Protein 6WIL (pdb70)

CATH classification: 2.40.160.50 (+1 more: 3.10.20.310)

Secondary structure (DSSP, 8-state):
----TTHHHHHHHHHHHHHHHHHHHHTSPPPPP---S--SS--S------SS-EE--EEEE---TT--HHHHHTTHHHHHHHHHSTT--TTSEE-HHHHHHHHHHHHHHHHHTT-TT-EEEE-GGGGGGTEEEEEEE--EEEEEEEEES---HHHHHHH-S--TTSBP-HHHHHHHHHHHTTTEEE--EEE-------TTEEEEEEEEEEPPSEEEEEEEEEEEESS-EE--EEEEEEESTTSSS-EEEEEEEEEEETTTTEEEEEEEEEEEEEETTEEEEEEEEEEEEEES-SS-TTS----EEEEEEEEEEEEEEEEEEETTEEEEEEEEEEEEEEEEEETTEE-GGG-EEEEEEEEEEEEEEEETTEEEEEEEEEEE------EEEEEEEEEEEEEEETTEEEEEEEEEEEEE-SS---GGGSEE-SBTTTBTT--S---EESEEEEEEEEEEEE-SSTTEEE--EEEEEEESTT--TT--EEEEEEEEEEEE-SSEEEEEEEEEEEE--TTS---EEEEEEEEEE-

Sequence (530 aa):
SIEDVSLPSQVLQDQRLKELNQQLQDQLAQQTPYQNTKPLQDFKHLVVEESPCVTVKEISLIPLIGQSESDLQQFNFVIKAIKKHPQNILGKCIGTQSLHNIVNYAQNELLKKGFITSQIVVSPQDLNHGNLNLSIQIGRLNKIVIQEGKISSLQLKTGLPFKAGDIVNLKRLDQGLENLKRVYAVDQITPATAQKELTGYSDLILKLQALQKVNFNLSVDDSGNQDTGTYGNIGIGINNPFHLNDILSLNVSHSLDDFHESLNRSYFISYQLPVGYYDLGFSYNDYQYRQGTVAPESGYPVIYHGNSQQANLNLSRVISRSGQHKTSVYGKLYHKESQSFLNDIEINVLHRKTSGWNLGVQHRQYLGNAVLDGSIDYRRGGVSRAPLWSADLRYTTPFLLLDKPAQYRLNWRGQYAPKILVPNDRFYIGGRYSVRGFDGELLSGDNGQYVQQEISLNAPIPNTQFYAVDQGWVNGRNSIPGQRYLLGSVLGLRTYQNSFYLDAFTGRGLIAPDSIKKDWVTGFSINLSY

Foldseek 3Di:
DDDDLCLLVVLVVVLVVVVVVVVVVVVQDADAFDDFLDDPDDPLDLADDDDAWFFAAAEEEDEDPPDDVVNVVVLCVLVVVLCPRVVRSHGDTHDDRSVVSSQSSSVSVVVVQFQPLKGKDWPCPCSVVNHTYIYMLFAFAAEEAAPADDADPLLQQFLQVDDHGGGGGRVRVRSSVSLLSLFWDKDDKAFAADVRGDDRYIYHYIYTDTDDQKKWKWKWKWKFFPPFTKIIKIKIWGACPVRNSKIKIWMWDWMQGPLQRKTKIKIKIKMWGGGRQKIKIKMKMKMKMKGFDCCDPVNDGKIKIKMKMKIKIKMKGFPDDDSFKTKIKMKMKMKMWMWMAIPNHTDVVGTWIKIWMKIKMKMWGHDDQKIKIKMWMWIAMTCDGWIKIKMWIKIKDWDADPNFIKMKIKIKIWIDTPDDDDSSQWDDAAPPSHFPQGRSSDFTANIKMKMWIKMWTADPDPQKIKMTKMKMAHDDPPGDPPQGIWIKDKTWMWGDDPQKIKTKIKIFTDDGHPVGDRGIMIMIMIMGMD

Solvent-accessible surface area: 28356 Å² total

Structure (mmCIF, N/CA/C/O backbone):
data_6WIL
#
_entry.id   6WIL
#
_cell.length_a   46.951
_cell.length_b   49.283
_cell.length_c   86.884
_cell.angle_alpha   100.800
_cell.angle_beta   90.370
_cell.angle_gamma   109.940
#
_symmetry.space_group_name_H-M   'P 1'
#
loop_
_entity.id
_entity.type
_entity.pdbx_description
1 polymer 'Hemolysin activator protein CdiB'
2 non-polymer 'SULFATE ION'
3 non-polymer (HYDROXYETHYLOXY)TRI(ETHYLOXY)OCTANE
4 non-polymer DI(HYDROXYETHYL)ETHER
5 water water
#
loop_
_atom_site.group_PDB
_atom_site.id
_atom_site.type_symbol
_atom_site.label_atom_id
_atom_site.label_alt_id
_atom_site.label_comp_id
_atom_site.label_asym_id
_atom_site.label_entity_id
_atom_site.label_seq_id
_atom_site.pdbx_PDB_ins_code
_atom_site.Cartn_x
_atom_site.Cartn_y
_atom_site.Cartn_z
_atom_site.occupancy
_atom_site.B_iso_or_equiv
_atom_site.auth_seq_id
_atom_site.auth_comp_id
_atom_site.auth_asym_id
_atom_site.auth_atom_id
_atom_site.pdbx_PDB_model_num
ATOM 1 N N . SER A 1 1 ? 4.045 -17.384 16.227 1.00 55.38 1 SER A N 1
ATOM 2 C CA . SER A 1 1 ? 2.985 -17.929 17.065 1.00 59.41 1 SER A CA 1
ATOM 3 C C . SER A 1 1 ? 2.811 -17.085 18.323 1.00 72.03 1 SER A C 1
ATOM 4 O O . SER A 1 1 ? 3.769 -16.490 18.817 1.00 72.46 1 SER A O 1
ATOM 15 N N . ILE A 1 3 ? 2.123 -17.040 22.148 1.00 103.69 3 ILE A N 1
ATOM 16 C CA . ILE A 1 3 ? 2.069 -17.783 23.402 1.00 101.31 3 ILE A CA 1
ATOM 17 C C . ILE A 1 3 ? 0.996 -17.181 24.298 1.00 92.03 3 ILE A C 1
ATOM 18 O O . ILE A 1 3 ? 0.845 -15.955 24.383 1.00 89.75 3 ILE A O 1
ATOM 23 N N . GLU A 1 4 ? 0.233 -18.042 24.967 1.00 92.16 4 GLU A N 1
ATOM 24 C CA . GLU A 1 4 ? -0.875 -17.567 25.790 1.00 103.12 4 GLU A CA 1
ATOM 25 C C . GLU A 1 4 ? -1.197 -18.608 26.847 1.00 99.09 4 GLU A C 1
ATOM 26 O O . GLU A 1 4 ? -1.442 -19.771 26.515 1.00 100.25 4 GLU A O 1
ATOM 32 N N . ASP A 1 5 ? -1.191 -18.199 28.112 1.00 95.84 5 ASP A N 1
ATOM 33 C CA . ASP A 1 5 ? -1.752 -19.011 29.187 1.00 96.27 5 ASP A CA 1
ATOM 34 C C . ASP A 1 5 ? -3.160 -18.481 29.426 1.00 90.56 5 ASP A C 1
ATOM 35 O O . ASP A 1 5 ? -3.353 -17.480 30.121 1.00 68.97 5 ASP A O 1
ATOM 40 N N . VAL A 1 6 ? -4.144 -19.150 28.821 1.00 77.32 6 VAL A N 1
ATOM 41 C CA . VAL A 1 6 ? -5.540 -18.776 28.971 1.00 87.06 6 VAL A CA 1
ATOM 42 C C . VAL A 1 6 ? -6.029 -18.931 30.402 1.00 80.11 6 VAL A C 1
ATOM 43 O O . VAL A 1 6 ? -7.145 -18.509 30.718 1.00 81.35 6 VAL A O 1
ATOM 47 N N . SER A 1 7 ? -5.215 -19.525 31.275 1.00 81.05 7 SER A N 1
ATOM 48 C CA . SER A 1 7 ? -5.592 -19.810 32.651 1.00 72.89 7 SER A CA 1
ATOM 49 C C . SER A 1 7 ? -5.030 -18.813 33.656 1.00 77.43 7 SER A C 1
ATOM 50 O O . SER A 1 7 ? -5.404 -18.877 34.833 1.00 71.58 7 SER A O 1
ATOM 53 N N . LEU A 1 8 ? -4.147 -17.900 33.226 1.00 67.24 8 LEU A N 1
ATOM 54 C CA . LEU A 1 8 ? -3.496 -16.921 34.095 1.00 76.33 8 LEU A CA 1
ATOM 55 C C . LEU A 1 8 ? -4.472 -16.241 35.056 1.00 76.13 8 LEU A C 1
ATOM 56 O O . LEU A 1 8 ? -4.122 -16.038 36.226 1.00 64.93 8 LEU A O 1
ATOM 61 N N . PRO A 1 9 ? -5.687 -15.867 34.627 1.00 79.78 9 PRO A N 1
ATOM 62 C CA . PRO A 1 9 ? -6.652 -15.336 35.610 1.00 66.58 9 PRO A CA 1
ATOM 63 C C . PRO A 1 9 ? -6.961 -16.300 36.745 1.00 63.65 9 PRO A C 1
ATOM 64 O O . PRO A 1 9 ? -6.935 -15.901 37.916 1.00 60.25 9 PRO A O 1
ATOM 68 N N . SER A 1 10 ? -7.252 -17.566 36.431 1.00 68.34 10 SER A N 1
ATOM 69 C CA . SER A 1 10 ? -7.604 -18.525 37.476 1.00 61.19 10 SER A CA 1
ATOM 70 C C . SER A 1 10 ? -6.433 -18.811 38.410 1.00 46.32 10 SER A C 1
ATOM 71 O O . SER A 1 10 ? -6.646 -19.075 39.598 1.00 62.02 10 SER A O 1
ATOM 74 N N . GLN A 1 11 ? -5.200 -18.768 37.900 1.00 54.09 11 GLN A N 1
ATOM 75 C CA . GLN A 1 11 ? -4.038 -19.040 38.740 1.00 62.98 11 GLN A CA 1
ATOM 76 C C . GLN A 1 11 ? -3.692 -17.861 39.642 1.00 64.83 11 GLN A C 1
ATOM 77 O O . GLN A 1 11 ? -3.203 -18.067 40.758 1.00 68.46 11 GLN A O 1
ATOM 83 N N . VAL A 1 12 ? -3.929 -16.631 39.180 1.00 55.31 12 VAL A N 1
ATOM 84 C CA . VAL A 1 12 ? -3.731 -15.462 40.035 1.00 55.78 12 VAL A CA 1
ATOM 85 C C . VAL A 1 12 ? -4.695 -15.503 41.213 1.00 63.44 12 VAL A C 1
ATOM 86 O O . VAL A 1 12 ? -4.305 -15.299 42.370 1.00 54.42 12 VAL A O 1
ATOM 90 N N . LEU A 1 13 ? -5.974 -15.770 40.933 1.00 56.35 13 LEU A N 1
ATOM 91 C CA . LEU A 1 13 ? -6.970 -15.852 41.995 1.00 56.00 13 LEU A CA 1
ATOM 92 C C . LEU A 1 13 ? -6.664 -16.991 42.958 1.00 64.98 13 LEU A C 1
ATOM 93 O O . LEU A 1 13 ? -6.947 -16.883 44.157 1.00 60.43 13 LEU A O 1
ATOM 98 N N . GLN A 1 14 ? -6.088 -18.085 42.456 1.00 54.25 14 GLN A N 1
ATOM 99 C CA . GLN A 1 14 ? -5.696 -19.186 43.329 1.00 48.15 14 GLN A CA 1
ATOM 100 C C . GLN A 1 14 ? -4.549 -18.781 44.249 1.00 43.27 14 GLN A C 1
ATOM 101 O O . GLN A 1 14 ? -4.552 -19.120 45.438 1.00 55.79 14 GLN A O 1
ATOM 107 N N . ASP A 1 15 ? -3.566 -18.044 43.722 1.00 59.80 15 ASP A N 1
ATOM 108 C CA . ASP A 1 15 ? -2.445 -17.606 44.552 1.00 46.69 15 ASP A CA 1
ATOM 109 C C . ASP A 1 15 ? -2.903 -16.642 45.640 1.00 50.90 15 ASP A C 1
ATOM 110 O O . ASP A 1 15 ? -2.461 -16.746 46.791 1.00 53.93 15 ASP A O 1
ATOM 115 N N . GLN A 1 16 ? -3.777 -15.692 45.295 1.00 49.41 16 GLN A N 1
ATOM 116 C CA . GLN A 1 16 ? -4.315 -14.782 46.302 1.00 46.88 16 GLN A CA 1
ATOM 117 C C . GLN A 1 16 ? -5.092 -15.544 47.369 1.00 51.09 16 GLN A C 1
ATOM 118 O O . GLN A 1 16 ? -4.945 -15.276 48.568 1.00 51.44 16 GLN A O 1
ATOM 124 N N . ARG A 1 17 ? -5.925 -16.500 46.949 1.00 46.64 17 ARG A N 1
ATOM 125 C CA . ARG A 1 17 ? -6.657 -17.319 47.910 1.00 56.27 17 ARG A CA 1
ATOM 126 C C . ARG A 1 17 ? -5.704 -18.150 48.760 1.00 50.03 17 ARG A C 1
ATOM 127 O O . ARG A 1 17 ? -5.930 -18.331 49.963 1.00 48.88 17 ARG A O 1
ATOM 135 N N . LEU A 1 18 ? -4.634 -18.667 48.149 1.00 47.49 18 LEU A N 1
ATOM 136 C CA . LEU A 1 18 ? -3.643 -19.430 48.903 1.00 50.40 18 LEU A CA 1
ATOM 137 C C . LEU A 1 18 ? -2.970 -18.568 49.962 1.00 58.20 18 LEU A C 1
ATOM 138 O O . LEU A 1 18 ? -2.771 -19.010 51.100 1.00 59.97 18 LEU A O 1
ATOM 143 N N . LYS A 1 19 ? -2.603 -17.336 49.604 1.00 56.48 19 LYS A N 1
ATOM 144 C CA . LYS A 1 19 ? -1.963 -16.456 50.574 1.00 55.18 19 LYS A CA 1
ATOM 145 C C . LYS A 1 19 ? -2.918 -16.096 51.704 1.00 44.72 19 LYS A C 1
ATOM 146 O O . LYS A 1 19 ? -2.515 -16.053 52.872 1.00 43.91 19 LYS A O 1
ATOM 152 N N . GLU A 1 20 ? -4.190 -15.847 51.381 1.00 47.94 20 GLU A N 1
ATOM 153 C CA . GLU A 1 20 ? -5.167 -15.554 52.424 1.00 55.80 20 GLU A CA 1
ATOM 154 C C . GLU A 1 20 ? -5.354 -16.750 53.350 1.00 55.75 20 GLU A C 1
ATOM 155 O O . GLU A 1 20 ? -5.483 -16.586 54.569 1.00 49.94 20 GLU A O 1
ATOM 161 N N . LEU A 1 21 ? -5.346 -17.963 52.790 1.00 54.12 21 LEU A N 1
ATOM 162 C CA . LEU A 1 21 ? -5.508 -19.166 53.603 1.00 51.15 21 LEU A CA 1
ATOM 163 C C . LEU A 1 21 ? -4.329 -19.365 54.548 1.00 45.31 21 LEU A C 1
ATOM 164 O O . LEU A 1 21 ? -4.519 -19.717 55.717 1.00 42.51 21 LEU A O 1
ATOM 169 N N . ASN A 1 22 ? -3.104 -19.154 54.058 1.00 43.42 22 ASN A N 1
ATOM 170 C CA . ASN A 1 22 ? -1.930 -19.306 54.913 1.00 42.49 22 ASN A CA 1
ATOM 171 C C . ASN A 1 22 ? -1.921 -18.273 56.031 1.00 50.89 22 ASN A C 1
ATOM 172 O O . ASN A 1 22 ? -1.500 -18.570 57.155 1.00 46.09 22 ASN A O 1
ATOM 177 N N . GLN A 1 23 ? -2.377 -17.054 55.741 1.00 47.05 23 GLN A N 1
ATOM 178 C CA . GLN A 1 23 ? -2.442 -16.031 56.777 1.00 50.46 23 GLN A CA 1
ATOM 179 C C . GLN A 1 23 ? -3.452 -16.406 57.854 1.00 40.22 23 GLN A C 1
ATOM 180 O O . GLN A 1 23 ? -3.208 -16.193 59.047 1.00 45.02 23 GLN A O 1
ATOM 186 N N . GLN A 1 24 ? -4.593 -16.973 57.451 1.00 51.27 24 GLN A N 1
ATOM 187 C CA . GLN A 1 24 ? -5.612 -17.360 58.421 1.00 39.75 24 GLN A CA 1
ATOM 188 C C . GLN A 1 24 ? -5.142 -18.505 59.305 1.00 43.88 24 GLN A C 1
ATOM 189 O O . GLN A 1 24 ? -5.503 -18.561 60.486 1.00 48.48 24 GLN A O 1
ATOM 195 N N . LEU A 1 25 ? -4.340 -19.423 58.762 1.00 42.05 25 LEU A N 1
ATOM 196 C CA . LEU A 1 25 ? -3.818 -20.511 59.581 1.00 45.80 25 LEU A CA 1
ATOM 197 C C . LEU A 1 25 ? -2.768 -20.006 60.560 1.00 43.22 25 LEU A C 1
ATOM 198 O O . LEU A 1 25 ? -2.738 -20.434 61.720 1.00 46.05 25 LEU A O 1
ATOM 203 N N . GLN A 1 26 ? -1.897 -19.097 60.112 1.00 48.16 26 GLN A N 1
ATOM 204 C CA . GLN A 1 26 ? -0.913 -18.517 61.020 1.00 47.62 26 GLN A CA 1
ATOM 205 C C . GLN A 1 26 ? -1.590 -17.702 62.111 1.00 44.24 26 GLN A C 1
ATOM 206 O O . GLN A 1 26 ? -1.167 -17.733 63.272 1.00 41.76 26 GLN A O 1
ATOM 212 N N . ASP A 1 27 ? -2.653 -16.974 61.764 1.00 43.09 27 ASP A N 1
ATOM 213 C CA . ASP A 1 27 ? -3.352 -16.179 62.764 1.00 41.00 27 ASP A CA 1
ATOM 214 C C . ASP A 1 27 ? -4.060 -17.040 63.801 1.00 47.63 27 ASP A C 1
ATOM 215 O O . ASP A 1 27 ? -4.357 -16.548 64.895 1.00 55.45 27 ASP A O 1
ATOM 220 N N . GLN A 1 28 ? -4.330 -18.312 63.492 1.00 47.77 28 GLN A N 1
ATOM 221 C CA . GLN A 1 28 ? -5.021 -19.178 64.441 1.00 55.21 28 GLN A CA 1
ATOM 222 C C . GLN A 1 28 ? -4.161 -19.538 65.645 1.00 48.23 28 GLN A C 1
ATOM 223 O O . GLN A 1 28 ? -4.704 -19.977 66.664 1.00 54.36 28 GLN A O 1
ATOM 229 N N . LEU A 1 29 ? -2.845 -19.361 65.557 1.00 45.26 29 LEU A N 1
ATOM 230 C CA . LEU A 1 29 ? -1.947 -19.761 66.633 1.00 60.09 29 LEU A CA 1
ATOM 231 C C . LEU A 1 29 ? -1.976 -18.717 67.744 1.00 77.14 29 LEU A C 1
ATOM 232 O O . LEU A 1 29 ? -1.611 -17.556 67.527 1.00 63.30 29 LEU A O 1
ATOM 237 N N . ALA A 1 30 ? -2.404 -19.140 68.933 1.00 78.47 30 ALA A N 1
ATOM 238 C CA . ALA A 1 30 ? -2.622 -18.218 70.040 1.00 83.75 30 ALA A CA 1
ATOM 239 C C . ALA A 1 30 ? -1.305 -17.625 70.530 1.00 72.11 30 ALA A C 1
ATOM 240 O O . ALA A 1 30 ? -0.326 -18.345 70.742 1.00 78.05 30 ALA A O 1
ATOM 242 N N . GLN A 1 31 ? -1.288 -16.309 70.717 1.00 83.58 31 GLN A N 1
ATOM 243 C CA . GLN A 1 31 ? -0.132 -15.604 71.249 1.00 74.28 31 GLN A CA 1
ATOM 244 C C . GLN A 1 31 ? -0.332 -15.289 72.725 1.00 62.63 31 GLN A C 1
ATOM 245 O O . GLN A 1 31 ? -1.442 -15.365 73.259 1.00 79.71 31 GLN A O 1
ATOM 251 N N . GLN A 1 32 ? 0.770 -14.939 73.383 1.00 81.94 32 GLN A N 1
ATOM 252 C CA . GLN A 1 32 ? 0.708 -14.493 74.768 1.00 68.07 32 GLN A CA 1
ATOM 253 C C . GLN A 1 32 ? 0.061 -13.115 74.841 1.00 63.22 32 GLN A C 1
ATOM 254 O O . GLN A 1 32 ? 0.320 -12.244 74.005 1.00 71.16 32 GLN A O 1
ATOM 260 N N . THR A 1 33 ? -0.801 -12.932 75.835 1.00 65.35 33 THR A N 1
ATOM 261 C CA . THR A 1 33 ? -1.487 -11.661 76.003 1.00 65.55 33 THR A CA 1
ATOM 262 C C . THR A 1 33 ? -0.472 -10.554 76.283 1.00 70.24 33 THR A C 1
ATOM 263 O O . THR A 1 33 ? 0.469 -10.757 77.060 1.00 74.58 33 THR A O 1
ATOM 267 N N . PRO A 1 34 ? -0.611 -9.389 75.653 1.00 59.46 34 PRO A N 1
ATOM 268 C CA . PRO A 1 34 ? 0.341 -8.301 75.904 1.00 66.77 34 PRO A CA 1
ATOM 269 C C . PRO A 1 34 ? 0.282 -7.797 77.339 1.00 66.97 34 PRO A C 1
ATOM 270 O O . PRO A 1 34 ? -0.738 -7.910 78.024 1.00 68.70 34 PRO A O 1
ATOM 274 N N . TYR A 1 35 ? 1.406 -7.237 77.789 1.00 51.76 35 TYR A N 1
ATOM 275 C CA . TYR A 1 35 ? 1.539 -6.714 79.144 1.00 65.60 35 TYR A CA 1
ATOM 276 C C . TYR A 1 35 ? 2.720 -5.752 79.182 1.00 76.86 35 TYR A C 1
ATOM 277 O O . TYR A 1 35 ? 3.487 -5.643 78.223 1.00 70.81 35 TYR A O 1
ATOM 286 N N . GLN A 1 36 ? 2.862 -5.054 80.320 1.00 83.73 36 GLN A N 1
ATOM 287 C CA . GLN A 1 36 ? 3.986 -4.142 80.577 1.00 76.21 36 GLN A CA 1
ATOM 288 C C . GLN A 1 36 ? 4.554 -4.467 81.959 1.00 98.60 36 GLN A C 1
ATOM 289 O O . GLN A 1 36 ? 4.316 -3.747 82.932 1.00 94.79 36 GLN A O 1
ATOM 295 N N . ASN A 1 37 ? 5.324 -5.555 82.032 1.00 104.20 37 ASN A N 1
ATOM 296 C CA . ASN A 1 37 ? 5.813 -6.037 83.320 1.00 107.14 37 ASN A CA 1
ATOM 297 C C . ASN A 1 37 ? 6.900 -5.132 83.890 1.00 102.13 37 ASN A C 1
ATOM 298 O O . ASN A 1 37 ? 6.906 -4.848 85.095 1.00 98.22 37 ASN A O 1
ATOM 303 N N . THR A 1 38 ? 7.831 -4.672 83.051 1.00 106.09 38 THR A N 1
ATOM 304 C CA . THR A 1 38 ? 8.891 -3.771 83.508 1.00 110.48 38 THR A CA 1
ATOM 305 C C . THR A 1 38 ? 8.299 -2.367 83.618 1.00 118.17 38 THR A C 1
ATOM 306 O O . THR A 1 38 ? 8.505 -1.488 82.777 1.00 124.83 38 THR A O 1
ATOM 310 N N . LYS A 1 39 ? 7.537 -2.164 84.693 1.00 121.37 39 LYS A N 1
ATOM 311 C CA . LYS A 1 39 ? 6.842 -0.910 84.934 1.00 123.58 39 LYS A CA 1
ATOM 312 C C . LYS A 1 39 ? 7.643 -0.084 85.928 1.00 129.67 39 LYS A C 1
ATOM 313 O O . LYS A 1 39 ? 7.685 -0.438 87.118 1.00 126.41 39 LYS A O 1
ATOM 319 N N . PRO A 1 40 ? 8.304 0.996 85.507 1.00 129.47 40 PRO A N 1
ATOM 320 C CA . PRO A 1 40 ? 9.069 1.815 86.461 1.00 115.99 40 PRO A CA 1
ATOM 321 C C . PRO A 1 40 ? 8.136 2.515 87.439 1.00 117.04 40 PRO A C 1
ATOM 322 O O . PRO A 1 40 ? 7.353 3.386 87.053 1.00 114.96 40 PRO A O 1
ATOM 326 N N . LEU A 1 41 ? 8.208 2.114 88.711 1.00 115.02 41 LEU A N 1
ATOM 327 C CA . LEU A 1 41 ? 7.468 2.816 89.755 1.00 117.11 41 LEU A CA 1
ATOM 328 C C . LEU A 1 41 ? 7.907 4.272 89.832 1.00 119.86 41 LEU A C 1
ATOM 329 O O . LEU A 1 41 ? 7.095 5.196 89.708 1.00 118.79 41 LEU A O 1
ATOM 334 N N . GLN A 1 42 ? 9.200 4.485 90.041 1.00 122.31 42 GLN A N 1
ATOM 335 C CA . GLN A 1 42 ? 9.826 5.797 90.036 1.00 109.91 42 GLN A CA 1
ATOM 336 C C . GLN A 1 42 ? 10.712 5.894 88.806 1.00 108.15 42 GLN A C 1
ATOM 337 O O . GLN A 1 42 ? 11.510 4.986 88.547 1.00 119.76 42 GLN A O 1
ATOM 343 N N . ASP A 1 43 ? 10.575 6.971 88.040 1.00 108.84 43 ASP A N 1
ATOM 344 C CA . ASP A 1 43 ? 11.540 7.172 86.974 1.00 104.06 43 ASP A CA 1
ATOM 345 C C . ASP A 1 43 ? 12.904 7.455 87.587 1.00 95.46 43 ASP A C 1
ATOM 346 O O . ASP A 1 43 ? 13.018 8.027 88.675 1.00 94.83 43 ASP A O 1
ATOM 351 N N . PHE A 1 44 ? 13.946 7.025 86.884 1.00 76.58 44 PHE A N 1
ATOM 352 C CA . PHE A 1 44 ? 15.294 7.019 87.430 1.00 76.62 44 PHE A CA 1
ATOM 353 C C . PHE A 1 44 ? 16.136 8.175 86.908 1.00 63.03 44 PHE A C 1
ATOM 354 O O . PHE A 1 44 ? 17.343 8.018 86.694 1.00 56.81 44 PHE A O 1
ATOM 362 N N . LYS A 1 45 ? 15.510 9.340 86.706 1.00 72.09 45 LYS A N 1
ATOM 363 C CA . LYS A 1 45 ? 16.236 10.525 86.259 1.00 75.02 45 LYS A CA 1
ATOM 364 C C . LYS A 1 45 ? 17.396 10.839 87.192 1.00 64.72 45 LYS A C 1
ATOM 365 O O . LYS A 1 45 ? 18.531 11.046 86.747 1.00 68.57 45 LYS A O 1
ATOM 371 N N . HIS A 1 46 ? 17.128 10.870 88.495 1.00 69.33 46 HIS A N 1
ATOM 372 C CA . HIS A 1 46 ? 18.153 11.109 89.502 1.00 77.14 46 HIS A CA 1
ATOM 373 C C . HIS A 1 46 ? 18.106 9.982 90.522 1.00 52.40 46 HIS A C 1
ATOM 374 O O . HIS A 1 46 ? 17.085 9.787 91.190 1.00 53.02 46 HIS A O 1
ATOM 381 N N . LEU A 1 47 ? 19.206 9.241 90.634 1.00 51.52 47 LEU A N 1
ATOM 382 C CA . LEU A 1 47 ? 19.359 8.220 91.661 1.00 49.27 47 LEU A CA 1
ATOM 383 C C . LEU A 1 47 ? 20.098 8.725 92.890 1.00 49.87 47 LEU A C 1
ATOM 384 O O . LEU A 1 47 ? 19.786 8.298 94.006 1.00 50.01 47 LEU A O 1
ATOM 389 N N . VAL A 1 48 ? 21.055 9.631 92.708 1.00 57.71 48 VAL A N 1
ATOM 390 C CA . VAL A 1 48 ? 21.858 10.162 93.803 1.00 61.11 48 VAL A CA 1
ATOM 391 C C . VAL A 1 48 ? 21.219 11.447 94.311 1.00 52.34 48 VAL A C 1
ATOM 392 O O . VAL A 1 48 ? 20.902 12.349 93.527 1.00 55.13 48 VAL A O 1
ATOM 396 N N . VAL A 1 49 ? 21.027 11.530 95.627 1.00 51.86 49 VAL A N 1
ATOM 397 C CA . VAL A 1 49 ? 20.509 12.722 96.284 1.00 58.04 49 VAL A CA 1
ATOM 398 C C . VAL A 1 49 ? 21.489 13.131 97.380 1.00 63.20 49 VAL A C 1
ATOM 399 O O . VAL A 1 49 ? 22.413 12.393 97.723 1.00 59.60 49 VAL A O 1
ATOM 403 N N . GLU A 1 50 ? 21.280 14.332 97.924 1.00 75.50 50 GLU A N 1
ATOM 404 C CA . GLU A 1 50 ? 22.124 14.851 98.998 1.00 53.55 50 GLU A CA 1
ATOM 405 C C . GLU A 1 50 ? 21.624 14.318 100.338 1.00 65.10 50 GLU A C 1
ATOM 406 O O . GLU A 1 50 ? 20.449 14.493 100.680 1.00 73.16 50 GLU A O 1
ATOM 408 N N . GLU A 1 51 ? 22.511 13.669 101.097 1.00 59.81 51 GLU A N 1
ATOM 409 C CA . GLU A 1 51 ? 22.113 12.868 102.249 1.00 70.21 51 GLU A CA 1
ATOM 410 C C . GLU A 1 51 ? 22.982 13.170 103.461 1.00 74.87 51 GLU A C 1
ATOM 411 O O . GLU A 1 51 ? 24.096 13.687 103.345 1.00 67.82 51 GLU A O 1
ATOM 417 N N . SER A 1 52 ? 22.464 12.800 104.637 1.00 84.99 52 SER A N 1
ATOM 418 C CA . SER A 1 52 ? 23.072 13.214 105.895 1.00 82.50 52 SER A CA 1
ATOM 419 C C . SER A 1 52 ? 24.411 12.495 106.087 1.00 78.85 52 SER A C 1
ATOM 420 O O . SER A 1 52 ? 25.451 13.163 106.032 1.00 81.10 52 SER A O 1
ATOM 423 N N . PRO A 1 53 ? 24.473 11.148 106.293 1.00 58.12 53 PRO A N 1
ATOM 424 C CA . PRO A 1 53 ? 25.769 10.481 106.121 1.00 52.30 53 PRO A CA 1
ATOM 425 C C . PRO A 1 53 ? 25.866 9.818 104.755 1.00 46.94 53 PRO A C 1
ATOM 426 O O . PRO A 1 53 ? 24.904 9.199 104.289 1.00 49.29 53 PRO A O 1
ATOM 430 N N . CYS A 1 54 ? 27.015 9.950 104.098 1.00 36.20 54 CYS A N 1
ATOM 431 C CA . CYS A 1 54 ? 27.209 9.376 102.777 1.00 40.56 54 CYS A CA 1
ATOM 432 C C . CYS A 1 54 ? 28.631 8.851 102.661 1.00 41.77 54 CYS A C 1
ATOM 433 O O . CYS A 1 54 ? 29.517 9.218 103.435 1.00 41.42 54 CYS A O 1
ATOM 436 N N . VAL A 1 55 ? 28.835 7.975 101.683 1.00 47.53 55 VAL A N 1
ATOM 437 C CA . VAL A 1 55 ? 30.131 7.368 101.412 1.00 36.85 55 VAL A CA 1
ATOM 438 C C . VAL A 1 55 ? 30.481 7.628 99.953 1.00 45.78 55 VAL A C 1
ATOM 439 O O . VAL A 1 55 ? 29.602 7.641 99.085 1.00 39.37 55 VAL A O 1
ATOM 443 N N . THR A 1 56 ? 31.762 7.866 99.692 1.00 46.72 56 THR A N 1
ATOM 444 C CA . THR A 1 56 ? 32.238 8.115 98.337 1.00 48.97 56 THR A CA 1
ATOM 445 C C . THR A 1 56 ? 32.513 6.776 97.670 1.00 49.57 56 THR A C 1
ATOM 446 O O . THR A 1 56 ? 33.400 6.033 98.102 1.00 43.74 56 THR A O 1
ATOM 450 N N . VAL A 1 57 ? 31.755 6.452 96.629 1.00 51.56 57 VAL A N 1
ATOM 451 C CA . VAL A 1 57 ? 31.973 5.192 95.932 1.00 50.02 57 VAL A CA 1
ATOM 452 C C . VAL A 1 57 ? 33.061 5.396 94.886 1.00 41.99 57 VAL A C 1
ATOM 453 O O . VAL A 1 57 ? 33.037 6.365 94.119 1.00 45.33 57 VAL A O 1
ATOM 457 N N . LYS A 1 58 ? 34.056 4.519 94.895 1.00 48.77 58 LYS A N 1
ATOM 458 C CA . LYS A 1 58 ? 35.107 4.566 93.897 1.00 47.62 58 LYS A CA 1
ATOM 459 C C . LYS A 1 58 ? 35.132 3.337 93.005 1.00 57.69 58 LYS A C 1
ATOM 460 O O . LYS A 1 58 ? 35.855 3.339 92.002 1.00 61.05 58 LYS A O 1
ATOM 466 N N . GLU A 1 59 ? 34.365 2.298 93.333 1.00 50.10 59 GLU A N 1
ATOM 467 C CA . GLU A 1 59 ? 34.274 1.096 92.515 1.00 54.39 59 GLU A CA 1
ATOM 468 C C . GLU A 1 59 ? 32.858 0.551 92.606 1.00 57.93 59 GLU A C 1
ATOM 469 O O . GLU A 1 59 ? 32.334 0.373 93.710 1.00 53.81 59 GLU A O 1
ATOM 475 N N . ILE A 1 60 ? 32.244 0.293 91.455 1.00 52.29 60 ILE A N 1
ATOM 476 C CA . ILE A 1 60 ? 30.978 -0.428 91.380 1.00 47.74 60 ILE A CA 1
ATOM 477 C C . ILE A 1 60 ? 31.259 -1.758 90.702 1.00 47.48 60 ILE A C 1
ATOM 478 O O . ILE A 1 60 ? 31.733 -1.792 89.559 1.00 58.09 60 ILE A O 1
ATOM 483 N N . SER A 1 61 ? 30.982 -2.853 91.403 1.00 46.29 61 SER A N 1
ATOM 484 C CA . SER A 1 61 ? 31.343 -4.173 90.914 1.00 46.89 61 SER A CA 1
ATOM 485 C C . SER A 1 61 ? 30.200 -5.144 91.159 1.00 48.93 61 SER A C 1
ATOM 486 O O . SER A 1 61 ? 29.351 -4.935 92.030 1.00 47.23 61 SER A O 1
ATOM 489 N N . LEU A 1 62 ? 30.184 -6.209 90.364 1.00 54.77 62 LEU A N 1
ATOM 490 C CA . LEU A 1 62 ? 29.333 -7.362 90.609 1.00 50.25 62 LEU A CA 1
ATOM 491 C C . LEU A 1 62 ? 30.191 -8.457 91.228 1.00 55.79 62 LEU A C 1
ATOM 492 O O . LEU A 1 62 ? 31.232 -8.824 90.670 1.00 51.45 62 LEU A O 1
ATOM 497 N N . ILE A 1 63 ? 29.765 -8.959 92.380 1.00 43.85 63 ILE A N 1
ATOM 498 C CA . ILE A 1 63 ? 30.575 -9.834 93.219 1.00 58.57 63 ILE A CA 1
ATOM 499 C C . ILE A 1 63 ? 29.853 -11.163 93.353 1.00 60.38 63 ILE A C 1
ATOM 500 O O . ILE A 1 63 ? 28.666 -11.181 93.692 1.00 47.47 63 ILE A O 1
ATOM 505 N N . PRO A 1 64 ? 30.517 -12.292 93.107 1.00 60.93 64 PRO A N 1
ATOM 506 C CA . PRO A 1 64 ? 29.837 -13.588 93.207 1.00 66.10 64 PRO A CA 1
ATOM 507 C C . PRO A 1 64 ? 29.371 -13.876 94.625 1.00 60.68 64 PRO A C 1
ATOM 508 O O . PRO A 1 64 ? 30.031 -13.522 95.605 1.00 66.14 64 PRO A O 1
ATOM 512 N N . LEU A 1 65 ? 28.209 -14.513 94.726 1.00 61.38 65 LEU A N 1
ATOM 513 C CA . LEU A 1 65 ? 27.801 -15.129 95.977 1.00 69.81 65 LEU A CA 1
ATOM 514 C C . LEU A 1 65 ? 28.493 -16.484 96.115 1.00 81.82 65 LEU A C 1
ATOM 515 O O . LEU A 1 65 ? 29.283 -16.899 95.261 1.00 89.41 65 LEU A O 1
ATOM 520 N N . ILE A 1 66 ? 28.193 -17.189 97.204 1.00 87.82 66 ILE A N 1
ATOM 521 C CA . ILE A 1 66 ? 28.782 -18.503 97.426 1.00 83.53 66 ILE A CA 1
ATOM 522 C C . ILE A 1 66 ? 28.291 -19.472 96.362 1.00 91.59 66 ILE A C 1
ATOM 523 O O . ILE A 1 66 ? 27.084 -19.598 96.125 1.00 84.88 66 ILE A O 1
ATOM 528 N N . GLY A 1 67 ? 29.229 -20.155 95.711 1.00 93.65 67 GLY A N 1
ATOM 529 C CA . GLY A 1 67 ? 28.874 -21.149 94.721 1.00 92.21 67 GLY A CA 1
ATOM 530 C C . GLY A 1 67 ? 28.510 -20.604 93.362 1.00 97.79 67 GLY A C 1
ATOM 531 O O . GLY A 1 67 ? 27.898 -21.321 92.563 1.00 88.02 67 GLY A O 1
ATOM 532 N N . GLN A 1 68 ? 28.864 -19.358 93.068 1.00 93.75 68 GLN A N 1
ATOM 533 C CA . GLN A 1 68 ? 28.574 -18.742 91.781 1.00 94.34 68 GLN A CA 1
ATOM 534 C C . GLN A 1 68 ? 29.857 -18.672 90.965 1.00 92.14 68 GLN A C 1
ATOM 535 O O . GLN A 1 68 ? 30.843 -18.075 91.408 1.00 97.29 68 GLN A O 1
ATOM 541 N N . SER A 1 69 ? 29.852 -19.279 89.783 1.00 92.25 69 SER A N 1
ATOM 542 C CA . SER A 1 69 ? 31.002 -19.125 88.909 1.00 106.00 69 SER A CA 1
ATOM 543 C C . SER A 1 69 ? 30.895 -17.804 88.158 1.00 115.60 69 SER A C 1
ATOM 544 O O . SER A 1 69 ? 29.805 -17.258 87.966 1.00 115.19 69 SER A O 1
ATOM 547 N N . GLU A 1 70 ? 32.053 -17.268 87.779 1.00 122.49 70 GLU A N 1
ATOM 548 C CA . GLU A 1 70 ? 32.095 -15.991 87.080 1.00 115.46 70 GLU A CA 1
ATOM 549 C C . GLU A 1 70 ? 31.530 -16.105 85.672 1.00 110.57 70 GLU A C 1
ATOM 550 O O . GLU A 1 70 ? 31.161 -15.087 85.076 1.00 104.78 70 GLU A O 1
ATOM 556 N N . SER A 1 71 ? 31.450 -17.325 85.138 1.00 114.53 71 SER A N 1
ATOM 557 C CA . SER A 1 71 ? 30.682 -17.558 83.921 1.00 109.63 71 SER A CA 1
ATOM 558 C C . SER A 1 71 ? 29.192 -17.341 84.164 1.00 110.19 71 SER A C 1
ATOM 559 O O . SER A 1 71 ? 28.478 -16.853 83.280 1.00 105.00 71 SER A O 1
ATOM 562 N N . ASP A 1 72 ? 28.703 -17.698 85.359 1.00 109.03 72 ASP A N 1
ATOM 563 C CA . ASP A 1 72 ? 27.320 -17.378 85.704 1.00 108.10 72 ASP A CA 1
ATOM 564 C C . ASP A 1 72 ? 27.104 -15.875 85.767 1.00 95.43 72 ASP A C 1
ATOM 565 O O . ASP A 1 72 ? 26.016 -15.388 85.440 1.00 86.37 72 ASP A O 1
ATOM 570 N N . LEU A 1 73 ? 28.117 -15.127 86.204 1.00 93.94 73 LEU A N 1
ATOM 571 C CA . LEU A 1 73 ? 27.960 -13.688 86.356 1.00 88.23 73 LEU A CA 1
ATOM 572 C C . LEU A 1 73 ? 28.187 -12.944 85.049 1.00 81.05 73 LEU A C 1
ATOM 573 O O . LEU A 1 73 ? 27.691 -11.824 84.892 1.00 66.40 73 LEU A O 1
ATOM 578 N N . GLN A 1 74 ? 28.931 -13.542 84.113 1.00 85.47 74 GLN A N 1
ATOM 579 C CA . GLN A 1 74 ? 29.228 -12.876 82.848 1.00 76.11 74 GLN A CA 1
ATOM 580 C C . GLN A 1 74 ? 27.956 -12.488 82.107 1.00 77.67 74 GLN A C 1
ATOM 581 O O . GLN A 1 74 ? 27.943 -11.500 81.363 1.00 63.92 74 GLN A O 1
ATOM 587 N N . GLN A 1 75 ? 26.877 -13.249 82.305 1.00 77.55 75 GLN A N 1
ATOM 588 C CA . GLN A 1 75 ? 25.600 -12.942 81.675 1.00 72.06 75 GLN A CA 1
ATOM 589 C C . GLN A 1 75 ? 24.944 -11.696 82.258 1.00 63.36 75 GLN A C 1
ATOM 590 O O . GLN A 1 75 ? 24.113 -11.075 81.586 1.00 56.28 75 GLN A O 1
ATOM 596 N N . PHE A 1 76 ? 25.302 -11.306 83.482 1.00 70.24 76 PHE A N 1
ATOM 597 C CA . PHE A 1 76 ? 24.600 -10.246 84.196 1.00 56.93 76 PHE A CA 1
ATOM 598 C C . PHE A 1 76 ? 25.381 -8.941 84.275 1.00 48.95 76 PHE A C 1
ATOM 599 O O . PHE A 1 76 ? 24.966 -8.034 85.003 1.00 44.50 76 PHE A O 1
ATOM 607 N N . ASN A 1 77 ? 26.483 -8.810 83.531 1.00 63.36 77 ASN A N 1
ATOM 608 C CA . ASN A 1 77 ? 27.264 -7.579 83.582 1.00 66.44 77 ASN A CA 1
ATOM 609 C C . ASN A 1 77 ? 26.495 -6.376 83.047 1.00 57.73 77 ASN A C 1
ATOM 610 O O . ASN A 1 77 ? 26.903 -5.238 83.300 1.00 65.47 77 ASN A O 1
ATOM 615 N N . PHE A 1 78 ? 25.394 -6.595 82.322 1.00 60.10 78 PHE A N 1
ATOM 616 C CA . PHE A 1 78 ? 24.593 -5.477 81.836 1.00 57.18 78 PHE A CA 1
ATOM 617 C C . PHE A 1 78 ? 23.960 -4.688 82.975 1.00 46.82 78 PHE A C 1
ATOM 618 O O . PHE A 1 78 ? 23.572 -3.532 82.775 1.00 45.88 78 PHE A O 1
ATOM 626 N N . VAL A 1 79 ? 23.834 -5.290 84.157 1.00 48.17 79 VAL A N 1
ATOM 627 C CA . VAL A 1 79 ? 23.312 -4.569 85.313 1.00 50.81 79 VAL A CA 1
ATOM 628 C C . VAL A 1 79 ? 24.295 -3.491 85.753 1.00 43.05 79 VAL A C 1
ATOM 629 O O . VAL A 1 79 ? 23.912 -2.340 85.992 1.00 35.25 79 VAL A O 1
ATOM 633 N N . ILE A 1 80 ? 25.576 -3.847 85.866 1.00 40.52 80 ILE A N 1
ATOM 634 C CA . ILE A 1 80 ? 26.591 -2.858 86.215 1.00 43.08 80 ILE A CA 1
ATOM 635 C C . ILE A 1 80 ? 26.803 -1.887 85.059 1.00 55.03 80 ILE A C 1
ATOM 636 O O . ILE A 1 80 ? 27.022 -0.687 85.272 1.00 45.74 80 ILE A O 1
ATOM 641 N N . LYS A 1 81 ? 26.739 -2.389 83.821 1.00 53.36 81 LYS A N 1
ATOM 642 C CA . LYS A 1 81 ? 26.822 -1.522 82.650 1.00 46.88 81 LYS A CA 1
ATOM 643 C C . LYS A 1 81 ? 25.793 -0.400 82.720 1.00 53.17 81 LYS A C 1
ATOM 644 O O . LYS A 1 81 ? 26.117 0.772 82.498 1.00 37.00 81 LYS A O 1
ATOM 650 N N . ALA A 1 82 ? 24.541 -0.747 83.030 1.00 42.05 82 ALA A N 1
ATOM 651 C CA . ALA A 1 82 ? 23.491 0.264 83.077 1.00 40.97 82 ALA A CA 1
ATOM 652 C C . ALA A 1 82 ? 23.734 1.265 84.199 1.00 51.33 82 ALA A C 1
ATOM 653 O O . ALA A 1 82 ? 23.469 2.461 84.034 1.00 52.99 82 ALA A O 1
ATOM 655 N N . ILE A 1 83 ? 24.244 0.798 85.343 1.00 41.48 83 ILE A N 1
ATOM 656 C CA . ILE A 1 83 ? 24.541 1.704 86.452 1.00 48.33 83 ILE A CA 1
ATOM 657 C C . ILE A 1 83 ? 25.587 2.728 86.033 1.00 39.02 83 ILE A C 1
ATOM 658 O O . ILE A 1 83 ? 25.381 3.941 86.155 1.00 50.13 83 ILE A O 1
ATOM 663 N N . LYS A 1 84 ? 26.727 2.249 85.527 1.00 35.46 84 LYS A N 1
ATOM 664 C CA . LYS A 1 84 ? 27.809 3.131 85.108 1.00 41.73 84 LYS A CA 1
ATOM 665 C C . LYS A 1 84 ? 27.432 3.998 83.912 1.00 44.48 84 LYS A C 1
ATOM 666 O O . LYS A 1 84 ? 28.064 5.037 83.695 1.00 51.81 84 LYS A O 1
ATOM 672 N N . LYS A 1 85 ? 26.423 3.600 83.138 1.00 41.62 85 LYS A N 1
ATOM 673 C CA . LYS A 1 85 ? 26.001 4.374 81.978 1.00 54.62 85 LYS A CA 1
ATOM 674 C C . LYS A 1 85 ? 25.066 5.517 82.352 1.00 44.87 85 LYS A C 1
ATOM 675 O O . LYS A 1 85 ? 24.904 6.452 81.560 1.00 49.39 85 LYS A O 1
ATOM 681 N N . HIS A 1 86 ? 24.469 5.470 83.538 1.00 27.60 86 HIS A N 1
ATOM 682 C CA . HIS A 1 86 ? 23.482 6.469 83.923 1.00 50.01 86 HIS A CA 1
ATOM 683 C C . HIS A 1 86 ? 24.108 7.861 83.891 1.00 53.89 86 HIS A C 1
ATOM 684 O O . HIS A 1 86 ? 25.212 8.052 84.420 1.00 38.24 86 HIS A O 1
ATOM 691 N N . PRO A 1 87 ? 23.445 8.853 83.288 1.00 47.43 87 PRO A N 1
ATOM 692 C CA . PRO A 1 87 ? 24.083 10.163 83.087 1.00 51.03 87 PRO A CA 1
ATOM 693 C C . PRO A 1 87 ? 24.373 10.929 84.370 1.00 55.66 87 PRO A C 1
ATOM 694 O O . PRO A 1 87 ? 24.943 12.024 84.296 1.00 52.46 87 PRO A O 1
ATOM 698 N N . GLN A 1 88 ? 24.018 10.407 85.542 1.00 57.47 88 GLN A N 1
ATOM 699 C CA . GLN A 1 88 ? 24.367 11.079 86.785 1.00 39.66 88 GLN A CA 1
ATOM 700 C C . GLN A 1 88 ? 25.752 10.702 87.288 1.00 41.11 88 GLN A C 1
ATOM 701 O O . GLN A 1 88 ? 26.195 11.257 88.298 1.00 43.21 88 GLN A O 1
ATOM 707 N N . ASN A 1 89 ? 26.438 9.778 86.610 1.00 33.77 89 ASN A N 1
ATOM 708 C CA . ASN A 1 89 ? 27.833 9.439 86.900 1.00 39.00 89 ASN A CA 1
ATOM 709 C C . ASN A 1 89 ? 28.022 9.031 88.360 1.00 52.25 89 ASN A C 1
ATOM 710 O O . ASN A 1 89 ? 28.759 9.671 89.114 1.00 52.36 89 ASN A O 1
ATOM 715 N N . ILE A 1 90 ? 27.348 7.944 88.746 1.00 42.41 90 ILE A N 1
ATOM 716 C CA . ILE A 1 90 ? 27.327 7.436 90.115 1.00 39.61 90 ILE A CA 1
ATOM 717 C C . ILE A 1 90 ? 28.740 7.362 90.676 1.00 49.26 90 ILE A C 1
ATOM 718 O O . ILE A 1 90 ? 28.982 7.725 91.832 1.00 42.82 90 ILE A O 1
ATOM 723 N N . LEU A 1 91 ? 29.677 6.894 89.854 1.00 37.52 91 LEU A N 1
ATOM 724 C CA . LEU A 1 91 ? 31.064 6.739 90.271 1.00 38.49 91 LEU A CA 1
ATOM 725 C C . LEU A 1 91 ? 31.632 8.056 90.786 1.00 48.78 91 LEU A C 1
ATOM 726 O O . LEU A 1 91 ? 31.589 9.078 90.098 1.00 52.62 91 LEU A O 1
ATOM 731 N N . GLY A 1 92 ? 32.150 8.029 92.011 1.00 47.68 92 GLY A N 1
ATOM 732 C CA . GLY A 1 92 ? 32.759 9.197 92.610 1.00 39.68 92 GLY A CA 1
ATOM 733 C C . GLY A 1 92 ? 31.824 10.093 93.389 1.00 43.92 92 GLY A C 1
ATOM 734 O O . GLY A 1 92 ? 32.291 11.066 93.993 1.00 50.84 92 GLY A O 1
ATOM 735 N N . LYS A 1 93 ? 30.525 9.810 93.399 1.00 37.74 93 LYS A N 1
ATOM 736 C CA . LYS A 1 93 ? 29.605 10.627 94.173 1.00 41.42 93 LYS A CA 1
ATOM 737 C C . LYS A 1 93 ? 29.480 10.091 95.597 1.00 52.71 93 LYS A C 1
ATOM 738 O O . LYS A 1 93 ? 29.936 8.992 95.921 1.00 50.39 93 LYS A O 1
ATOM 744 N N . CYS A 1 94 ? 28.859 10.891 96.458 1.00 52.17 94 CYS A N 1
ATOM 745 C CA . CYS A 1 94 ? 28.684 10.547 97.864 1.00 54.94 94 CYS A CA 1
ATOM 746 C C . CYS A 1 94 ? 27.314 9.903 98.041 1.00 42.89 94 CYS A C 1
ATOM 747 O O . CYS A 1 94 ? 26.286 10.551 97.815 1.00 57.29 94 CYS A O 1
ATOM 750 N N . ILE A 1 95 ? 27.294 8.637 98.443 1.00 45.39 95 ILE A N 1
ATOM 751 C CA . ILE A 1 95 ? 26.071 7.843 98.451 1.00 48.09 95 ILE A CA 1
ATOM 752 C C . ILE A 1 95 ? 25.637 7.595 99.888 1.00 39.48 95 ILE A C 1
ATOM 753 O O . ILE A 1 95 ? 26.375 6.990 100.673 1.00 39.46 95 ILE A O 1
ATOM 758 N N . GLY A 1 96 ? 24.431 8.053 100.224 1.00 40.58 96 GLY A N 1
ATOM 759 C CA . GLY A 1 96 ? 23.777 7.705 101.463 1.00 41.52 96 GLY A CA 1
ATOM 760 C C . GLY A 1 96 ? 22.686 6.670 101.236 1.00 52.31 96 GLY A C 1
ATOM 761 O O . GLY A 1 96 ? 22.472 6.179 100.129 1.00 43.78 96 GLY A O 1
ATOM 762 N N . THR A 1 97 ? 21.969 6.374 102.324 1.00 51.64 97 THR A N 1
ATOM 763 C CA . THR A 1 97 ? 21.032 5.254 102.312 1.00 52.06 97 THR A CA 1
ATOM 764 C C . THR A 1 97 ? 19.950 5.422 101.250 1.00 47.63 97 THR A C 1
ATOM 765 O O . THR A 1 97 ? 19.548 4.447 100.605 1.00 51.98 97 THR A O 1
ATOM 769 N N . GLN A 1 98 ? 19.470 6.649 101.040 1.00 50.22 98 GLN A N 1
ATOM 770 C CA . GLN A 1 98 ? 18.380 6.833 100.086 1.00 46.85 98 GLN A CA 1
ATOM 771 C C . GLN A 1 98 ? 18.861 6.671 98.646 1.00 56.00 98 GLN A C 1
ATOM 772 O O . GLN A 1 98 ? 18.161 6.072 97.823 1.00 49.61 98 GLN A O 1
ATOM 778 N N . SER A 1 99 ? 20.049 7.191 98.313 1.00 53.20 99 SER A N 1
ATOM 779 C CA . SER A 1 99 ? 20.574 6.995 96.962 1.00 42.31 99 SER A CA 1
ATOM 780 C C . SER A 1 99 ? 20.924 5.536 96.716 1.00 43.80 99 SER A C 1
ATOM 781 O O . SER A 1 99 ? 20.730 5.024 95.608 1.00 44.40 99 SER A O 1
ATOM 784 N N . LEU A 1 100 ? 21.468 4.860 97.730 1.00 45.79 100 LEU A N 1
ATOM 785 C CA . LEU A 1 100 ? 21.781 3.444 97.585 1.00 45.34 100 LEU A CA 1
ATOM 786 C C . LEU A 1 100 ? 20.520 2.637 97.301 1.00 52.46 100 LEU A C 1
ATOM 787 O O . LEU A 1 100 ? 20.534 1.718 96.473 1.00 49.95 100 LEU A O 1
ATOM 792 N N . HIS A 1 101 ? 19.413 2.984 97.962 1.00 43.61 101 HIS A N 1
ATOM 793 C CA . HIS A 1 101 ? 18.145 2.318 97.689 1.00 49.14 101 HIS A CA 1
ATOM 794 C C . HIS A 1 101 ? 17.696 2.557 96.252 1.00 58.20 101 HIS A C 1
ATOM 795 O O . HIS A 1 101 ? 17.149 1.656 95.605 1.00 51.80 101 HIS A O 1
ATOM 802 N N . ASN A 1 102 ? 17.927 3.766 95.733 1.00 49.10 102 ASN A N 1
ATOM 803 C CA . ASN A 1 102 ? 17.518 4.079 94.368 1.00 46.34 102 ASN A CA 1
ATOM 804 C C . ASN A 1 102 ? 18.414 3.389 93.346 1.00 38.31 102 ASN A C 1
ATOM 805 O O . ASN A 1 102 ? 17.931 2.913 92.313 1.00 46.82 102 ASN A O 1
ATOM 810 N N . ILE A 1 103 ? 19.722 3.334 93.611 1.00 41.88 103 ILE A N 1
ATOM 811 C CA . ILE A 1 103 ? 20.632 2.616 92.722 1.00 35.85 103 ILE A CA 1
ATOM 812 C C . ILE A 1 103 ? 20.256 1.142 92.660 1.00 49.81 103 ILE A C 1
ATOM 813 O O . ILE A 1 103 ? 20.257 0.529 91.585 1.00 40.13 103 ILE A O 1
ATOM 818 N N . VAL A 1 104 ? 19.905 0.557 93.807 1.00 48.79 104 VAL A N 1
ATOM 819 C CA . VAL A 1 104 ? 19.491 -0.841 93.837 1.00 41.54 104 VAL A CA 1
ATOM 820 C C . VAL A 1 104 ? 18.185 -1.031 93.071 1.00 39.67 104 VAL A C 1
ATOM 821 O O . VAL A 1 104 ? 18.054 -1.956 92.262 1.00 46.53 104 VAL A O 1
ATOM 825 N N . ASN A 1 105 ? 17.203 -0.154 93.304 1.00 47.60 105 ASN A N 1
ATOM 826 C CA . ASN A 1 105 ? 15.937 -0.259 92.581 1.00 40.25 105 ASN A CA 1
ATOM 827 C C . ASN A 1 105 ? 16.130 -0.099 91.081 1.00 47.50 105 ASN A C 1
ATOM 828 O O . ASN A 1 105 ? 15.402 -0.713 90.293 1.00 49.39 105 ASN A O 1
ATOM 833 N N . TYR A 1 106 ? 17.092 0.728 90.670 1.00 50.71 106 TYR A N 1
ATOM 834 C CA . TYR A 1 106 ? 17.364 0.907 89.248 1.00 45.24 106 TYR A CA 1
ATOM 835 C C . TYR A 1 106 ? 17.980 -0.349 88.645 1.00 47.66 106 TYR A C 1
ATOM 836 O O . TYR A 1 106 ? 17.597 -0.770 87.547 1.00 44.17 106 TYR A O 1
ATOM 845 N N . ALA A 1 107 ? 18.933 -0.963 89.351 1.00 36.03 107 ALA A N 1
ATOM 846 C CA . ALA A 1 107 ? 19.541 -2.192 88.862 1.00 39.41 107 ALA A CA 1
ATOM 847 C C . ALA A 1 107 ? 18.567 -3.362 88.876 1.00 41.32 107 ALA A C 1
ATOM 848 O O . ALA A 1 107 ? 18.764 -4.326 88.129 1.00 40.65 107 ALA A O 1
ATOM 850 N N . GLN A 1 108 ? 17.523 -3.300 89.704 1.00 36.48 108 GLN A N 1
ATOM 851 C CA . GLN A 1 108 ? 16.519 -4.357 89.727 1.00 44.06 108 GLN A CA 1
ATOM 852 C C . GLN A 1 108 ? 15.507 -4.179 88.604 1.00 52.00 108 GLN A C 1
ATOM 853 O O . GLN A 1 108 ? 15.057 -5.165 88.009 1.00 48.29 108 GLN A O 1
ATOM 859 N N . ASN A 1 109 ? 15.134 -2.932 88.305 1.00 53.17 109 ASN A N 1
ATOM 860 C CA . ASN A 1 109 ? 14.288 -2.675 87.145 1.00 41.66 109 ASN A CA 1
ATOM 861 C C . ASN A 1 109 ? 14.979 -3.119 85.864 1.00 39.70 109 ASN A C 1
ATOM 862 O O . ASN A 1 109 ? 14.337 -3.658 84.956 1.00 54.74 109 ASN A O 1
ATOM 867 N N . GLU A 1 110 ? 16.295 -2.913 85.781 1.00 41.45 110 GLU A N 1
ATOM 868 C CA . GLU A 1 110 ? 17.047 -3.392 84.627 1.00 41.96 110 GLU A CA 1
ATOM 869 C C . GLU A 1 110 ? 17.046 -4.914 84.570 1.00 55.27 110 GLU A C 1
ATOM 870 O O . GLU A 1 110 ? 17.040 -5.505 83.483 1.00 40.62 110 GLU A O 1
ATOM 876 N N . LEU A 1 111 ? 17.055 -5.563 85.735 1.00 44.21 111 LEU A N 1
ATOM 877 C CA . LEU A 1 111 ? 16.952 -7.017 85.784 1.00 43.91 111 LEU A CA 1
ATOM 878 C C . LEU A 1 111 ? 15.615 -7.483 85.222 1.00 44.96 111 LEU A C 1
ATOM 879 O O . LEU A 1 111 ? 15.556 -8.420 84.417 1.00 41.23 111 LEU A O 1
ATOM 884 N N . LEU A 1 112 ? 14.525 -6.829 85.635 1.00 42.38 112 LEU A N 1
ATOM 885 C CA . LEU A 1 112 ? 13.209 -7.153 85.097 1.00 46.54 112 LEU A CA 1
ATOM 886 C C . LEU A 1 112 ? 13.090 -6.771 83.627 1.00 61.04 112 LEU A C 1
ATOM 887 O O . LEU A 1 112 ? 12.340 -7.413 82.883 1.00 68.03 112 LEU A O 1
ATOM 892 N N . LYS A 1 113 ? 13.810 -5.730 83.196 1.00 55.48 113 LYS A N 1
ATOM 893 C CA . LYS A 1 113 ? 13.793 -5.342 81.789 1.00 55.18 113 LYS A CA 1
ATOM 894 C C . LYS A 1 113 ? 14.236 -6.492 80.894 1.00 46.62 113 LYS A C 1
ATOM 895 O O . LYS A 1 113 ? 13.650 -6.723 79.830 1.00 50.67 113 LYS A O 1
ATOM 901 N N . LYS A 1 114 ? 15.266 -7.224 81.307 1.00 40.57 114 LYS A N 1
ATOM 902 C CA . LYS A 1 114 ? 15.765 -8.350 80.532 1.00 47.56 114 LYS A CA 1
ATOM 903 C C . LYS A 1 114 ? 15.016 -9.647 80.818 1.00 51.89 114 LYS A C 1
ATOM 904 O O . LYS A 1 114 ? 15.317 -10.667 80.190 1.00 44.99 114 LYS A O 1
ATOM 910 N N . GLY A 1 115 ? 14.059 -9.636 81.744 1.00 37.98 115 GLY A N 1
ATOM 911 C CA . GLY A 1 115 ? 13.162 -10.757 81.941 1.00 39.69 115 GLY A CA 1
ATOM 912 C C . GLY A 1 115 ? 13.424 -11.653 83.138 1.00 49.60 115 GLY A C 1
ATOM 913 O O . GLY A 1 115 ? 12.732 -12.668 83.284 1.00 34.48 115 GLY A O 1
ATOM 914 N N . PHE A 1 116 ? 14.381 -11.320 84.005 1.00 47.59 116 PHE A N 1
ATOM 915 C CA . PHE A 1 116 ? 14.718 -12.190 85.134 1.00 39.78 116 PHE A CA 1
ATOM 916 C C . PHE A 1 116 ? 13.816 -11.833 86.314 1.00 48.09 116 PHE A C 1
ATOM 917 O O . PHE A 1 116 ? 14.205 -11.153 87.266 1.00 48.88 116 PHE A O 1
ATOM 925 N N . ILE A 1 117 ? 12.579 -12.331 86.245 1.00 38.65 117 ILE A N 1
ATOM 926 C CA . ILE A 1 117 ? 11.538 -11.918 87.181 1.00 38.63 117 ILE A CA 1
ATOM 927 C C . ILE A 1 117 ? 11.674 -12.552 88.560 1.00 47.44 117 ILE A C 1
ATOM 928 O O . ILE A 1 117 ? 11.043 -12.075 89.510 1.00 46.39 117 ILE A O 1
ATOM 933 N N . THR A 1 118 ? 12.460 -13.620 88.702 1.00 38.01 118 THR A N 1
ATOM 934 C CA . THR A 1 118 ? 12.652 -14.269 89.993 1.00 50.46 118 THR A CA 1
ATOM 935 C C . THR A 1 118 ? 14.055 -14.059 90.544 1.00 43.73 118 THR A C 1
ATOM 936 O O . THR A 1 118 ? 14.416 -14.678 91.550 1.00 41.83 118 THR A O 1
ATOM 940 N N . SER A 1 119 ? 14.857 -13.220 89.901 1.00 34.98 119 SER A N 1
ATOM 941 C CA . SER A 1 119 ? 16.166 -12.847 90.406 1.00 42.48 119 SER A CA 1
ATOM 942 C C . SER A 1 119 ? 16.072 -11.524 91.159 1.00 45.83 119 SER A C 1
ATOM 943 O O . SER A 1 119 ? 15.127 -10.751 90.986 1.00 48.12 119 SER A O 1
ATOM 946 N N . GLN A 1 120 ? 17.062 -11.277 92.017 1.00 43.20 120 GLN A N 1
ATOM 947 C CA . GLN A 1 120 ? 17.037 -10.117 92.901 1.00 49.92 120 GLN A CA 1
ATOM 948 C C . GLN A 1 120 ? 18.439 -9.554 93.068 1.00 46.02 120 GLN A C 1
ATOM 949 O O . GLN A 1 120 ? 19.381 -10.296 93.362 1.00 45.00 120 GLN A O 1
ATOM 955 N N . ILE A 1 121 ? 18.568 -8.246 92.879 1.00 45.50 121 ILE A N 1
ATOM 956 C CA . ILE A 1 121 ? 19.820 -7.550 93.151 1.00 47.59 121 ILE A CA 1
ATOM 957 C C . ILE A 1 121 ? 19.931 -7.320 94.651 1.00 45.17 121 ILE A C 1
ATOM 958 O O . ILE A 1 121 ? 19.021 -6.764 95.276 1.00 50.49 121 ILE A O 1
ATOM 963 N N . VAL A 1 122 ? 21.040 -7.761 95.237 1.00 46.84 122 VAL A N 1
ATOM 964 C CA . VAL A 1 122 ? 21.333 -7.481 96.635 1.00 58.12 122 VAL A CA 1
ATOM 965 C C . VAL A 1 122 ? 22.647 -6.718 96.706 1.00 46.11 122 VAL A C 1
ATOM 966 O O . VAL A 1 122 ? 23.430 -6.680 95.752 1.00 37.49 122 VAL A O 1
ATOM 970 N N . VAL A 1 123 ? 22.880 -6.098 97.857 1.00 52.40 123 VAL A N 1
ATOM 971 C CA . VAL A 1 123 ? 24.084 -5.317 98.098 1.00 55.13 123 VAL A CA 1
ATOM 972 C C . VAL A 1 123 ? 24.885 -5.993 99.200 1.00 53.11 123 VAL A C 1
ATOM 973 O O . VAL A 1 123 ? 24.316 -6.490 100.179 1.00 58.92 123 VAL A O 1
ATOM 977 N N . SER A 1 124 ? 26.204 -6.038 99.022 1.00 58.11 124 SER A N 1
ATOM 978 C CA . SER A 1 124 ? 27.126 -6.505 100.049 1.00 62.53 124 SER A CA 1
ATOM 979 C C . SER A 1 124 ? 27.782 -5.295 100.707 1.00 44.96 124 SER A C 1
ATOM 980 O O . SER A 1 124 ? 28.908 -4.925 100.347 1.00 50.42 124 SER A O 1
ATOM 983 N N . PRO A 1 125 ? 27.121 -4.664 101.684 1.00 47.52 125 PRO A N 1
ATOM 984 C CA . PRO A 1 125 ? 27.531 -3.318 102.114 1.00 51.51 125 PRO A CA 1
ATOM 985 C C . PRO A 1 125 ? 28.821 -3.273 102.918 1.00 46.62 125 PRO A C 1
ATOM 986 O O . PRO A 1 125 ? 29.282 -2.172 103.236 1.00 47.69 125 PRO A O 1
ATOM 990 N N . GLN A 1 126 ? 29.417 -4.421 103.253 1.00 44.54 126 GLN A N 1
ATOM 991 C CA . GLN A 1 126 ? 30.619 -4.426 104.081 1.00 50.59 126 GLN A CA 1
ATOM 992 C C . GLN A 1 126 ? 31.750 -3.635 103.436 1.00 57.54 126 GLN A C 1
ATOM 993 O O . GLN A 1 126 ? 32.460 -2.884 104.116 1.00 36.05 126 GLN A O 1
ATOM 999 N N . ASP A 1 127 ? 31.929 -3.786 102.124 1.00 48.35 127 ASP A N 1
ATOM 1000 C CA . ASP A 1 127 ? 33.042 -3.152 101.432 1.00 50.71 127 ASP A CA 1
ATOM 1001 C C . ASP A 1 127 ? 32.827 -1.666 101.193 1.00 48.22 127 ASP A C 1
ATOM 1002 O O . ASP A 1 127 ? 33.745 -0.996 100.704 1.00 45.82 127 ASP A O 1
ATOM 1007 N N . LEU A 1 128 ? 31.647 -1.134 101.519 1.00 39.38 128 LEU A N 1
ATOM 1008 C CA . LEU A 1 128 ? 31.459 0.309 101.475 1.00 41.87 128 LEU A CA 1
ATOM 1009 C C . LEU A 1 128 ? 32.365 1.031 102.465 1.00 56.16 128 LEU A C 1
ATOM 1010 O O . LEU A 1 128 ? 32.577 2.241 102.326 1.00 44.85 128 LEU A O 1
ATOM 1015 N N . ASN A 1 129 ? 32.912 0.315 103.453 1.00 43.82 129 ASN A N 1
ATOM 1016 C CA . ASN A 1 129 ? 33.934 0.894 104.316 1.00 48.45 129 ASN A CA 1
ATOM 1017 C C . ASN A 1 129 ? 35.154 1.356 103.534 1.00 53.46 129 ASN A C 1
ATOM 1018 O O . ASN A 1 129 ? 35.886 2.230 104.009 1.00 51.07 129 ASN A O 1
ATOM 1023 N N . HIS A 1 130 ? 35.391 0.791 102.350 1.00 45.50 130 HIS A N 1
ATOM 1024 C CA . HIS A 1 130 ? 36.515 1.181 101.510 1.00 55.19 130 HIS A CA 1
ATOM 1025 C C . HIS A 1 130 ? 36.059 1.865 100.224 1.00 38.18 130 HIS A C 1
ATOM 1026 O O . HIS A 1 130 ? 36.803 1.887 99.240 1.00 48.07 130 HIS A O 1
ATOM 1033 N N . GLY A 1 131 ? 34.847 2.419 100.213 1.00 34.76 131 GLY A N 1
ATOM 1034 C CA . GLY A 1 131 ? 34.324 3.074 99.031 1.00 34.49 131 GLY A CA 1
ATOM 1035 C C . GLY A 1 131 ? 33.947 2.156 97.886 1.00 59.38 131 GLY A C 1
ATOM 1036 O O . GLY A 1 131 ? 33.758 2.632 96.764 1.00 48.59 131 GLY A O 1
ATOM 1037 N N . ASN A 1 132 ? 33.824 0.853 98.130 1.00 42.87 132 ASN A N 1
ATOM 1038 C CA . ASN A 1 132 ? 33.501 -0.111 97.082 1.00 50.95 132 ASN A CA 1
ATOM 1039 C C . ASN A 1 132 ? 32.022 -0.474 97.164 1.00 46.66 132 ASN A C 1
ATOM 1040 O O . ASN A 1 132 ? 31.587 -1.126 98.118 1.00 41.80 132 ASN A O 1
ATOM 1045 N N . LEU A 1 133 ? 31.252 -0.061 96.160 1.00 51.37 133 LEU A N 1
ATOM 1046 C CA . LEU A 1 133 ? 29.870 -0.508 96.036 1.00 44.03 133 LEU A CA 1
ATOM 1047 C C . LEU A 1 133 ? 29.873 -1.866 95.348 1.00 48.39 133 LEU A C 1
ATOM 1048 O O . LEU A 1 133 ? 30.146 -1.962 94.148 1.00 44.35 133 LEU A O 1
ATOM 1053 N N . ASN A 1 134 ? 29.582 -2.917 96.106 1.00 43.06 134 ASN A N 1
ATOM 1054 C CA . ASN A 1 134 ? 29.632 -4.282 95.601 1.00 49.66 134 ASN A CA 1
ATOM 1055 C C . ASN A 1 134 ? 28.215 -4.836 95.538 1.00 50.94 134 ASN A C 1
ATOM 1056 O O . ASN A 1 134 ? 27.574 -5.046 96.574 1.00 50.75 134 ASN A O 1
ATOM 1061 N N . LEU A 1 135 ? 27.733 -5.065 94.323 1.00 64.02 135 LEU A N 1
ATOM 1062 C CA . LEU A 1 135 ? 26.411 -5.621 94.096 1.00 51.91 135 LEU A CA 1
ATOM 1063 C C . LEU A 1 135 ? 26.503 -7.125 93.891 1.00 48.71 135 LEU A C 1
ATOM 1064 O O . LEU A 1 135 ? 27.520 -7.650 93.429 1.00 37.74 135 LEU A O 1
ATOM 1069 N N . SER A 1 136 ? 25.429 -7.817 94.249 1.00 39.26 136 SER A N 1
ATOM 1070 C CA . SER A 1 136 ? 25.344 -9.249 94.017 1.00 57.18 136 SER A CA 1
ATOM 1071 C C . SER A 1 136 ? 23.971 -9.589 93.475 1.00 48.27 136 SER A C 1
ATOM 1072 O O . SER A 1 136 ? 23.016 -8.825 93.623 1.00 42.17 136 SER A O 1
ATOM 1075 N N . ILE A 1 137 ? 23.868 -10.763 92.865 1.00 47.71 137 ILE A N 1
ATOM 1076 C CA . ILE A 1 137 ? 22.626 -11.188 92.235 1.00 45.90 137 ILE A CA 1
ATOM 1077 C C . ILE A 1 137 ? 22.179 -12.509 92.847 1.00 44.67 137 ILE A C 1
ATOM 1078 O O . ILE A 1 137 ? 22.915 -13.505 92.825 1.00 42.03 137 ILE A O 1
ATOM 1083 N N . GLN A 1 138 ? 20.972 -12.513 93.395 1.00 39.75 138 GLN A N 1
ATOM 1084 C CA . GLN A 1 138 ? 20.318 -13.754 93.797 1.00 49.74 138 GLN A CA 1
ATOM 1085 C C . GLN A 1 138 ? 19.687 -14.366 92.557 1.00 52.62 138 GLN A C 1
ATOM 1086 O O . GLN A 1 138 ? 18.562 -14.042 92.177 1.00 47.27 138 GLN A O 1
ATOM 1092 N N . ILE A 1 139 ? 20.428 -15.269 91.920 1.00 50.95 139 ILE A N 1
ATOM 1093 C CA . ILE A 1 139 ? 19.992 -15.878 90.669 1.00 52.37 139 ILE A CA 1
ATOM 1094 C C . ILE A 1 139 ? 18.844 -16.839 90.969 1.00 56.34 139 ILE A C 1
ATOM 1095 O O . ILE A 1 139 ? 19.038 -17.874 91.612 1.00 64.07 139 ILE A O 1
ATOM 1100 N N . GLY A 1 140 ? 17.644 -16.490 90.507 1.00 47.23 140 GLY A N 1
ATOM 1101 C CA . GLY A 1 140 ? 16.483 -17.344 90.667 1.00 54.78 140 GLY A CA 1
ATOM 1102 C C . GLY A 1 140 ? 16.369 -18.360 89.549 1.00 56.98 140 GLY A C 1
ATOM 1103 O O . GLY A 1 140 ? 16.334 -17.995 88.368 1.00 46.29 140 GLY A O 1
ATOM 1104 N N . ARG A 1 141 ? 16.308 -19.638 89.906 1.00 46.37 141 ARG A N 1
ATOM 1105 C CA . ARG A 1 141 ? 16.360 -20.722 88.941 1.00 53.73 141 ARG A CA 1
ATOM 1106 C C . ARG A 1 141 ? 15.079 -21.545 88.992 1.00 47.59 141 ARG A C 1
ATOM 1107 O O . ARG A 1 141 ? 14.232 -21.385 89.875 1.00 46.30 141 ARG A O 1
ATOM 1115 N N . LEU A 1 142 ? 14.952 -22.435 88.014 1.00 57.46 142 LEU A N 1
ATOM 1116 C CA . LEU A 1 142 ? 13.804 -23.320 87.900 1.00 50.93 142 LEU A CA 1
ATOM 1117 C C . LEU A 1 142 ? 14.120 -24.648 88.569 1.00 51.85 142 LEU A C 1
ATOM 1118 O O . LEU A 1 142 ? 15.146 -25.262 88.273 1.00 52.00 142 LEU A O 1
ATOM 1123 N N . ASN A 1 143 ? 13.245 -25.086 89.467 1.00 45.18 143 ASN A N 1
ATOM 1124 C CA . ASN A 1 143 ? 13.443 -26.348 90.162 1.00 51.28 143 ASN A CA 1
ATOM 1125 C C . ASN A 1 143 ? 12.709 -27.510 89.504 1.00 48.25 143 ASN A C 1
ATOM 1126 O O . ASN A 1 143 ? 13.338 -28.521 89.171 1.00 56.48 143 ASN A O 1
ATOM 1131 N N . LYS A 1 144 ? 11.395 -27.390 89.305 1.00 48.85 144 LYS A N 1
ATOM 1132 C CA . LYS A 1 144 ? 10.606 -28.436 88.667 1.00 58.92 144 LYS A CA 1
ATOM 1133 C C . LYS A 1 144 ? 9.553 -27.810 87.764 1.00 43.53 144 LYS A C 1
ATOM 1134 O O . LYS A 1 144 ? 8.986 -26.762 88.079 1.00 44.72 144 LYS A O 1
ATOM 1140 N N . ILE A 1 145 ? 9.278 -28.477 86.651 1.00 50.25 145 ILE A N 1
ATOM 1141 C CA . ILE A 1 145 ? 8.074 -28.209 85.875 1.00 41.07 145 ILE A CA 1
ATOM 1142 C C . ILE A 1 145 ? 7.014 -29.196 86.344 1.00 44.01 145 ILE A C 1
ATOM 1143 O O . ILE A 1 145 ? 7.218 -30.412 86.281 1.00 46.05 145 ILE A O 1
ATOM 1148 N N . VAL A 1 146 ? 5.902 -28.679 86.856 1.00 41.85 146 VAL A N 1
ATOM 1149 C CA . VAL A 1 146 ? 4.861 -29.498 87.465 1.00 32.85 146 VAL A CA 1
ATOM 1150 C C . VAL A 1 146 ? 3.634 -29.455 86.569 1.00 41.63 146 VAL A C 1
ATOM 1151 O O . VAL A 1 146 ? 3.040 -28.389 86.365 1.00 52.26 146 VAL A O 1
ATOM 1155 N N . ILE A 1 147 ? 3.252 -30.615 86.039 1.00 41.51 147 ILE A N 1
ATOM 1156 C CA . ILE A 1 147 ? 2.046 -30.737 85.221 1.00 41.77 147 ILE A CA 1
ATOM 1157 C C . ILE A 1 147 ? 0.932 -31.158 86.175 1.00 53.02 147 ILE A C 1
ATOM 1158 O O . ILE A 1 147 ? 0.662 -32.343 86.374 1.00 43.72 147 ILE A O 1
ATOM 1163 N N . GLN A 1 148 ? 0.279 -30.164 86.781 1.00 48.81 148 GLN A N 1
ATOM 1164 C CA . GLN A 1 148 ? -0.791 -30.456 87.728 1.00 39.88 148 GLN A CA 1
ATOM 1165 C C . GLN A 1 148 ? -1.979 -31.118 87.043 1.00 50.05 148 GLN A C 1
ATOM 1166 O O . GLN A 1 148 ? -2.727 -31.870 87.681 1.00 46.02 148 GLN A O 1
ATOM 1172 N N . GLU A 1 149 ? -2.155 -30.876 85.746 1.00 46.77 149 GLU A N 1
ATOM 1173 C CA . GLU A 1 149 ? -3.341 -31.332 85.041 1.00 49.74 149 GLU A CA 1
ATOM 1174 C C . GLU A 1 149 ? -3.034 -31.425 83.551 1.00 53.42 149 GLU A C 1
ATOM 1175 O O . GLU A 1 149 ? -2.375 -30.544 82.992 1.00 44.02 149 GLU A O 1
ATOM 1181 N N . GLY A 1 150 ? -3.504 -32.493 82.925 1.00 47.81 150 GLY A N 1
ATOM 1182 C CA . GLY A 1 150 ? -3.325 -32.701 81.502 1.00 34.14 150 GLY A CA 1
ATOM 1183 C C . GLY A 1 150 ? -2.141 -33.599 81.194 1.00 35.66 150 GLY A C 1
ATOM 1184 O O . GLY A 1 150 ? -1.177 -33.695 81.961 1.00 43.70 150 GLY A O 1
ATOM 1185 N N . LYS A 1 151 ? -2.206 -34.265 80.045 1.00 38.85 151 LYS A N 1
ATOM 1186 C CA . LYS A 1 151 ? -1.165 -35.193 79.625 1.00 33.76 151 LYS A CA 1
ATOM 1187 C C . LYS A 1 151 ? -0.236 -34.509 78.633 1.00 42.83 151 LYS A C 1
ATOM 1188 O O . LYS A 1 151 ? -0.694 -33.878 77.673 1.00 36.23 151 LYS A O 1
ATOM 1194 N N . ILE A 1 152 ? 1.065 -34.636 78.870 1.00 32.53 152 ILE A N 1
ATOM 1195 C CA . ILE A 1 152 ? 2.073 -34.098 77.966 1.00 39.73 152 ILE A CA 1
ATOM 1196 C C . ILE A 1 152 ? 3.315 -34.971 78.072 1.00 37.71 152 ILE A C 1
ATOM 1197 O O . ILE A 1 152 ? 3.825 -35.216 79.169 1.00 52.03 152 ILE A O 1
ATOM 1202 N N . SER A 1 153 ? 3.785 -35.466 76.932 1.00 44.59 153 SER A N 1
ATOM 1203 C CA . SER A 1 153 ? 4.966 -36.309 76.930 1.00 46.02 153 SER A CA 1
ATOM 1204 C C . SER A 1 153 ? 6.202 -35.487 77.279 1.00 53.12 153 SER A C 1
ATOM 1205 O O . SER A 1 153 ? 6.235 -34.263 77.122 1.00 50.25 153 SER A O 1
ATOM 1208 N N . SER A 1 154 ? 7.232 -36.182 77.764 1.00 58.93 154 SER A N 1
ATOM 1209 C CA . SER A 1 154 ? 8.480 -35.503 78.093 1.00 48.52 154 SER A CA 1
ATOM 1210 C C . SER A 1 154 ? 9.116 -34.880 76.859 1.00 43.47 154 SER A C 1
ATOM 1211 O O . SER A 1 154 ? 9.752 -33.824 76.954 1.00 48.62 154 SER A O 1
ATOM 1214 N N . LEU A 1 155 ? 8.948 -35.510 75.695 1.00 42.79 155 LEU A N 1
ATOM 1215 C CA . LEU A 1 155 ? 9.465 -34.932 74.460 1.00 50.52 155 LEU A CA 1
ATOM 1216 C C . LEU A 1 155 ? 8.760 -33.621 74.132 1.00 41.93 155 LEU A C 1
ATOM 1217 O O . LEU A 1 155 ? 9.401 -32.652 73.708 1.00 39.32 155 LEU A O 1
ATOM 1222 N N . GLN A 1 156 ? 7.440 -33.572 74.335 1.00 34.84 156 GLN A N 1
ATOM 1223 C CA . GLN A 1 156 ? 6.687 -32.346 74.088 1.00 36.21 156 GLN A CA 1
ATOM 1224 C C . GLN A 1 156 ? 7.222 -31.184 74.914 1.00 42.77 156 GLN A C 1
ATOM 1225 O O . GLN A 1 156 ? 7.375 -30.069 74.401 1.00 54.42 156 GLN A O 1
ATOM 1231 N N . LEU A 1 157 ? 7.504 -31.419 76.199 1.00 43.62 157 LEU A N 1
ATOM 1232 C CA . LEU A 1 157 ? 8.059 -30.356 77.031 1.00 37.33 157 LEU A CA 1
ATOM 1233 C C . LEU A 1 157 ? 9.428 -29.923 76.531 1.00 41.31 157 LEU A C 1
ATOM 1234 O O . LEU A 1 157 ? 9.723 -28.724 76.473 1.00 62.38 157 LEU A O 1
ATOM 1239 N N . LYS A 1 158 ? 10.277 -30.884 76.159 1.00 35.55 158 LYS A N 1
ATOM 1240 C CA . LYS A 1 158 ? 11.627 -30.544 75.721 1.00 36.46 158 LYS A CA 1
ATOM 1241 C C . LYS A 1 158 ? 11.611 -29.712 74.442 1.00 43.56 158 LYS A C 1
ATOM 1242 O O . LYS A 1 158 ? 12.396 -28.767 74.302 1.00 41.92 158 LYS A O 1
ATOM 1248 N N . THR A 1 159 ? 10.724 -30.041 73.497 1.00 51.94 159 THR A N 1
ATOM 1249 C CA . THR A 1 159 ? 10.707 -29.321 72.226 1.00 36.86 159 THR A CA 1
ATOM 1250 C C . THR A 1 159 ? 9.890 -28.036 72.301 1.00 37.37 159 THR A C 1
ATOM 1251 O O . THR A 1 159 ? 10.242 -27.046 71.650 1.00 44.74 159 THR A O 1
ATOM 1255 N N . GLY A 1 160 ? 8.806 -28.030 73.080 1.00 31.57 160 GLY A N 1
ATOM 1256 C CA . GLY A 1 160 ? 7.995 -26.832 73.201 1.00 33.65 160 GLY A CA 1
ATOM 1257 C C . GLY A 1 160 ? 8.580 -25.765 74.107 1.00 39.60 160 GLY A C 1
ATOM 1258 O O . GLY A 1 160 ? 8.356 -24.572 73.880 1.00 43.66 160 GLY A O 1
ATOM 1259 N N . LEU A 1 161 ? 9.327 -26.163 75.140 1.00 48.26 161 LEU A N 1
ATOM 1260 C CA . LEU A 1 161 ? 9.887 -25.203 76.086 1.00 43.36 161 LEU A CA 1
ATOM 1261 C C . LEU A 1 161 ? 11.373 -25.038 75.827 1.00 45.43 161 LEU A C 1
ATOM 1262 O O . LEU A 1 161 ? 12.113 -26.033 75.890 1.00 51.95 161 LEU A O 1
ATOM 1267 N N . PRO A 1 162 ? 11.860 -23.827 75.549 1.00 46.83 162 PRO A N 1
ATOM 1268 C CA . PRO A 1 162 ? 13.296 -23.654 75.294 1.00 39.46 162 PRO A CA 1
ATOM 1269 C C . PRO A 1 162 ? 14.139 -23.643 76.560 1.00 60.52 162 PRO A C 1
ATOM 1270 O O . PRO A 1 162 ? 15.303 -23.235 76.530 1.00 62.60 162 PRO A O 1
ATOM 1274 N N . PHE A 1 163 ? 13.567 -24.093 77.673 1.00 58.91 163 PHE A N 1
ATOM 1275 C CA . PHE A 1 163 ? 14.255 -24.139 78.954 1.00 54.22 163 PHE A CA 1
ATOM 1276 C C . PHE A 1 163 ? 14.062 -25.514 79.580 1.00 64.66 163 PHE A C 1
ATOM 1277 O O . PHE A 1 163 ? 13.239 -26.316 79.133 1.00 65.50 163 PHE A O 1
ATOM 1285 N N . LYS A 1 164 ? 14.833 -25.782 80.632 1.00 61.41 164 LYS A N 1
ATOM 1286 C CA . LYS A 1 164 ? 14.766 -27.051 81.339 1.00 57.76 164 LYS A CA 1
ATOM 1287 C C . LYS A 1 164 ? 14.924 -26.803 82.831 1.00 59.43 164 LYS A C 1
ATOM 1288 O O . LYS A 1 164 ? 15.188 -25.682 83.275 1.00 54.33 164 LYS A O 1
ATOM 1294 N N . ALA A 1 165 ? 14.757 -27.872 83.604 1.00 65.66 165 ALA A N 1
ATOM 1295 C CA . ALA A 1 165 ? 14.936 -27.785 85.045 1.00 52.68 165 ALA A CA 1
ATOM 1296 C C . ALA A 1 165 ? 16.377 -27.410 85.373 1.00 48.01 165 ALA A C 1
ATOM 1297 O O . ALA A 1 165 ? 17.324 -27.925 84.771 1.00 56.82 165 ALA A O 1
ATOM 1299 N N . GLY A 1 166 ? 16.539 -26.489 86.322 1.00 47.00 166 GLY A N 1
ATOM 1300 C CA . GLY A 1 166 ? 17.846 -25.992 86.694 1.00 55.76 166 GLY A CA 1
ATOM 1301 C C . GLY A 1 166 ? 18.301 -24.747 85.960 1.00 65.49 166 GLY A C 1
ATOM 1302 O O . GLY A 1 166 ? 19.329 -24.170 86.335 1.00 64.50 166 GLY A O 1
ATOM 1303 N N . ASP A 1 167 ? 17.579 -24.315 84.927 1.00 53.44 167 ASP A N 1
ATOM 1304 C CA . ASP A 1 167 ? 17.940 -23.104 84.209 1.00 54.32 167 ASP A CA 1
ATOM 1305 C C . ASP A 1 167 ? 17.506 -21.865 84.987 1.00 54.44 167 ASP A C 1
ATOM 1306 O O . ASP A 1 167 ? 16.743 -21.933 85.955 1.00 55.82 167 ASP A O 1
ATOM 1311 N N . ILE A 1 168 ? 17.999 -20.716 84.541 1.00 55.83 168 ILE A N 1
ATOM 1312 C CA . ILE A 1 168 ? 17.627 -19.442 85.144 1.00 60.24 168 ILE A CA 1
ATOM 1313 C C . ILE A 1 168 ? 16.276 -19.012 84.589 1.00 36.83 168 ILE A C 1
ATOM 1314 O O . ILE A 1 168 ? 16.050 -19.048 83.374 1.00 43.50 168 ILE A O 1
ATOM 1319 N N . VAL A 1 169 ? 15.372 -18.613 85.481 1.00 44.65 169 VAL A N 1
ATOM 1320 C CA . VAL A 1 169 ? 14.020 -18.234 85.082 1.00 42.89 169 VAL A CA 1
ATOM 1321 C C . VAL A 1 169 ? 14.065 -16.926 84.304 1.00 52.18 169 VAL A C 1
ATOM 1322 O O . VAL A 1 169 ? 14.518 -15.896 84.818 1.00 50.01 169 VAL A O 1
ATOM 1326 N N . ASN A 1 170 ? 13.583 -16.960 83.061 1.00 53.99 170 ASN A N 1
ATOM 1327 C CA . ASN A 1 170 ? 13.469 -15.774 82.222 1.00 42.86 170 ASN A CA 1
ATOM 1328 C C . ASN A 1 170 ? 12.077 -15.720 81.608 1.00 43.25 170 ASN A C 1
ATOM 1329 O O . ASN A 1 170 ? 11.600 -16.715 81.054 1.00 47.58 170 ASN A O 1
ATOM 1334 N N . LEU A 1 171 ? 11.439 -14.550 81.691 1.00 34.14 171 LEU A N 1
ATOM 1335 C CA . LEU A 1 171 ? 10.063 -14.398 81.235 1.00 43.89 171 LEU A CA 1
ATOM 1336 C C . LEU A 1 171 ? 9.924 -14.506 79.720 1.00 48.13 171 LEU A C 1
ATOM 1337 O O . LEU A 1 171 ? 8.839 -14.843 79.235 1.00 42.42 171 LEU A O 1
ATOM 1342 N N . LYS A 1 172 ? 10.987 -14.223 78.963 1.00 39.13 172 LYS A N 1
ATOM 1343 C CA . LYS A 1 172 ? 10.910 -14.357 77.511 1.00 40.43 172 LYS A CA 1
ATOM 1344 C C . LYS A 1 172 ? 10.805 -15.820 77.100 1.00 44.11 172 LYS A C 1
ATOM 1345 O O . LYS A 1 172 ? 10.087 -16.154 76.151 1.00 36.69 172 LYS A O 1
ATOM 1351 N N . ARG A 1 173 ? 11.515 -16.704 77.804 1.00 44.23 173 ARG A N 1
ATOM 1352 C CA . ARG A 1 173 ? 11.449 -18.129 77.512 1.00 44.79 173 ARG A CA 1
ATOM 1353 C C . ARG A 1 173 ? 10.168 -18.760 78.040 1.00 42.15 173 ARG A C 1
ATOM 1354 O O . ARG A 1 173 ? 9.632 -19.677 77.409 1.00 47.09 173 ARG A O 1
ATOM 1362 N N . LEU A 1 174 ? 9.660 -18.284 79.180 1.00 35.91 174 LEU A N 1
ATOM 1363 C CA . LEU A 1 174 ? 8.360 -18.751 79.654 1.00 49.42 174 LEU A CA 1
ATOM 1364 C C . LEU A 1 174 ? 7.265 -18.420 78.648 1.00 41.90 174 LEU A C 1
ATOM 1365 O O . LEU A 1 174 ? 6.408 -19.259 78.347 1.00 32.62 174 LEU A O 1
ATOM 1370 N N . ASP A 1 175 ? 7.275 -17.191 78.123 1.00 35.51 175 ASP A N 1
ATOM 1371 C CA . ASP A 1 175 ? 6.245 -16.777 77.176 1.00 40.13 175 ASP A CA 1
ATOM 1372 C C . ASP A 1 175 ? 6.351 -17.550 75.869 1.00 41.05 175 ASP A C 1
ATOM 1373 O O . ASP A 1 175 ? 5.331 -17.928 75.282 1.00 37.60 175 ASP A O 1
ATOM 1378 N N . GLN A 1 176 ? 7.575 -17.782 75.393 1.00 33.60 176 GLN A N 1
ATOM 1379 C CA . GLN A 1 176 ? 7.761 -18.556 74.173 1.00 40.00 176 GLN A CA 1
ATOM 1380 C C . GLN A 1 176 ? 7.221 -19.969 74.339 1.00 46.22 176 GLN A C 1
ATOM 1381 O O . GLN A 1 176 ? 6.436 -20.450 73.512 1.00 34.77 176 GLN A O 1
ATOM 1387 N N . GLY A 1 177 ? 7.632 -20.650 75.411 1.00 34.44 177 GLY A N 1
ATOM 1388 C CA . GLY A 1 177 ? 7.138 -21.993 75.657 1.00 39.93 177 GLY A CA 1
ATOM 1389 C C . GLY A 1 177 ? 5.638 -22.035 75.879 1.00 38.07 177 GLY A C 1
ATOM 1390 O O . GLY A 1 177 ? 4.957 -22.950 75.411 1.00 42.24 177 GLY A O 1
ATOM 1391 N N . LEU A 1 178 ? 5.103 -21.043 76.593 1.00 31.94 178 LEU A N 1
ATOM 1392 C CA . LEU A 1 178 ? 3.658 -20.963 76.775 1.00 38.84 178 LEU A CA 1
ATOM 1393 C C . LEU A 1 178 ? 2.935 -20.828 75.438 1.00 41.29 178 LEU A C 1
ATOM 1394 O O . LEU A 1 178 ? 1.884 -21.444 75.228 1.00 37.81 178 LEU A O 1
ATOM 1399 N N . GLU A 1 179 ? 3.482 -20.026 74.519 1.00 28.21 179 GLU A N 1
ATOM 1400 C CA . GLU A 1 179 ? 2.844 -19.860 73.216 1.00 34.31 179 GLU A CA 1
ATOM 1401 C C . GLU A 1 179 ? 2.881 -21.154 72.416 1.00 21.20 179 GLU A C 1
ATOM 1402 O O . GLU A 1 179 ? 1.910 -21.497 71.732 1.00 29.35 179 GLU A O 1
ATOM 1408 N N . ASN A 1 180 ? 3.995 -21.884 72.494 1.00 31.71 180 ASN A N 1
ATOM 1409 C CA . ASN A 1 180 ? 4.100 -23.166 71.808 1.00 41.62 180 ASN A CA 1
ATOM 1410 C C . ASN A 1 180 ? 3.084 -24.168 72.341 1.00 40.81 180 ASN A C 1
ATOM 1411 O O . ASN A 1 180 ? 2.510 -24.949 71.572 1.00 39.30 180 ASN A O 1
ATOM 1416 N N . LEU A 1 181 ? 2.842 -24.160 73.655 1.00 27.75 181 LEU A N 1
ATOM 1417 C CA . LEU A 1 181 ? 1.891 -25.106 74.229 1.00 30.21 181 LEU A CA 1
ATOM 1418 C C . LEU A 1 181 ? 0.452 -24.703 73.941 1.00 35.96 181 LEU A C 1
ATOM 1419 O O . LEU A 1 181 ? -0.434 -25.564 73.906 1.00 40.56 181 LEU A O 1
ATOM 1424 N N . LYS A 1 182 ? 0.194 -23.413 73.741 1.00 31.62 182 LYS A N 1
ATOM 1425 C CA . LYS A 1 182 ? -1.165 -22.964 73.466 1.00 35.26 182 LYS A CA 1
ATOM 1426 C C . LYS A 1 182 ? -1.626 -23.293 72.055 1.00 31.74 182 LYS A C 1
ATOM 1427 O O . LYS A 1 182 ? -2.796 -23.058 71.737 1.00 34.99 182 LYS A O 1
ATOM 1433 N N . ARG A 1 183 ? -0.746 -23.826 71.205 1.00 19.43 183 ARG A N 1
ATOM 1434 C CA . ARG A 1 183 ? -1.203 -24.313 69.910 1.00 44.61 183 ARG A CA 1
ATOM 1435 C C . ARG A 1 183 ? -2.073 -25.552 70.059 1.00 30.07 183 ARG A C 1
ATOM 1436 O O . ARG A 1 183 ? -3.004 -25.749 69.273 1.00 44.68 183 ARG A O 1
ATOM 1444 N N . VAL A 1 184 ? -1.802 -26.383 71.062 1.00 37.51 184 VAL A N 1
ATOM 1445 C CA . VAL A 1 184 ? -2.518 -27.641 71.239 1.00 42.98 184 VAL A CA 1
ATOM 1446 C C . VAL A 1 184 ? -3.210 -27.755 72.589 1.00 43.41 184 VAL A C 1
ATOM 1447 O O . VAL A 1 184 ? -4.041 -28.660 72.761 1.00 43.76 184 VAL A O 1
ATOM 1451 N N . TYR A 1 185 ? -2.912 -26.879 73.549 1.00 38.10 185 TYR A N 1
ATOM 1452 C CA . TYR A 1 185 ? -3.539 -26.917 74.861 1.00 33.96 185 TYR A CA 1
ATOM 1453 C C . TYR A 1 185 ? -4.165 -25.574 75.200 1.00 43.11 185 TYR A C 1
ATOM 1454 O O . TYR A 1 185 ? -3.742 -24.524 74.708 1.00 38.32 185 TYR A O 1
ATOM 1463 N N . ALA A 1 186 ? -5.181 -25.626 76.056 1.00 37.15 186 ALA A N 1
ATOM 1464 C CA . ALA A 1 186 ? -5.524 -24.493 76.904 1.00 47.22 186 ALA A CA 1
ATOM 1465 C C . ALA A 1 186 ? -4.594 -24.536 78.109 1.00 37.57 186 ALA A C 1
ATOM 1466 O O . ALA A 1 186 ? -4.550 -25.545 78.822 1.00 38.37 186 ALA A O 1
ATOM 1468 N N . VAL A 1 187 ? -3.830 -23.468 78.325 1.00 31.68 187 VAL A N 1
ATOM 1469 C CA . VAL A 1 187 ? -2.719 -23.483 79.270 1.00 47.14 187 VAL A CA 1
ATOM 1470 C C . VAL A 1 187 ? -2.988 -22.507 80.406 1.00 38.83 187 VAL A C 1
ATOM 1471 O O . VAL A 1 187 ? -3.483 -21.396 80.184 1.00 38.94 187 VAL A O 1
ATOM 1475 N N . ASP A 1 188 ? -2.669 -22.933 81.626 1.00 57.57 188 ASP A N 1
ATOM 1476 C CA . ASP A 1 188 ? -2.602 -22.061 82.792 1.00 43.31 188 ASP A CA 1
ATOM 1477 C C . ASP A 1 188 ? -1.203 -22.192 83.376 1.00 44.45 188 ASP A C 1
ATOM 1478 O O . ASP A 1 188 ? -0.757 -23.303 83.682 1.00 49.50 188 ASP A O 1
ATOM 1491 N N . GLN A 1 190 ? 1.614 -20.798 86.260 1.00 65.26 190 GLN A N 1
ATOM 1492 C CA . GLN A 1 190 ? 1.867 -20.099 87.511 1.00 55.71 190 GLN A CA 1
ATOM 1493 C C . GLN A 1 190 ? 3.292 -20.365 87.970 1.00 48.91 190 GLN A C 1
ATOM 1494 O O . GLN A 1 190 ? 3.843 -21.447 87.749 1.00 51.58 190 GLN A O 1
ATOM 1500 N N . ILE A 1 191 ? 3.885 -19.357 88.604 1.00 61.55 191 ILE A N 1
ATOM 1501 C CA . ILE A 1 191 ? 5.203 -19.458 89.221 1.00 51.74 191 ILE A CA 1
ATOM 1502 C C . ILE A 1 191 ? 5.016 -19.462 90.731 1.00 59.92 191 ILE A C 1
ATOM 1503 O O . ILE A 1 191 ? 4.314 -18.602 91.277 1.00 64.26 191 ILE A O 1
ATOM 1508 N N . THR A 1 192 ? 5.631 -20.432 91.401 1.00 51.66 192 THR A N 1
ATOM 1509 C CA . THR A 1 192 ? 5.585 -20.554 92.849 1.00 54.75 192 THR A CA 1
ATOM 1510 C C . THR A 1 192 ? 6.982 -20.855 93.369 1.00 57.30 192 THR A C 1
ATOM 1511 O O . THR A 1 192 ? 7.801 -21.445 92.654 1.00 47.49 192 THR A O 1
ATOM 1515 N N . PRO A 1 193 ? 7.283 -20.457 94.604 1.00 62.00 193 PRO A N 1
ATOM 1516 C CA . PRO A 1 193 ? 8.575 -20.825 95.199 1.00 60.77 193 PRO A CA 1
ATOM 1517 C C . PRO A 1 193 ? 8.666 -22.325 95.433 1.00 59.51 193 PRO A C 1
ATOM 1518 O O . PRO A 1 193 ? 7.678 -22.982 95.767 1.00 54.81 193 PRO A O 1
ATOM 1522 N N . ALA A 1 194 ? 9.871 -22.863 95.257 1.00 60.01 194 ALA A N 1
ATOM 1523 C CA . ALA A 1 194 ? 10.109 -24.284 95.467 1.00 59.95 194 ALA A CA 1
ATOM 1524 C C . ALA A 1 194 ? 10.246 -24.590 96.953 1.00 82.44 194 ALA A C 1
ATOM 1525 O O . ALA A 1 194 ? 10.880 -23.839 97.700 1.00 78.13 194 ALA A O 1
ATOM 1527 N N . THR A 1 195 ? 9.655 -25.704 97.378 1.00 86.39 195 THR A N 1
ATOM 1528 C CA . THR A 1 195 ? 9.618 -26.091 98.782 1.00 94.60 195 THR A CA 1
ATOM 1529 C C . THR A 1 195 ? 10.556 -27.265 99.036 1.00 100.09 195 THR A C 1
ATOM 1530 O O . THR A 1 195 ? 10.590 -28.226 98.261 1.00 90.12 195 THR A O 1
ATOM 1534 N N . ALA A 1 196 ? 11.315 -27.181 100.129 1.00 106.45 196 ALA A N 1
ATOM 1535 C CA . ALA A 1 196 ? 12.227 -28.240 100.554 1.00 109.56 196 ALA A CA 1
ATOM 1536 C C . ALA A 1 196 ? 11.945 -28.557 102.015 1.00 111.23 196 ALA A C 1
ATOM 1537 O O . ALA A 1 196 ? 12.213 -27.728 102.892 1.00 113.66 196 ALA A O 1
ATOM 1539 N N . GLN A 1 197 ? 11.417 -29.752 102.273 1.00 112.90 197 GLN A N 1
ATOM 1540 C CA . GLN A 1 197 ? 11.084 -30.194 103.627 1.00 96.23 197 GLN A CA 1
ATOM 1541 C C . GLN A 1 197 ? 10.121 -29.228 104.312 1.00 97.92 197 GLN A C 1
ATOM 1542 O O . GLN A 1 197 ? 9.168 -28.746 103.699 1.00 102.63 197 GLN A O 1
ATOM 1544 N N . LYS A 1 199 ? 11.319 -25.376 104.874 1.00 100.60 199 LYS A N 1
ATOM 1545 C CA . LYS A 1 199 ? 10.150 -25.675 104.056 1.00 112.89 199 LYS A CA 1
ATOM 1546 C C . LYS A 1 199 ? 10.194 -24.932 102.724 1.00 111.41 199 LYS A C 1
ATOM 1547 O O . LYS A 1 199 ? 9.150 -24.579 102.175 1.00 105.77 199 LYS A O 1
ATOM 1553 N N . GLU A 1 200 ? 11.400 -24.706 102.202 1.00 113.27 200 GLU A N 1
ATOM 1554 C CA . GLU A 1 200 ? 11.552 -23.970 100.954 1.00 109.54 200 GLU A CA 1
ATOM 1555 C C . GLU A 1 200 ? 12.966 -24.146 100.414 1.00 113.12 200 GLU A C 1
ATOM 1556 O O . GLU A 1 200 ? 13.922 -24.252 101.187 1.00 112.21 200 GLU A O 1
ATOM 1562 N N . LEU A 1 201 ? 13.083 -24.189 99.086 1.00 106.10 201 LEU A N 1
ATOM 1563 C CA . LEU A 1 201 ? 14.353 -23.969 98.402 1.00 93.67 201 LEU A CA 1
ATOM 1564 C C . LEU A 1 201 ? 14.439 -22.485 98.063 1.00 90.09 201 LEU A C 1
ATOM 1565 O O . LEU A 1 201 ? 13.555 -21.951 97.383 1.00 82.99 201 LEU A O 1
ATOM 1570 N N . THR A 1 202 ? 15.499 -21.819 98.529 1.00 98.94 202 THR A N 1
ATOM 1571 C CA . THR A 1 202 ? 15.481 -20.358 98.560 1.00 97.59 202 THR A CA 1
ATOM 1572 C C . THR A 1 202 ? 15.649 -19.750 97.169 1.00 77.46 202 THR A C 1
ATOM 1573 O O . THR A 1 202 ? 14.997 -18.750 96.845 1.00 85.43 202 THR A O 1
ATOM 1577 N N . GLY A 1 203 ? 16.496 -20.335 96.327 1.00 61.91 203 GLY A N 1
ATOM 1578 C CA . GLY A 1 203 ? 16.791 -19.711 95.054 1.00 70.80 203 GLY A CA 1
ATOM 1579 C C . GLY A 1 203 ? 16.065 -20.334 93.880 1.00 71.76 203 GLY A C 1
ATOM 1580 O O . GLY A 1 203 ? 16.491 -20.170 92.734 1.00 49.90 203 GLY A O 1
ATOM 1581 N N . TYR A 1 204 ? 14.965 -21.040 94.137 1.00 65.60 204 TYR A N 1
ATOM 1582 C CA . TYR A 1 204 ? 14.345 -21.863 93.111 1.00 54.96 204 TYR A CA 1
ATOM 1583 C C . TYR A 1 204 ? 12.842 -21.638 93.026 1.00 59.56 204 TYR A C 1
ATOM 1584 O O . TYR A 1 204 ? 12.192 -21.207 93.981 1.00 54.78 204 TYR A O 1
ATOM 1593 N N . SER A 1 205 ? 12.301 -21.963 91.858 1.00 43.93 205 SER A N 1
ATOM 1594 C CA . SER A 1 205 ? 10.899 -21.759 91.538 1.00 49.17 205 SER A CA 1
ATOM 1595 C C . SER A 1 205 ? 10.331 -23.032 90.927 1.00 46.39 205 SER A C 1
ATOM 1596 O O . SER A 1 205 ? 11.051 -23.830 90.325 1.00 42.14 205 SER A O 1
ATOM 1599 N N . ASP A 1 206 ? 9.021 -23.204 91.069 1.00 45.45 206 ASP A N 1
ATOM 1600 C CA . ASP A 1 206 ? 8.304 -24.302 90.439 1.00 51.47 206 ASP A CA 1
ATOM 1601 C C . ASP A 1 206 ? 7.321 -23.731 89.434 1.00 57.07 206 ASP A C 1
ATOM 1602 O O . ASP A 1 206 ? 6.593 -22.780 89.740 1.00 44.97 206 ASP A O 1
ATOM 1607 N N . LEU A 1 207 ? 7.331 -2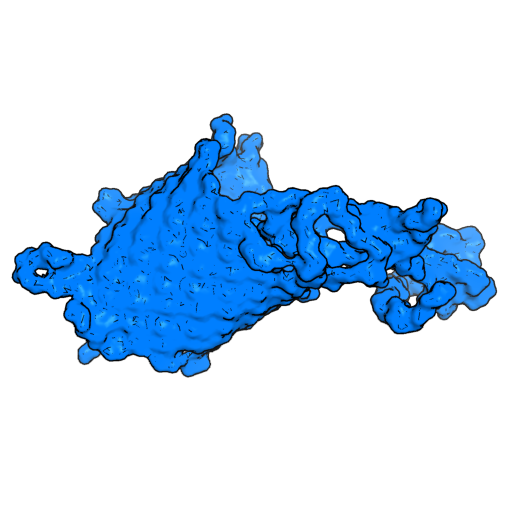4.298 88.230 1.00 54.02 207 LEU A N 1
ATOM 1608 C CA . LEU A 1 207 ? 6.456 -23.889 87.138 1.00 42.19 207 LEU A CA 1
ATOM 1609 C C . LEU A 1 207 ? 5.234 -24.799 87.151 1.00 43.79 207 LEU A C 1
ATOM 1610 O O . LEU A 1 207 ? 5.298 -25.952 86.716 1.00 48.41 207 LEU A O 1
ATOM 1615 N N . ILE A 1 208 ? 4.116 -24.270 87.638 1.00 53.02 208 ILE A N 1
ATOM 1616 C CA . ILE A 1 208 ? 2.875 -25.027 87.756 1.00 41.77 208 ILE A CA 1
ATOM 1617 C C . ILE A 1 208 ? 2.067 -24.844 86.478 1.00 46.28 208 ILE A C 1
ATOM 1618 O O . ILE A 1 208 ? 1.628 -23.731 86.166 1.00 48.64 208 ILE A O 1
ATOM 1623 N N . LEU A 1 209 ? 1.858 -25.938 85.746 1.00 48.05 209 LEU A N 1
ATOM 1624 C CA . LEU A 1 209 ? 1.131 -25.925 84.483 1.00 37.41 209 LEU A CA 1
ATOM 1625 C C . LEU A 1 209 ? -0.159 -26.724 84.612 1.00 41.11 209 LEU A C 1
ATOM 1626 O O . LEU A 1 209 ? -0.135 -27.882 85.040 1.00 50.58 209 LEU A O 1
ATOM 1631 N N . LYS A 1 210 ? -1.278 -26.107 84.238 1.00 35.50 210 LYS A N 1
ATOM 1632 C CA . LYS A 1 210 ? -2.566 -26.786 84.117 1.00 38.30 210 LYS A CA 1
ATOM 1633 C C . LYS A 1 210 ? -2.957 -26.796 82.642 1.00 55.04 210 LYS A C 1
ATOM 1634 O O . LYS A 1 210 ? -3.189 -25.736 82.049 1.00 47.24 210 LYS A O 1
ATOM 1640 N N . LEU A 1 211 ? -3.031 -27.989 82.053 1.00 46.93 211 LEU A N 1
ATOM 1641 C CA . LEU A 1 211 ? -3.253 -28.151 80.623 1.00 40.57 211 LEU A CA 1
ATOM 1642 C C . LEU A 1 211 ? -4.572 -28.868 80.361 1.00 48.53 211 LEU A C 1
ATOM 1643 O O . LEU A 1 211 ? -4.966 -29.770 81.109 1.00 43.13 211 LEU A O 1
ATOM 1648 N N . GLN A 1 212 ? -5.244 -28.460 79.287 1.00 37.41 212 GLN A N 1
ATOM 1649 C CA . GLN A 1 212 ? -6.464 -29.102 78.816 1.00 38.52 212 GLN A CA 1
ATOM 1650 C C . GLN A 1 212 ? -6.388 -29.179 77.301 1.00 40.92 212 GLN A C 1
ATOM 1651 O O . GLN A 1 212 ? -6.359 -28.144 76.629 1.00 37.99 212 GLN A O 1
ATOM 1657 N N . ALA A 1 213 ? -6.345 -30.398 76.768 1.00 43.79 213 ALA A N 1
ATOM 1658 C CA . ALA A 1 213 ? -6.154 -30.581 75.336 1.00 40.84 213 ALA A CA 1
ATOM 1659 C C . ALA A 1 213 ? -7.289 -29.939 74.546 1.00 35.47 213 ALA A C 1
ATOM 1660 O O . ALA A 1 213 ? -8.456 -29.995 74.942 1.00 40.61 213 ALA A O 1
ATOM 1662 N N . LEU A 1 214 ? -6.932 -29.308 73.431 1.00 33.09 214 LEU A N 1
ATOM 1663 C CA . LEU A 1 214 ? -7.917 -28.737 72.527 1.00 43.80 214 LEU A CA 1
ATOM 1664 C C . LEU A 1 214 ? -8.510 -29.828 71.642 1.00 36.29 214 LEU A C 1
ATOM 1665 O O . LEU A 1 214 ? -7.922 -30.898 71.458 1.00 37.95 214 LEU A O 1
ATOM 1670 N N . GLN A 1 215 ? -9.692 -29.544 71.094 1.00 45.87 215 GLN A N 1
ATOM 1671 C CA . GLN A 1 215 ? -10.376 -30.493 70.221 1.00 42.77 215 GLN A CA 1
ATOM 1672 C C . GLN A 1 215 ? -9.435 -31.007 69.137 1.00 41.75 215 GLN A C 1
ATOM 1673 O O . GLN A 1 215 ? -8.822 -30.225 68.405 1.00 45.74 215 GLN A O 1
ATOM 1679 N N . LYS A 1 216 ? -9.319 -32.336 69.051 1.00 39.57 216 LYS A N 1
ATOM 1680 C CA . LYS A 1 216 ? -8.289 -32.943 68.210 1.00 39.39 216 LYS A CA 1
ATOM 1681 C C . LYS A 1 216 ? -8.560 -32.719 66.727 1.00 34.57 216 LYS A C 1
ATOM 1682 O O . LYS A 1 216 ? -7.626 -32.488 65.951 1.00 43.34 216 LYS A O 1
ATOM 1688 N N . VAL A 1 217 ? -9.820 -32.790 66.309 1.00 32.52 217 VAL A N 1
ATOM 1689 C CA . VAL A 1 217 ? -10.182 -32.731 64.897 1.00 28.50 217 VAL A CA 1
ATOM 1690 C C . VAL A 1 217 ? -11.194 -31.613 64.703 1.00 45.27 217 VAL A C 1
ATOM 1691 O O . VAL A 1 217 ? -12.213 -31.564 65.400 1.00 45.21 217 VAL A O 1
ATOM 1695 N N . ASN A 1 218 ? -10.915 -30.722 63.757 1.00 39.07 218 ASN A N 1
ATOM 1696 C CA . ASN A 1 218 ? -11.768 -29.576 63.487 1.00 49.95 218 ASN A CA 1
ATOM 1697 C C . ASN A 1 218 ? -12.134 -29.552 62.014 1.00 39.70 218 ASN A C 1
ATOM 1698 O O . ASN A 1 218 ? -11.289 -29.800 61.151 1.00 42.04 218 ASN A O 1
ATOM 1703 N N . PHE A 1 219 ? -13.397 -29.256 61.735 1.00 40.43 219 PHE A N 1
ATOM 1704 C CA . PHE A 1 219 ? -13.908 -29.201 60.378 1.00 48.18 219 PHE A CA 1
ATOM 1705 C C . PHE A 1 219 ? -14.419 -27.801 60.083 1.00 57.02 219 PHE A C 1
ATOM 1706 O O . PHE A 1 219 ? -14.938 -27.111 60.965 1.00 51.42 219 PHE A O 1
ATOM 1714 N N . ASN A 1 220 ? -14.257 -27.388 58.830 1.00 53.67 220 ASN A N 1
ATOM 1715 C CA . ASN A 1 220 ? -14.748 -26.098 58.357 1.00 61.30 220 ASN A CA 1
ATOM 1716 C C . ASN A 1 220 ? -15.242 -26.284 56.932 1.00 58.94 220 ASN A C 1
ATOM 1717 O O . ASN A 1 220 ? -14.446 -26.564 56.031 1.00 56.02 220 ASN A O 1
ATOM 1722 N N . LEU A 1 221 ? -16.547 -26.140 56.733 1.00 53.13 221 LEU A N 1
ATOM 1723 C CA . LEU A 1 221 ? -17.146 -26.173 55.408 1.00 57.18 221 LEU A CA 1
ATOM 1724 C C . LEU A 1 221 ? -17.635 -24.779 55.049 1.00 51.28 221 LEU A C 1
ATOM 1725 O O . LEU A 1 221 ? -18.371 -24.155 55.821 1.00 53.20 221 LEU A O 1
ATOM 1730 N N . SER A 1 222 ? -17.215 -24.293 53.883 1.00 51.39 222 SER A N 1
ATOM 1731 C CA . SER A 1 222 ? -17.561 -22.960 53.416 1.00 48.63 222 SER A CA 1
ATOM 1732 C C . SER A 1 222 ? -18.163 -23.027 52.023 1.00 48.92 222 SER A C 1
ATOM 1733 O O . SER A 1 222 ? -17.776 -23.858 51.197 1.00 41.02 222 SER A O 1
ATOM 1736 N N . VAL A 1 223 ? -19.111 -22.130 51.773 1.00 47.26 223 VAL A N 1
ATOM 1737 C CA . VAL A 1 223 ? -19.625 -21.865 50.437 1.00 50.74 223 VAL A CA 1
ATOM 1738 C C . VAL A 1 223 ? -19.614 -20.358 50.227 1.00 46.94 223 VAL A C 1
ATOM 1739 O O . VAL A 1 223 ? -20.017 -19.600 51.116 1.00 59.22 223 VAL A O 1
ATOM 1743 N N . ASP A 1 224 ? -19.137 -19.923 49.065 1.00 53.22 224 ASP A N 1
ATOM 1744 C CA . ASP A 1 224 ? -19.090 -18.506 48.740 1.00 59.10 224 ASP A CA 1
ATOM 1745 C C . ASP A 1 224 ? -19.675 -18.279 47.356 1.00 64.59 224 ASP A C 1
ATOM 1746 O O . ASP A 1 224 ? -19.367 -19.011 46.410 1.00 56.90 224 ASP A O 1
ATOM 1751 N N . ASP A 1 225 ? -20.518 -17.254 47.247 1.00 66.38 225 ASP A N 1
ATOM 1752 C CA . ASP A 1 225 ? -21.146 -16.860 45.989 1.00 72.76 225 ASP A CA 1
ATOM 1753 C C . ASP A 1 225 ? -20.890 -15.368 45.792 1.00 61.03 225 ASP A C 1
ATOM 1754 O O . ASP A 1 225 ? -21.601 -14.526 46.350 1.00 65.90 225 ASP A O 1
ATOM 1759 N N . SER A 1 226 ? -19.864 -15.044 45.010 1.00 63.16 226 SER A N 1
ATOM 1760 C CA . SER A 1 226 ? -19.520 -13.667 44.693 1.00 67.00 226 SER A CA 1
ATOM 1761 C C . SER A 1 226 ? -19.648 -13.437 43.195 1.00 63.38 226 SER A C 1
ATOM 1762 O O . SER A 1 226 ? -19.491 -14.363 42.394 1.00 78.90 226 SER A O 1
ATOM 1765 N N . GLY A 1 227 ? -19.937 -12.195 42.825 1.00 67.34 227 GLY A N 1
ATOM 1766 C CA . GLY A 1 227 ? -19.992 -11.829 41.426 1.00 73.36 227 GLY A CA 1
ATOM 1767 C C . GLY A 1 227 ? -20.700 -10.502 41.247 1.00 66.56 227 GLY A C 1
ATOM 1768 O O . GLY A 1 227 ? -21.007 -9.806 42.216 1.00 61.08 227 GLY A O 1
ATOM 1769 N N . ASN A 1 228 ? -20.931 -10.158 39.982 1.00 78.12 228 ASN A N 1
ATOM 1770 C CA . ASN A 1 228 ? -21.769 -9.025 39.634 1.00 78.07 228 ASN A CA 1
ATOM 1771 C C . ASN A 1 228 ? -23.196 -9.515 39.399 1.00 78.85 228 ASN A C 1
ATOM 1772 O O . ASN A 1 228 ? -23.513 -10.696 39.560 1.00 82.10 228 ASN A O 1
ATOM 1777 N N . GLN A 1 229 ? -24.070 -8.591 39.008 1.00 79.62 229 GLN A N 1
ATOM 1778 C CA . GLN A 1 229 ? -25.472 -8.931 38.810 1.00 78.69 229 GLN A CA 1
ATOM 1779 C C . GLN A 1 229 ? -25.703 -9.785 37.569 1.00 78.65 229 GLN A C 1
ATOM 1780 O O . GLN A 1 229 ? -26.812 -10.299 37.390 1.00 84.86 229 GLN A O 1
ATOM 1786 N N . ASP A 1 230 ? -24.693 -9.952 36.715 1.00 79.59 230 ASP A N 1
ATOM 1787 C CA . ASP A 1 230 ? -24.793 -10.797 35.531 1.00 82.86 230 ASP A CA 1
ATOM 1788 C C . ASP A 1 230 ? -24.178 -12.176 35.741 1.00 81.75 230 ASP A C 1
ATOM 1789 O O . ASP A 1 230 ? -24.805 -13.191 35.425 1.00 84.18 230 ASP A O 1
ATOM 1794 N N . THR A 1 231 ? -22.953 -12.232 36.263 1.00 89.07 231 THR A N 1
ATOM 1795 C CA . THR A 1 231 ? -22.207 -13.476 36.403 1.00 91.83 231 THR A CA 1
ATOM 1796 C C . THR A 1 231 ? -21.579 -13.533 37.789 1.00 75.17 231 THR A C 1
ATOM 1797 O O . THR A 1 231 ? -21.570 -12.546 38.531 1.00 78.09 231 THR A O 1
ATOM 1801 N N . GLY A 1 232 ? -21.039 -14.697 38.137 1.00 66.16 232 GLY A N 1
ATOM 1802 C CA . GLY A 1 232 ? -20.453 -14.855 39.457 1.00 81.76 232 GLY A CA 1
ATOM 1803 C C . GLY A 1 232 ? -19.687 -16.152 39.587 1.00 70.87 232 GLY A C 1
ATOM 1804 O O . GLY A 1 232 ? -19.681 -16.997 38.687 1.00 72.00 232 GLY A O 1
ATOM 1805 N N . THR A 1 233 ? -19.037 -16.296 40.742 1.00 61.39 233 THR A N 1
ATOM 1806 C CA . THR A 1 233 ? -18.236 -17.465 41.077 1.00 65.24 233 THR A CA 1
ATOM 1807 C C . THR A 1 233 ? -18.808 -18.132 42.320 1.00 60.03 233 THR A C 1
ATOM 1808 O O . THR A 1 233 ? -19.246 -17.453 43.254 1.00 69.68 233 THR A O 1
ATOM 1812 N N . TYR A 1 234 ? -18.791 -19.464 42.335 1.00 60.38 234 TYR A N 1
ATOM 1813 C CA . TYR A 1 234 ? -19.359 -20.252 43.424 1.00 73.76 234 TYR A CA 1
ATOM 1814 C C . TYR A 1 234 ? -18.290 -21.197 43.955 1.00 57.78 234 TYR A C 1
ATOM 1815 O O . TYR A 1 234 ? -17.784 -22.048 43.214 1.00 50.45 234 TYR A O 1
ATOM 1832 N N . GLY A 1 236 ? -16.657 -23.857 47.090 1.00 39.01 236 GLY A N 1
ATOM 1833 C CA . GLY A 1 236 ? -16.885 -24.759 48.199 1.00 37.09 236 GLY A CA 1
ATOM 1834 C C . GLY A 1 236 ? -15.577 -25.196 48.822 1.00 42.45 236 GLY A C 1
ATOM 1835 O O . GLY A 1 236 ? -14.664 -25.634 48.117 1.00 54.68 236 GLY A O 1
ATOM 1836 N N . ASN A 1 237 ? -15.469 -25.077 50.141 1.00 37.47 237 ASN A N 1
ATOM 1837 C CA . ASN A 1 237 ? -14.240 -25.400 50.848 1.00 46.42 237 ASN A CA 1
ATOM 1838 C C . ASN A 1 237 ? -14.521 -26.410 51.948 1.00 37.29 237 ASN A C 1
ATOM 1839 O O . ASN A 1 237 ? -15.502 -26.284 52.685 1.00 40.66 237 ASN A O 1
ATOM 1844 N N . ILE A 1 238 ? -13.652 -27.409 52.050 1.00 43.62 238 ILE A N 1
ATOM 1845 C CA . ILE A 1 238 ? -13.646 -28.352 53.161 1.00 38.35 238 ILE A CA 1
ATOM 1846 C C . ILE A 1 238 ? -12.299 -28.202 53.852 1.00 42.23 238 ILE A C 1
ATOM 1847 O O . ILE A 1 238 ? -11.259 -28.546 53.275 1.00 42.43 238 ILE A O 1
ATOM 1852 N N . GLY A 1 239 ? -12.311 -27.679 55.072 1.00 42.85 239 GLY A N 1
ATOM 1853 C CA . GLY A 1 239 ? -11.103 -27.515 55.870 1.00 33.73 239 GLY A CA 1
ATOM 1854 C C . GLY A 1 239 ? -11.089 -28.501 57.018 1.00 48.28 239 GLY A C 1
ATOM 1855 O O . GLY A 1 239 ? -12.098 -28.680 57.710 1.00 43.12 239 GLY A O 1
ATOM 1856 N N . ILE A 1 240 ? -9.946 -29.154 57.218 1.00 40.35 240 ILE A N 1
ATOM 1857 C CA . ILE A 1 240 ? -9.755 -30.075 58.331 1.00 44.09 240 ILE A CA 1
ATOM 1858 C C . ILE A 1 240 ? -8.535 -29.628 59.120 1.00 40.53 240 ILE A C 1
ATOM 1859 O O . ILE A 1 240 ? -7.441 -29.498 58.560 1.00 47.82 240 ILE A O 1
ATOM 1864 N N . GLY A 1 241 ? -8.722 -29.394 60.414 1.00 42.75 241 GLY A N 1
ATOM 1865 C CA . GLY A 1 241 ? -7.614 -29.115 61.300 1.00 27.29 241 GLY A CA 1
ATOM 1866 C C . GLY A 1 241 ? -7.421 -30.240 62.295 1.00 37.56 241 GLY A C 1
ATOM 1867 O O . GLY A 1 241 ? -8.341 -30.578 63.045 1.00 38.05 241 GLY A O 1
ATOM 1868 N N . ILE A 1 242 ? -6.235 -30.840 62.297 1.00 30.51 242 ILE A N 1
ATOM 1869 C CA . ILE A 1 242 ? -5.874 -31.886 63.242 1.00 39.28 242 ILE A CA 1
ATOM 1870 C C . ILE A 1 242 ? -4.875 -31.306 64.232 1.00 36.15 242 ILE A C 1
ATOM 1871 O O . ILE A 1 242 ? -3.838 -30.764 63.833 1.00 41.59 242 ILE A O 1
ATOM 1876 N N . ASN A 1 243 ? -5.182 -31.430 65.519 1.00 44.51 243 ASN A N 1
ATOM 1877 C CA . ASN A 1 243 ? -4.441 -30.771 66.586 1.00 32.63 243 ASN A CA 1
ATOM 1878 C C . ASN A 1 243 ? -3.568 -31.788 67.310 1.00 41.85 243 ASN A C 1
ATOM 1879 O O . ASN A 1 243 ? -4.078 -32.773 67.855 1.00 29.43 243 ASN A O 1
ATOM 1884 N N . ASN A 1 244 ? -2.256 -31.542 67.315 1.00 39.42 244 ASN A N 1
ATOM 1885 C CA . ASN A 1 244 ? -1.264 -32.354 68.016 1.00 38.09 244 ASN A CA 1
ATOM 1886 C C . ASN A 1 244 ? -1.274 -33.815 67.565 1.00 37.26 244 ASN A C 1
ATOM 1887 O O . ASN A 1 244 ? -1.238 -34.712 68.418 1.00 35.89 244 ASN A O 1
ATOM 1892 N N . PRO A 1 245 ? -1.282 -34.104 66.255 1.00 37.68 245 PRO A N 1
ATOM 1893 C CA . PRO A 1 245 ? -1.431 -35.510 65.835 1.00 40.78 245 PRO A CA 1
ATOM 1894 C C . PRO A 1 245 ? -0.257 -36.392 66.225 1.00 41.45 245 PRO A C 1
ATOM 1895 O O . PRO A 1 245 ? -0.471 -37.514 66.697 1.00 42.01 245 PRO A O 1
ATOM 1899 N N . PHE A 1 246 ? 0.978 -35.926 66.042 1.00 42.88 246 PHE A N 1
ATOM 1900 C CA . PHE A 1 246 ? 2.159 -36.693 66.416 1.00 32.15 246 PHE A CA 1
ATOM 1901 C C . PHE A 1 246 ? 2.684 -36.327 67.802 1.00 40.38 246 PHE A C 1
ATOM 1902 O O . PHE A 1 246 ? 3.831 -36.653 68.125 1.00 34.11 246 PHE A O 1
ATOM 1910 N N . HIS A 1 247 ? 1.864 -35.666 68.622 1.00 27.32 247 HIS A N 1
ATOM 1911 C CA . HIS A 1 247 ? 2.230 -35.285 69.989 1.00 41.97 247 HIS A CA 1
ATOM 1912 C C . HIS A 1 247 ? 3.561 -34.542 70.023 1.00 38.84 247 HIS A C 1
ATOM 1913 O O . HIS A 1 247 ? 4.480 -34.884 70.771 1.00 48.63 247 HIS A O 1
ATOM 1920 N N . LEU A 1 248 ? 3.657 -33.509 69.191 1.00 44.44 248 LEU A N 1
ATOM 1921 C CA . LEU A 1 248 ? 4.847 -32.673 69.102 1.00 44.84 248 LEU A CA 1
ATOM 1922 C C . LEU A 1 248 ? 4.469 -31.200 69.150 1.00 39.66 248 LEU A C 1
AT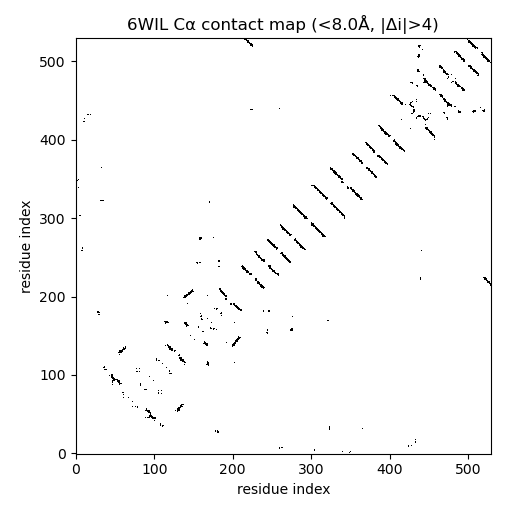OM 1923 O O . LEU A 1 248 ? 5.202 -30.351 68.635 1.00 37.03 248 LEU A O 1
ATOM 1928 N N . ASN A 1 249 ? 3.324 -30.886 69.764 1.00 22.01 249 ASN A N 1
ATOM 1929 C CA . ASN A 1 249 ? 2.743 -29.545 69.705 1.00 34.46 249 ASN A CA 1
ATOM 1930 C C . ASN A 1 249 ? 2.540 -29.114 68.256 1.00 42.70 249 ASN A C 1
ATOM 1931 O O . ASN A 1 249 ? 2.594 -27.927 67.927 1.00 40.21 249 ASN A O 1
ATOM 1936 N N . ASP A 1 250 ? 2.305 -30.090 67.383 1.00 37.99 250 ASP A N 1
ATOM 1937 C CA . ASP A 1 250 ? 2.210 -29.868 65.950 1.00 27.87 250 ASP A CA 1
ATOM 1938 C C . ASP A 1 250 ? 0.763 -29.639 65.532 1.00 27.83 250 ASP A C 1
ATOM 1939 O O . ASP A 1 250 ? -0.181 -29.970 66.250 1.00 32.08 250 ASP A O 1
ATOM 1944 N N . ILE A 1 251 ? 0.599 -29.057 64.350 1.00 30.95 251 ILE A N 1
ATOM 1945 C CA . ILE A 1 251 ? -0.720 -28.782 63.793 1.00 36.74 251 ILE A CA 1
ATOM 1946 C C . ILE A 1 251 ? -0.709 -29.164 62.322 1.00 29.95 251 ILE A C 1
ATOM 1947 O O . ILE A 1 251 ? 0.166 -28.729 61.565 1.00 37.99 251 ILE A O 1
ATOM 1952 N N . LEU A 1 252 ? -1.670 -29.987 61.923 1.00 40.74 252 LEU A N 1
ATOM 1953 C CA . LEU A 1 252 ? -1.820 -30.428 60.545 1.00 30.39 252 LEU A CA 1
ATOM 1954 C C . LEU A 1 252 ? -3.123 -29.869 59.994 1.00 37.99 252 LEU A C 1
ATOM 1955 O O . LEU A 1 252 ? -4.187 -30.055 60.594 1.00 36.83 252 LEU A O 1
ATOM 1960 N N . SER A 1 253 ? -3.035 -29.175 58.865 1.00 34.53 253 SER A N 1
ATOM 1961 C CA . SER A 1 253 ? -4.189 -28.542 58.246 1.00 36.24 253 SER A CA 1
ATOM 1962 C C . SER A 1 253 ? -4.369 -29.079 56.833 1.00 42.96 253 SER A C 1
ATOM 1963 O O . SER A 1 253 ? -3.393 -29.274 56.102 1.00 38.70 253 SER A O 1
ATOM 1966 N N . LEU A 1 254 ? -5.622 -29.325 56.459 1.00 43.54 254 LEU A N 1
ATOM 1967 C CA . LEU A 1 254 ? -5.970 -29.821 55.137 1.00 45.07 254 LEU A CA 1
ATOM 1968 C C . LEU A 1 254 ? -7.109 -28.985 54.579 1.00 40.75 254 LEU A C 1
ATOM 1969 O O . LEU A 1 254 ? -8.054 -28.650 55.300 1.00 42.24 254 LEU A O 1
ATOM 1974 N N . ASN A 1 255 ? -7.019 -28.647 53.296 1.00 35.02 255 ASN A N 1
ATOM 1975 C CA . ASN A 1 255 ? -8.063 -27.868 52.645 1.00 44.59 255 ASN A CA 1
ATOM 1976 C C . ASN A 1 255 ? -8.278 -28.383 51.230 1.00 44.91 255 ASN A C 1
ATOM 1977 O O . ASN A 1 255 ? -7.313 -28.601 50.492 1.00 40.20 255 ASN A O 1
ATOM 1982 N N . VAL A 1 256 ? -9.542 -28.585 50.861 1.00 56.94 256 VAL A N 1
ATOM 1983 C CA . VAL A 1 256 ? -9.925 -28.962 49.505 1.00 46.00 256 VAL A CA 1
ATOM 1984 C C . VAL A 1 256 ? -10.952 -27.955 49.012 1.00 42.63 256 VAL A C 1
ATOM 1985 O O . VAL A 1 256 ? -11.971 -27.726 49.672 1.00 45.72 256 VAL A O 1
ATOM 1989 N N . SER A 1 257 ? -10.685 -27.356 47.857 1.00 38.73 257 SER A N 1
ATOM 1990 C CA . SER A 1 257 ? -11.515 -26.289 47.321 1.00 53.59 257 SER A CA 1
ATOM 1991 C C . SER A 1 257 ? -12.038 -26.675 45.944 1.00 49.67 257 SER A C 1
ATOM 1992 O O . SER A 1 257 ? -11.321 -27.283 45.145 1.00 49.51 257 SER A O 1
ATOM 1995 N N . HIS A 1 258 ? -13.297 -26.328 45.680 1.00 63.23 258 HIS A N 1
ATOM 1996 C CA . HIS A 1 258 ? -13.910 -26.470 44.364 1.00 58.77 258 HIS A CA 1
ATOM 1997 C C . HIS A 1 258 ? -14.519 -25.132 43.980 1.00 49.55 258 HIS A C 1
ATOM 1998 O O . HIS A 1 258 ? -15.205 -24.506 44.794 1.00 61.66 258 HIS A O 1
ATOM 2005 N N . SER A 1 259 ? -14.273 -24.697 42.748 1.00 50.48 259 SER A N 1
ATOM 2006 C CA . SER A 1 259 ? -14.729 -23.390 42.302 1.00 54.69 259 SER A CA 1
ATOM 2007 C C . SER A 1 259 ? -15.338 -23.501 40.913 1.00 57.06 259 SER A C 1
ATOM 2008 O O . SER A 1 259 ? -14.868 -24.279 40.079 1.00 48.73 259 SER A O 1
ATOM 2011 N N . LEU A 1 260 ? -16.387 -22.715 40.678 1.00 68.79 260 LEU A N 1
ATOM 2012 C CA . LEU A 1 260 ? -17.052 -22.624 39.379 1.00 71.50 260 LEU A CA 1
ATOM 2013 C C . LEU A 1 260 ? -17.096 -21.143 39.012 1.00 73.17 260 LEU A C 1
ATOM 2014 O O . LEU A 1 260 ? -17.969 -20.408 39.482 1.00 71.47 260 LEU A O 1
ATOM 2019 N N . ASP A 1 261 ? -16.153 -20.707 38.179 1.00 78.06 261 ASP A N 1
ATOM 2020 C CA . ASP A 1 261 ? -16.008 -19.302 37.813 1.00 90.93 261 ASP A CA 1
ATOM 2021 C C . ASP A 1 261 ? -16.699 -19.068 36.473 1.00 94.97 261 ASP A C 1
ATOM 2022 O O . ASP A 1 261 ? -16.219 -19.526 35.431 1.00 94.01 261 ASP A O 1
ATOM 2027 N N . ASP A 1 262 ? -17.828 -18.354 36.502 1.00 94.07 262 ASP A N 1
ATOM 2028 C CA . ASP A 1 262 ? -18.531 -17.997 35.275 1.00 107.21 262 ASP A CA 1
ATOM 2029 C C . ASP A 1 262 ? -17.876 -16.836 34.541 1.00 107.09 262 ASP A C 1
ATOM 2030 O O . ASP A 1 262 ? -18.136 -16.650 33.347 1.00 103.34 262 ASP A O 1
ATOM 2035 N N . PHE A 1 263 ? -17.040 -16.051 35.227 1.00 106.81 263 PHE A N 1
ATOM 2036 C CA . PHE A 1 263 ? -16.332 -14.962 34.562 1.00 110.74 263 PHE A CA 1
ATOM 2037 C C . PHE A 1 263 ? -15.397 -15.489 33.481 1.00 119.07 263 PHE A C 1
ATOM 2038 O O . PHE A 1 263 ? -15.366 -14.959 32.363 1.00 118.77 263 PHE A O 1
ATOM 2046 N N . HIS A 1 264 ? -14.629 -16.536 33.793 1.00 119.92 264 HIS A N 1
ATOM 2047 C CA . HIS A 1 264 ? -13.714 -17.152 32.841 1.00 107.35 264 HIS A CA 1
ATOM 2048 C C . HIS A 1 264 ? -14.157 -18.557 32.437 1.00 98.56 264 HIS A C 1
ATOM 2049 O O . HIS A 1 264 ? -13.339 -19.338 31.932 1.00 86.73 264 HIS A O 1
ATOM 2056 N N . GLU A 1 265 ? -15.442 -18.878 32.639 1.00 100.54 265 GLU A N 1
ATOM 2057 C CA . GLU A 1 265 ? -16.045 -20.166 32.274 1.00 104.75 265 GLU A CA 1
ATOM 2058 C C . GLU A 1 265 ? -15.131 -21.338 32.630 1.00 97.90 265 GLU A C 1
ATOM 2059 O O . GLU A 1 265 ? -14.781 -22.172 31.791 1.00 78.32 265 GLU A O 1
ATOM 2065 N N . SER A 1 266 ? -14.750 -21.390 33.902 1.00 83.18 266 SER A N 1
ATOM 2066 C CA . SER A 1 266 ? -13.708 -22.279 34.387 1.00 67.83 266 SER A CA 1
ATOM 2067 C C . SER A 1 266 ? -14.202 -23.108 35.567 1.00 73.50 266 SER A C 1
ATOM 2068 O O . SER A 1 266 ? -15.145 -22.741 36.275 1.00 64.45 266 SER A O 1
ATOM 2071 N N . LEU A 1 267 ? -13.527 -24.237 35.770 1.00 77.19 267 LEU A N 1
ATOM 2072 C CA . LEU A 1 267 ? -13.782 -25.148 36.876 1.00 68.83 267 LEU A CA 1
ATOM 2073 C C . LEU A 1 267 ? -12.447 -25.458 37.534 1.00 61.56 267 LEU A C 1
ATOM 2074 O O . LEU A 1 267 ? -11.511 -25.890 36.856 1.00 56.85 267 LEU A O 1
ATOM 2079 N N . ASN A 1 268 ? -12.350 -25.226 38.843 1.00 57.25 268 ASN A N 1
ATOM 2080 C CA . ASN A 1 268 ? -11.081 -25.338 39.551 1.00 48.52 268 ASN A CA 1
ATOM 2081 C C . ASN A 1 268 ? -11.230 -26.204 40.791 1.00 49.71 268 ASN A C 1
ATOM 2082 O O . ASN A 1 268 ? -12.225 -26.107 41.515 1.00 50.96 268 ASN A O 1
ATOM 2087 N N . ARG A 1 269 ? -10.226 -27.042 41.033 1.00 42.62 269 ARG A N 1
ATOM 2088 C CA . ARG A 1 269 ? -10.123 -27.831 42.250 1.00 45.85 269 ARG A CA 1
ATOM 2089 C C . ARG A 1 269 ? -8.742 -27.608 42.855 1.00 51.06 269 ARG A C 1
ATOM 2090 O O . ARG A 1 269 ? -7.764 -27.396 42.134 1.00 34.02 269 ARG A O 1
ATOM 2098 N N . SER A 1 270 ? -8.667 -27.647 44.186 1.00 43.93 270 SER A N 1
ATOM 2099 C CA . SER A 1 270 ? -7.431 -27.303 44.881 1.00 44.84 270 SER A CA 1
ATOM 2100 C C . SER A 1 270 ? -7.293 -28.113 46.163 1.00 45.19 270 SER A C 1
ATOM 2101 O O . SER A 1 270 ? -8.222 -28.158 46.974 1.00 41.53 270 SER A O 1
ATOM 2104 N N . TYR A 1 271 ? -6.127 -28.733 46.344 1.00 48.06 271 TYR A N 1
ATOM 2105 C CA . TYR A 1 271 ? -5.785 -29.490 47.542 1.00 48.60 271 TYR A CA 1
ATOM 2106 C C . TYR A 1 271 ? -4.605 -28.815 48.229 1.00 47.59 271 TYR A C 1
ATOM 2107 O O . TYR A 1 271 ? -3.613 -28.483 47.573 1.00 41.79 271 TYR A O 1
ATOM 2116 N N . PHE A 1 272 ? -4.704 -28.632 49.547 1.00 47.53 272 PHE A N 1
ATOM 2117 C CA . PHE A 1 272 ? -3.683 -27.936 50.325 1.00 41.51 272 PHE A CA 1
ATOM 2118 C C . PHE A 1 272 ? -3.461 -28.651 51.649 1.00 52.36 272 PHE A C 1
ATOM 2119 O O . PHE A 1 272 ? -4.420 -28.954 52.365 1.00 42.29 272 PHE A O 1
ATOM 2127 N N . ILE A 1 273 ? -2.198 -28.905 51.978 1.00 36.16 273 ILE A N 1
ATOM 2128 C CA . ILE A 1 273 ? -1.822 -29.543 53.233 1.00 49.82 273 ILE A CA 1
ATOM 2129 C C . ILE A 1 273 ? -0.714 -28.725 53.880 1.00 40.92 273 ILE A C 1
ATOM 2130 O O . ILE A 1 273 ? 0.232 -28.303 53.207 1.00 38.25 273 ILE A O 1
ATOM 2135 N N . SER A 1 274 ? -0.834 -28.495 55.183 1.00 43.26 274 SER A N 1
ATOM 2136 C CA . SER A 1 274 ? 0.145 -27.718 55.929 1.00 31.59 274 SER A CA 1
ATOM 2137 C C . SER A 1 274 ? 0.464 -28.436 57.230 1.00 39.60 274 SER A C 1
ATOM 2138 O O . SER A 1 274 ? -0.445 -28.893 57.931 1.00 36.12 274 SER A O 1
ATOM 2141 N N . TYR A 1 275 ? 1.752 -28.543 57.542 1.00 37.97 275 TYR A N 1
ATOM 2142 C CA . TYR A 1 275 ? 2.213 -29.110 58.800 1.00 44.92 275 TYR A CA 1
ATOM 2143 C C . TYR A 1 275 ? 3.166 -28.129 59.466 1.00 41.40 275 TYR A C 1
ATOM 2144 O O . TYR A 1 275 ? 4.013 -27.525 58.802 1.00 33.55 275 TYR A O 1
ATOM 2153 N N . GLN A 1 276 ? 3.027 -27.979 60.781 1.00 42.12 276 GLN A N 1
ATOM 2154 C CA . GLN A 1 276 ? 3.780 -26.977 61.524 1.00 34.15 276 GLN A CA 1
ATOM 2155 C C . GLN A 1 276 ? 4.032 -27.487 62.933 1.00 37.59 276 GLN A C 1
ATOM 2156 O O . GLN A 1 276 ? 3.090 -27.901 63.614 1.00 37.11 276 GLN A O 1
ATOM 2162 N N . LEU A 1 277 ? 5.292 -27.458 63.369 1.00 30.60 277 LEU A N 1
ATOM 2163 C CA . LEU A 1 277 ? 5.628 -27.802 64.742 1.00 34.55 277 LEU A CA 1
ATOM 2164 C C . LEU A 1 277 ? 6.692 -26.844 65.263 1.00 39.76 277 LEU A C 1
ATOM 2165 O O . LEU A 1 277 ? 7.596 -26.454 64.511 1.00 38.41 277 LEU A O 1
ATOM 2170 N N . PRO A 1 278 ? 6.607 -26.438 66.529 1.00 46.10 278 PRO A N 1
ATOM 2171 C CA . PRO A 1 278 ? 7.621 -25.545 67.098 1.00 40.02 278 PRO A CA 1
ATOM 2172 C C . PRO A 1 278 ? 8.736 -26.299 67.802 1.00 43.05 278 PRO A C 1
ATOM 2173 O O . PRO A 1 278 ? 8.551 -27.388 68.341 1.00 32.79 278 PRO A O 1
ATOM 2177 N N . VAL A 1 279 ? 9.923 -25.699 67.778 1.00 48.79 279 VAL A N 1
ATOM 2178 C CA . VAL A 1 279 ? 11.050 -26.157 68.589 1.00 46.09 279 VAL A CA 1
ATOM 2179 C C . VAL A 1 279 ? 11.624 -24.975 69.358 1.00 47.35 279 VAL A C 1
ATOM 2180 O O . VAL A 1 279 ? 12.571 -24.317 68.903 1.00 40.35 279 VAL A O 1
ATOM 2184 N N . GLY A 1 280 ? 11.053 -24.708 70.527 1.00 46.25 280 GLY A N 1
ATOM 2185 C CA . GLY A 1 280 ? 11.502 -23.570 71.310 1.00 45.49 280 GLY A CA 1
ATOM 2186 C C . GLY A 1 280 ? 11.245 -22.259 70.588 1.00 45.92 280 GLY A C 1
ATOM 2187 O O . GLY A 1 280 ? 10.107 -21.947 70.210 1.00 38.46 280 GLY A O 1
ATOM 2188 N N . TYR A 1 281 ? 12.315 -21.490 70.371 1.00 35.21 281 TYR A N 1
ATOM 2189 C CA . TYR A 1 281 ? 12.216 -20.259 69.602 1.00 40.70 281 TYR A CA 1
ATOM 2190 C C . TYR A 1 281 ? 12.095 -20.502 68.104 1.00 41.14 281 TYR A C 1
ATOM 2191 O O . TYR A 1 281 ? 11.756 -19.566 67.371 1.00 43.03 281 TYR A O 1
ATOM 2200 N N . TYR A 1 282 ? 12.357 -21.718 67.638 1.00 37.64 282 TYR A N 1
ATOM 2201 C CA . TYR A 1 282 ? 12.274 -22.021 66.222 1.00 36.33 282 TYR A CA 1
ATOM 2202 C C . TYR A 1 282 ? 10.859 -22.426 65.841 1.00 39.14 282 TYR A C 1
ATOM 2203 O O . TYR A 1 282 ? 10.022 -22.742 66.691 1.00 52.19 282 TYR A O 1
ATOM 2212 N N . ASP A 1 283 ? 10.598 -22.402 64.538 1.00 42.69 283 ASP A N 1
ATOM 2213 C CA . ASP A 1 283 ? 9.335 -22.875 63.994 1.00 44.86 283 ASP A CA 1
ATOM 2214 C C . ASP A 1 283 ? 9.620 -23.560 62.670 1.00 41.03 283 ASP A C 1
ATOM 2215 O O . ASP A 1 283 ? 10.316 -22.997 61.822 1.00 40.20 283 ASP A O 1
ATOM 2220 N N . LEU A 1 284 ? 9.095 -24.769 62.496 1.00 40.59 284 LEU A N 1
ATOM 2221 C CA . LEU A 1 284 ? 9.294 -25.547 61.279 1.00 33.86 284 LEU A CA 1
ATOM 2222 C C . LEU A 1 284 ? 7.950 -25.781 60.614 1.00 43.04 284 LEU A C 1
ATOM 2223 O O . LEU A 1 284 ? 6.980 -26.149 61.282 1.00 37.74 284 LEU A O 1
ATOM 2228 N N . GLY A 1 285 ? 7.891 -25.572 59.310 1.00 39.85 285 GLY A N 1
ATOM 2229 C CA . GLY A 1 285 ? 6.657 -25.773 58.577 1.00 35.58 285 GLY A CA 1
ATOM 2230 C C . GLY A 1 285 ? 6.931 -26.316 57.195 1.00 44.30 285 GLY A C 1
ATOM 2231 O O . GLY A 1 285 ? 7.982 -26.067 56.601 1.00 37.60 285 GLY A O 1
ATOM 2232 N N . PHE A 1 286 ? 5.974 -27.087 56.690 1.00 41.73 286 PHE A N 1
ATOM 2233 C CA . PHE A 1 286 ? 6.010 -27.469 55.290 1.00 46.95 286 PHE A CA 1
ATOM 2234 C C . PHE A 1 286 ? 4.584 -27.514 54.770 1.00 41.03 286 PHE A C 1
ATOM 2235 O O . PHE A 1 286 ? 3.643 -27.803 55.511 1.00 43.61 286 PHE A O 1
ATOM 2243 N N . SER A 1 287 ? 4.431 -27.194 53.492 1.00 40.81 287 SER A N 1
ATOM 2244 C CA . SER A 1 287 ? 3.121 -27.146 52.869 1.00 42.10 287 SER A CA 1
ATOM 2245 C C . SER A 1 287 ? 3.221 -27.670 51.445 1.00 46.28 287 SER A C 1
ATOM 2246 O O . SER A 1 287 ? 4.303 -27.748 50.857 1.00 39.93 287 SER A O 1
ATOM 2249 N N . TYR A 1 288 ? 2.067 -28.036 50.900 1.00 48.24 288 TYR A N 1
ATOM 2250 C CA . TYR A 1 288 ? 1.979 -28.556 49.545 1.00 41.96 288 TYR A CA 1
ATOM 2251 C C . TYR A 1 288 ? 0.625 -28.158 48.986 1.00 34.47 288 TYR A C 1
ATOM 2252 O O . TYR A 1 288 ? -0.391 -28.280 49.676 1.00 40.37 288 TYR A O 1
ATOM 2261 N N . ASN A 1 289 ? 0.617 -27.668 47.750 1.00 43.56 289 ASN A N 1
ATOM 2262 C CA . ASN A 1 289 ? -0.612 -27.265 47.085 1.00 46.05 289 ASN A CA 1
ATOM 2263 C C . ASN A 1 289 ? -0.680 -27.923 45.717 1.00 45.61 289 ASN A C 1
ATOM 2264 O O . ASN A 1 289 ? 0.297 -27.900 44.963 1.00 43.38 289 ASN A O 1
ATOM 2269 N N . ASP A 1 290 ? -1.832 -28.509 45.405 1.00 46.30 290 ASP A N 1
ATOM 2270 C CA . ASP A 1 290 ? -2.109 -29.089 44.099 1.00 37.57 290 ASP A CA 1
ATOM 2271 C C . ASP A 1 290 ? -3.313 -28.368 43.515 1.00 49.12 290 ASP A C 1
ATOM 2272 O O . ASP A 1 290 ? -4.368 -28.298 44.155 1.00 49.89 290 ASP A O 1
ATOM 2277 N N . TYR A 1 291 ? -3.151 -27.818 42.315 1.00 37.20 291 TYR A N 1
ATOM 2278 C CA . TYR A 1 291 ? -4.187 -27.011 41.686 1.00 50.55 291 TYR A CA 1
ATOM 2279 C C . TYR A 1 291 ? -4.482 -27.548 40.294 1.00 51.12 291 TYR A C 1
ATOM 2280 O O . TYR A 1 291 ? -3.560 -27.802 39.513 1.00 47.14 291 TYR A O 1
ATOM 2289 N N . GLN A 1 292 ? -5.765 -27.719 39.987 1.00 51.45 292 GLN A N 1
ATOM 2290 C CA . GLN A 1 292 ? -6.204 -28.204 38.687 1.00 48.41 292 GLN A CA 1
ATOM 2291 C C . GLN A 1 292 ? -7.350 -27.343 38.182 1.00 48.54 292 GLN A C 1
ATOM 2292 O O . GLN A 1 292 ? -8.129 -26.795 38.967 1.00 50.53 292 GLN A O 1
ATOM 2298 N N . TYR A 1 293 ? -7.438 -27.219 36.860 1.00 40.76 293 TYR A N 1
ATOM 2299 C CA . TYR A 1 293 ? -8.498 -26.433 36.249 1.00 52.20 293 TYR A CA 1
ATOM 2300 C C . TYR A 1 293 ? -8.930 -27.081 34.942 1.00 52.49 293 TYR A C 1
ATOM 2301 O O . TYR A 1 293 ? -8.202 -27.880 34.347 1.00 42.87 293 TYR A O 1
ATOM 2310 N N . ARG A 1 294 ? -10.140 -26.728 34.510 1.00 60.98 294 ARG A N 1
ATOM 2311 C CA . ARG A 1 294 ? -10.644 -27.022 33.176 1.00 49.68 294 ARG A CA 1
ATOM 2312 C C . ARG A 1 294 ? -11.390 -25.793 32.682 1.00 51.84 294 ARG A C 1
ATOM 2313 O O . ARG A 1 294 ? -12.174 -25.199 33.427 1.00 63.24 294 ARG A O 1
ATOM 2321 N N . GLN A 1 295 ? -11.144 -25.409 31.433 1.00 58.30 295 GLN A N 1
ATOM 2322 C CA . GLN A 1 295 ? -11.698 -24.172 30.902 1.00 71.80 295 GLN A CA 1
ATOM 2323 C C . GLN A 1 295 ? -12.177 -24.372 29.471 1.00 68.94 295 GLN A C 1
ATOM 2324 O O . GLN A 1 295 ? -11.492 -24.998 28.656 1.00 58.28 295 GLN A O 1
ATOM 2330 N N . GLY A 1 296 ? -13.348 -23.819 29.172 1.00 59.16 296 GLY A N 1
ATOM 2331 C CA . GLY A 1 296 ? -13.995 -23.961 27.887 1.00 77.63 296 GLY A CA 1
ATOM 2332 C C . GLY A 1 296 ? -15.416 -24.455 28.040 1.00 97.03 296 GLY A C 1
ATOM 2333 O O . GLY A 1 296 ? -15.913 -24.684 29.141 1.00 97.67 296 GLY A O 1
ATOM 2334 N N . THR A 1 297 ? -16.079 -24.617 26.897 1.00 101.34 297 THR A N 1
ATOM 2335 C CA . THR A 1 297 ? -17.449 -25.115 26.852 1.00 102.72 297 THR A CA 1
ATOM 2336 C C . THR A 1 297 ? -17.420 -26.619 26.605 1.00 100.74 297 THR A C 1
ATOM 2337 O O . THR A 1 297 ? -16.866 -27.077 25.599 1.00 92.70 297 THR A O 1
ATOM 2341 N N . VAL A 1 298 ? -18.021 -27.381 27.524 1.00 110.77 298 VAL A N 1
ATOM 2342 C CA . VAL A 1 298 ? -17.951 -28.837 27.451 1.00 105.41 298 VAL A CA 1
ATOM 2343 C C . VAL A 1 298 ? -18.732 -29.368 26.255 1.00 108.23 298 VAL A C 1
ATOM 2344 O O . VAL A 1 298 ? -18.346 -30.377 25.653 1.00 106.41 298 VAL A O 1
ATOM 2348 N N . ALA A 1 299 ? -19.828 -28.707 25.884 1.00 113.58 299 ALA A N 1
ATOM 2349 C CA . ALA A 1 299 ? -20.655 -29.100 24.743 1.00 113.43 299 ALA A CA 1
ATOM 2350 C C . ALA A 1 299 ? -20.941 -27.854 23.917 1.00 113.53 299 ALA A C 1
ATOM 2351 O O . ALA A 1 299 ? -22.004 -27.231 24.055 1.00 117.88 299 ALA A O 1
ATOM 2353 N N . PRO A 1 300 ? -20.016 -27.461 23.047 1.00 109.54 300 PRO A N 1
ATOM 2354 C CA . PRO A 1 300 ? -20.172 -26.202 22.314 1.00 115.44 300 PRO A CA 1
ATOM 2355 C C . PRO A 1 300 ? -21.164 -26.318 21.166 1.00 126.42 300 PRO A C 1
ATOM 2356 O O . PRO A 1 300 ? -21.509 -27.408 20.703 1.00 125.48 300 PRO A O 1
ATOM 2360 N N . GLU A 1 301 ? -21.621 -25.149 20.708 1.00 123.41 301 GLU A N 1
ATOM 2361 C CA . GLU A 1 301 ? -22.531 -25.106 19.569 1.00 127.06 301 GLU A CA 1
ATOM 2362 C C . GLU A 1 301 ? -21.846 -25.549 18.283 1.00 133.83 301 GLU A C 1
ATOM 2363 O O . GLU A 1 301 ? -22.497 -26.122 17.402 1.00 134.31 301 GLU A O 1
ATOM 2369 N N . SER A 1 302 ? -20.540 -25.300 18.155 1.00 134.61 302 SER A N 1
ATOM 2370 C CA . SER A 1 302 ? -19.839 -25.620 16.917 1.00 135.38 302 SER A CA 1
ATOM 2371 C C . SER A 1 302 ? -19.717 -27.119 16.682 1.00 135.48 302 SER A C 1
ATOM 2372 O O . SER A 1 302 ? -19.521 -27.539 15.537 1.00 130.00 302 SER A O 1
ATOM 2375 N N . GLY A 1 303 ? -19.840 -27.932 17.729 1.00 126.36 303 GLY A N 1
ATOM 2376 C CA . GLY A 1 303 ? -19.479 -29.329 17.645 1.00 118.08 303 GLY A CA 1
ATOM 2377 C C . GLY A 1 303 ? -17.998 -29.595 17.781 1.00 115.71 303 GLY A C 1
ATOM 2378 O O . GLY A 1 303 ? -17.581 -30.757 17.701 1.00 117.87 303 GLY A O 1
ATOM 2379 N N . TYR A 1 304 ? -17.192 -28.552 17.980 1.00 121.49 304 TYR A N 1
ATOM 2380 C CA . TYR A 1 304 ? -15.746 -28.653 18.151 1.00 118.37 304 TYR A CA 1
ATOM 2381 C C . TYR A 1 304 ? -15.413 -28.298 19.595 1.00 105.26 304 TYR A C 1
ATOM 2382 O O . TYR A 1 304 ? -15.343 -27.107 19.939 1.00 90.23 304 TYR A O 1
ATOM 2391 N N . PRO A 1 305 ? -15.229 -29.277 20.484 1.00 89.69 305 PRO A N 1
ATOM 2392 C CA . PRO A 1 305 ? -14.982 -28.957 21.899 1.00 89.75 305 PRO A CA 1
ATOM 2393 C C . PRO A 1 305 ? -13.547 -28.499 22.119 1.00 69.87 305 PRO A C 1
ATOM 2394 O O . PRO A 1 305 ? -12.596 -29.196 21.760 1.00 70.03 305 PRO A O 1
ATOM 2398 N N . VAL A 1 306 ? -13.397 -27.327 22.728 1.00 67.52 306 VAL A N 1
ATOM 2399 C CA . VAL A 1 306 ? -12.093 -26.722 22.982 1.00 71.78 306 VAL A CA 1
ATOM 2400 C C . VAL A 1 306 ? -11.967 -26.542 24.489 1.00 63.21 306 VAL A C 1
ATOM 2401 O O . VAL A 1 306 ? -12.540 -25.609 25.065 1.00 70.22 306 VAL A O 1
ATOM 2405 N N . ILE A 1 307 ? -11.212 -27.428 25.134 1.00 60.00 307 ILE A N 1
ATOM 2406 C CA . ILE A 1 307 ? -11.041 -27.419 26.583 1.00 59.03 307 ILE A CA 1
ATOM 2407 C C . ILE A 1 307 ? -9.570 -27.187 26.895 1.00 47.91 307 ILE A C 1
ATOM 2408 O O . ILE A 1 307 ? -8.708 -27.964 26.465 1.00 60.18 307 ILE A O 1
ATOM 2413 N N . TYR A 1 308 ? -9.286 -26.123 27.638 1.00 45.21 308 TYR A N 1
ATOM 2414 C CA . TYR A 1 308 ? -7.961 -25.883 28.194 1.00 54.32 308 TYR A CA 1
ATOM 2415 C C . TYR A 1 308 ? -7.940 -26.363 29.638 1.00 60.29 308 TYR A C 1
ATOM 2416 O O . TYR A 1 308 ? -8.781 -25.952 30.445 1.00 53.32 308 TYR A O 1
ATOM 2425 N N . HIS A 1 309 ? -6.985 -27.231 29.961 1.00 49.92 309 HIS A N 1
ATOM 2426 C CA . HIS A 1 309 ? -6.863 -27.780 31.302 1.00 52.24 309 HIS A CA 1
ATOM 2427 C C . HIS A 1 309 ? -5.392 -27.955 31.646 1.00 58.85 309 HIS A C 1
ATOM 2428 O O . HIS A 1 309 ? -4.552 -28.141 30.763 1.00 52.57 309 HIS A O 1
ATOM 2435 N N . GLY A 1 310 ? -5.088 -27.893 32.939 1.00 56.57 310 GLY A N 1
ATOM 2436 C CA . GLY A 1 310 ? -3.715 -28.047 33.386 1.00 59.26 310 GLY A CA 1
ATOM 2437 C C . GLY A 1 310 ? -3.645 -28.198 34.889 1.00 59.03 310 GLY A C 1
ATOM 2438 O O . GLY A 1 310 ? -4.615 -27.953 35.611 1.00 44.89 310 GLY A O 1
ATOM 2439 N N . ASN A 1 311 ? -2.468 -28.607 35.350 1.00 44.24 311 ASN A N 1
ATOM 2440 C CA . ASN A 1 311 ? -2.220 -28.863 36.758 1.00 52.98 311 ASN A CA 1
ATOM 2441 C C . ASN A 1 311 ? -1.023 -28.049 37.233 1.00 51.59 311 ASN A C 1
ATOM 2442 O O . ASN A 1 311 ? -0.189 -27.607 36.439 1.00 58.69 311 ASN A O 1
ATOM 2447 N N . SER A 1 312 ? -0.950 -27.854 38.548 1.00 51.34 312 SER A N 1
ATOM 2448 C CA . SER A 1 312 ? 0.134 -27.092 39.152 1.00 49.57 312 SER A CA 1
ATOM 2449 C C . SER A 1 312 ? 0.374 -27.612 40.561 1.00 53.04 312 SER A C 1
ATOM 2450 O O . SER A 1 312 ? -0.579 -27.825 41.316 1.00 44.33 312 SER A O 1
ATOM 2453 N N . GLN A 1 313 ? 1.642 -27.827 40.904 1.00 48.93 313 GLN A N 1
ATOM 2454 C CA . GLN A 1 313 ? 2.029 -28.301 42.224 1.00 47.05 313 GLN A CA 1
ATOM 2455 C C . GLN A 1 313 ? 3.043 -27.338 42.822 1.00 47.49 313 GLN A C 1
ATOM 2456 O O . GLN A 1 313 ? 3.854 -26.746 42.105 1.00 37.01 313 GLN A O 1
ATOM 2462 N N . GLN A 1 314 ? 2.997 -27.188 44.144 1.00 46.11 314 GLN A N 1
ATOM 2463 C CA . GLN A 1 314 ? 3.927 -26.313 44.847 1.00 39.96 314 GLN A CA 1
ATOM 2464 C C . GLN A 1 314 ? 4.248 -26.908 46.208 1.00 47.97 314 GLN A C 1
ATOM 2465 O O . GLN A 1 314 ? 3.338 -27.238 46.972 1.00 44.83 314 GLN A O 1
ATOM 2471 N N . ALA A 1 315 ? 5.538 -27.046 46.501 1.00 52.30 315 ALA A N 1
ATOM 2472 C CA . ALA A 1 315 ? 6.013 -27.576 47.771 1.00 34.40 315 ALA A CA 1
ATOM 2473 C C . ALA A 1 315 ? 6.879 -26.532 48.461 1.00 45.44 315 ALA A C 1
ATOM 2474 O O . ALA A 1 315 ? 7.718 -25.891 47.820 1.00 44.88 315 ALA A O 1
ATOM 2476 N N . ASN A 1 316 ? 6.674 -26.362 49.769 1.00 39.84 316 ASN A N 1
ATOM 2477 C CA . ASN A 1 316 ? 7.376 -25.338 50.534 1.00 40.84 316 ASN A CA 1
ATOM 2478 C C . ASN A 1 316 ? 7.893 -25.903 51.845 1.00 37.43 316 ASN A C 1
ATOM 2479 O O . ASN A 1 316 ? 7.209 -26.686 52.508 1.00 43.56 316 ASN A O 1
ATOM 2484 N N . LEU A 1 317 ? 9.096 -25.479 52.220 1.00 39.89 317 LEU A N 1
ATOM 2485 C CA . LEU A 1 317 ? 9.686 -25.778 53.518 1.00 48.39 317 LEU A CA 1
ATOM 2486 C C . LEU A 1 317 ? 10.063 -24.464 54.190 1.00 48.25 317 LEU A C 1
ATOM 2487 O O . LEU A 1 317 ? 10.725 -23.619 53.578 1.00 42.92 317 LEU A O 1
ATOM 2492 N N . ASN A 1 318 ? 9.636 -24.286 55.441 1.00 47.33 318 ASN A N 1
ATOM 2493 C CA . ASN A 1 318 ? 9.813 -23.027 56.155 1.00 40.92 318 ASN A CA 1
ATOM 2494 C C . ASN A 1 318 ? 10.532 -23.242 57.479 1.00 40.82 318 ASN A C 1
ATOM 2495 O O . ASN A 1 318 ? 10.283 -24.226 58.183 1.00 45.50 318 ASN A O 1
ATOM 2500 N N . LEU A 1 319 ? 11.410 -22.299 57.819 1.00 33.26 319 LEU A N 1
ATOM 2501 C CA . LEU A 1 319 ? 12.069 -22.260 59.118 1.00 42.95 319 LEU A CA 1
ATOM 2502 C C . LEU A 1 319 ? 12.139 -20.814 59.582 1.00 34.97 319 LEU A C 1
ATOM 2503 O O . LEU A 1 319 ? 12.660 -19.956 58.864 1.00 37.51 319 LEU A O 1
ATOM 2508 N N . SER A 1 320 ? 11.605 -20.544 60.769 1.00 35.73 320 SER A N 1
ATOM 2509 C CA . SER A 1 320 ? 11.658 -19.218 61.362 1.00 37.46 320 SER A CA 1
ATOM 2510 C C . SER A 1 320 ? 12.177 -19.323 62.787 1.00 38.81 320 SER A C 1
ATOM 2511 O O . SER A 1 320 ? 12.049 -20.363 63.437 1.00 36.87 320 SER A O 1
ATOM 2514 N N . ARG A 1 321 ? 12.768 -18.234 63.268 1.00 38.65 321 ARG A N 1
ATOM 2515 C CA . ARG A 1 321 ? 13.311 -18.194 64.618 1.00 35.60 321 ARG A CA 1
ATOM 2516 C C . ARG A 1 321 ? 12.966 -16.859 65.250 1.00 37.04 321 ARG A C 1
ATOM 2517 O O . ARG A 1 321 ? 13.224 -15.807 64.659 1.00 40.65 321 ARG A O 1
ATOM 2525 N N . VAL A 1 322 ? 12.378 -16.903 66.445 1.00 40.80 322 VAL A N 1
ATOM 2526 C CA . VAL A 1 322 ? 12.138 -15.679 67.201 1.00 47.02 322 VAL A CA 1
ATOM 2527 C C . VAL A 1 322 ? 13.478 -15.134 67.676 1.00 46.97 322 VAL A C 1
ATOM 2528 O O . VAL A 1 322 ? 14.235 -15.824 68.368 1.00 59.51 322 VAL A O 1
ATOM 2532 N N . ILE A 1 323 ? 13.776 -13.892 67.303 1.00 43.13 323 ILE A N 1
ATOM 2533 C CA . ILE A 1 323 ? 15.061 -13.284 67.623 1.00 54.81 323 ILE A CA 1
ATOM 2534 C C . ILE A 1 323 ? 14.906 -12.294 68.773 1.00 57.44 323 ILE A C 1
ATOM 2535 O O . ILE A 1 323 ? 15.862 -12.036 69.513 1.00 61.76 323 ILE A O 1
ATOM 2540 N N . SER A 1 324 ? 13.704 -11.741 68.937 1.00 46.82 324 SER A N 1
ATOM 2541 C CA . SER A 1 324 ? 13.444 -10.757 69.978 1.00 45.48 324 SER A CA 1
ATOM 2542 C C . SER A 1 324 ? 11.960 -10.750 70.313 1.00 43.56 324 SER A C 1
ATOM 2543 O O . SER A 1 324 ? 11.117 -10.792 69.413 1.00 34.08 324 SER A O 1
ATOM 2546 N N . ARG A 1 325 ? 11.649 -10.674 71.606 1.00 37.25 325 ARG A N 1
ATOM 2547 C CA . ARG A 1 325 ? 10.260 -10.601 72.033 1.00 43.23 325 ARG A CA 1
ATOM 2548 C C . ARG A 1 325 ? 10.176 -9.902 73.381 1.00 42.34 325 ARG A C 1
ATOM 2549 O O . ARG A 1 325 ? 11.166 -9.778 74.106 1.00 43.58 325 ARG A O 1
ATOM 2557 N N . SER A 1 326 ? 8.970 -9.454 73.705 1.00 44.85 326 SER A N 1
ATOM 2558 C CA . SER A 1 326 ? 8.676 -8.870 75.006 1.00 36.98 326 SER A CA 1
ATOM 2559 C C . SER A 1 326 ? 7.174 -8.954 75.224 1.00 43.26 326 SER A C 1
ATOM 2560 O O . SER A 1 326 ? 6.440 -9.544 74.424 1.00 53.16 326 SER A O 1
ATOM 2563 N N . GLY A 1 327 ? 6.716 -8.331 76.309 1.00 51.12 327 GLY A N 1
ATOM 2564 C CA . GLY A 1 327 ? 5.292 -8.267 76.575 1.00 43.76 327 GLY A CA 1
ATOM 2565 C C . GLY A 1 327 ? 4.508 -7.502 75.530 1.00 55.58 327 GLY A C 1
ATOM 2566 O O . GLY A 1 327 ? 3.286 -7.648 75.460 1.00 56.52 327 GLY A O 1
ATOM 2567 N N . GLN A 1 328 ? 5.181 -6.695 74.704 1.00 53.98 328 GLN A N 1
ATOM 2568 C CA . GLN A 1 328 ? 4.488 -5.882 73.713 1.00 61.87 328 GLN A CA 1
ATOM 2569 C C . GLN A 1 328 ? 4.987 -6.092 72.287 1.00 59.95 328 GLN A C 1
ATOM 2570 O O . GLN A 1 328 ? 4.524 -5.389 71.379 1.00 54.18 328 GLN A O 1
ATOM 2576 N N . HIS A 1 329 ? 5.906 -7.027 72.051 1.00 41.16 329 HIS A N 1
ATOM 2577 C CA . HIS A 1 329 ? 6.379 -7.215 70.687 1.00 58.32 329 HIS A CA 1
ATOM 2578 C C . HIS A 1 329 ? 6.931 -8.621 70.509 1.00 45.29 329 HIS A C 1
ATOM 2579 O O . HIS A 1 329 ? 7.323 -9.286 71.471 1.00 47.72 329 HIS A O 1
ATOM 2586 N N . LYS A 1 330 ? 6.959 -9.057 69.249 1.00 44.99 330 LYS A N 1
ATOM 2587 C CA . LYS A 1 330 ? 7.532 -10.339 68.860 1.00 48.15 330 LYS A CA 1
ATOM 2588 C C . LYS A 1 330 ? 8.130 -10.192 67.469 1.00 43.50 330 LYS A C 1
ATOM 2589 O O . LYS A 1 330 ? 7.438 -9.763 66.543 1.00 39.60 330 LYS A O 1
ATOM 2595 N N . THR A 1 331 ? 9.411 -10.538 67.330 1.00 38.61 331 THR A N 1
ATOM 2596 C CA . THR A 1 331 ? 10.144 -10.383 66.081 1.00 37.42 331 THR A CA 1
ATOM 2597 C C . THR A 1 331 ? 10.819 -11.697 65.718 1.00 40.29 331 THR A C 1
ATOM 2598 O O . THR A 1 331 ? 11.403 -12.361 66.580 1.00 33.33 331 THR A O 1
ATOM 2602 N N . SER A 1 332 ? 10.755 -12.062 64.439 1.00 40.85 332 SER A N 1
ATOM 2603 C CA . SER A 1 332 ? 11.363 -13.306 63.996 1.00 38.07 332 SER A CA 1
ATOM 2604 C C . SER A 1 332 ? 11.889 -13.151 62.576 1.00 42.90 332 SER A C 1
ATOM 2605 O O . SER A 1 332 ? 11.385 -12.341 61.794 1.00 37.80 332 SER A O 1
ATOM 2608 N N . VAL A 1 333 ? 12.925 -13.925 62.265 1.00 37.01 333 VAL A N 1
ATOM 2609 C CA . VAL A 1 333 ? 13.455 -14.042 60.913 1.00 45.02 333 VAL A CA 1
ATOM 2610 C C . VAL A 1 333 ? 13.090 -15.423 60.390 1.00 52.32 333 VAL A C 1
ATOM 2611 O O . VAL A 1 333 ? 12.992 -16.388 61.156 1.00 36.87 333 VAL A O 1
ATOM 2615 N N . TYR A 1 334 ? 12.878 -15.520 59.079 1.00 44.84 334 TYR A N 1
ATOM 2616 C CA . TYR A 1 334 ? 12.480 -16.792 58.495 1.00 46.09 334 TYR A CA 1
ATOM 2617 C C . TYR A 1 334 ? 13.184 -17.012 57.166 1.00 44.06 334 TYR A C 1
ATOM 2618 O O . TYR A 1 334 ? 13.725 -16.085 56.557 1.00 46.87 334 TYR A O 1
ATOM 2627 N N . GLY A 1 335 ? 13.171 -18.270 56.733 1.00 44.31 335 GLY A N 1
ATOM 2628 C CA . GLY A 1 335 ? 13.634 -18.653 55.416 1.00 37.95 335 GLY A CA 1
ATOM 2629 C C . GLY A 1 335 ? 12.716 -19.690 54.800 1.00 44.77 335 GLY A C 1
ATOM 2630 O O . GLY A 1 335 ? 12.284 -20.617 55.491 1.00 39.40 335 GLY A O 1
ATOM 2631 N N . LYS A 1 336 ? 12.394 -19.545 53.514 1.00 54.16 336 LYS A N 1
ATOM 2632 C CA . LYS A 1 336 ? 11.535 -20.486 52.807 1.00 33.80 336 LYS A CA 1
ATOM 2633 C C . LYS A 1 336 ? 12.295 -21.137 51.661 1.00 40.96 336 LYS A C 1
ATOM 2634 O O . LYS A 1 336 ? 13.133 -20.501 51.018 1.00 41.09 336 LYS A O 1
ATOM 2640 N N . LEU A 1 337 ? 11.996 -22.408 51.414 1.00 47.07 337 LEU A N 1
ATOM 2641 C CA . LEU A 1 337 ? 12.405 -23.109 50.205 1.00 41.08 337 LEU A CA 1
ATOM 2642 C C . LEU A 1 337 ? 11.148 -23.537 49.465 1.00 44.06 337 LEU A C 1
ATOM 2643 O O . LEU A 1 337 ? 10.236 -24.103 50.075 1.00 40.57 337 LEU A O 1
ATOM 2648 N N . TYR A 1 338 ? 11.093 -23.263 48.162 1.00 50.44 338 TYR A N 1
ATOM 2649 C CA . TYR A 1 338 ? 9.906 -23.573 47.378 1.00 44.56 338 TYR A CA 1
ATOM 2650 C C . TYR A 1 338 ? 10.296 -24.188 46.043 1.00 46.68 338 TYR A C 1
ATOM 2651 O O . TYR A 1 338 ? 11.353 -23.886 45.484 1.00 49.54 338 TYR A O 1
ATOM 2660 N N . HIS A 1 339 ? 9.415 -25.051 45.536 1.00 60.89 339 HIS A N 1
ATOM 2661 C CA . HIS A 1 339 ? 9.524 -25.621 44.199 1.00 51.33 339 HIS A CA 1
ATOM 2662 C C . HIS A 1 339 ? 8.144 -25.614 43.559 1.00 46.51 339 HIS A C 1
ATOM 2663 O O . HIS A 1 339 ? 7.169 -26.040 44.184 1.00 50.43 339 HIS A O 1
ATOM 2670 N N . LYS A 1 340 ? 8.065 -25.127 42.323 1.00 51.11 340 LYS A N 1
ATOM 2671 C CA . LYS A 1 340 ? 6.818 -25.051 41.574 1.00 40.53 340 LYS A CA 1
ATOM 2672 C C . LYS A 1 340 ? 6.950 -25.805 40.261 1.00 47.78 340 LYS A C 1
ATOM 2673 O O . LYS A 1 340 ? 8.024 -25.832 39.651 1.00 51.44 340 LYS A O 1
ATOM 2679 N N . GLU A 1 341 ? 5.847 -26.399 39.821 1.00 48.29 341 GLU A N 1
ATOM 2680 C CA . GLU A 1 341 ? 5.793 -27.092 38.546 1.00 40.35 341 GLU A CA 1
ATOM 2681 C C . GLU A 1 341 ? 4.403 -26.919 37.960 1.00 44.73 341 GLU A C 1
ATOM 2682 O O . GLU A 1 341 ? 3.402 -27.052 38.669 1.00 51.59 341 GLU A O 1
ATOM 2688 N N . SER A 1 342 ? 4.347 -26.606 36.669 1.00 53.42 342 SER A N 1
ATOM 2689 C CA . SER A 1 342 ? 3.089 -26.280 36.016 1.00 50.43 342 SER A CA 1
ATOM 2690 C C . SER A 1 342 ? 3.129 -26.755 34.573 1.00 53.55 342 SER A C 1
ATOM 2691 O O . SER A 1 342 ? 4.145 -26.599 33.890 1.00 60.96 342 SER A O 1
ATOM 2694 N N . GLN A 1 343 ? 2.019 -27.330 34.116 1.00 47.99 343 GLN A N 1
ATOM 2695 C CA . GLN A 1 343 ? 1.879 -27.738 32.726 1.00 65.14 343 GLN A CA 1
ATOM 2696 C C . GLN A 1 343 ? 0.451 -27.478 32.268 1.00 46.65 343 GLN A C 1
ATOM 2697 O O . GLN A 1 343 ? -0.493 -27.551 33.059 1.00 39.59 343 GLN A O 1
ATOM 2703 N N . SER A 1 344 ? 0.304 -27.161 30.983 1.00 42.05 344 SER A N 1
ATOM 2704 C CA . SER A 1 344 ? -0.983 -26.821 30.394 1.00 50.88 344 SER A CA 1
ATOM 2705 C C . SER A 1 344 ? -1.297 -27.755 29.230 1.00 50.51 344 SER A C 1
ATOM 2706 O O . SER A 1 344 ? -0.401 -28.326 28.602 1.00 50.70 344 SER A O 1
ATOM 2709 N N . PHE A 1 345 ? -2.589 -27.900 28.939 1.00 47.55 345 PHE A N 1
ATOM 2710 C CA . PHE A 1 345 ? -3.047 -28.801 27.890 1.00 40.93 345 PHE A CA 1
ATOM 2711 C C . PHE A 1 345 ? -4.132 -28.130 27.062 1.00 49.08 345 PHE A C 1
ATOM 2712 O O . PHE A 1 345 ? -4.823 -27.215 27.517 1.00 47.12 345 PHE A O 1
ATOM 2720 N N . LEU A 1 346 ? -4.278 -28.611 25.830 1.00 49.38 346 LEU A N 1
ATOM 2721 C CA . LEU A 1 346 ? -5.407 -28.266 24.973 1.00 54.71 346 LEU A CA 1
ATOM 2722 C C . LEU A 1 346 ? -5.969 -29.566 24.415 1.00 49.77 346 LEU A C 1
ATOM 2723 O O . LEU A 1 346 ? -5.313 -30.230 23.606 1.00 51.53 346 LEU A O 1
ATOM 2728 N N . ASN A 1 347 ? -7.174 -29.927 24.859 1.00 46.37 347 ASN A N 1
ATOM 2729 C CA . ASN A 1 347 ? -7.825 -31.181 24.478 1.00 47.84 347 ASN A CA 1
ATOM 2730 C C . ASN A 1 347 ? -6.867 -32.361 24.624 1.00 57.28 347 ASN A C 1
ATOM 2731 O O . ASN A 1 347 ? -6.682 -33.164 23.707 1.00 70.46 347 ASN A O 1
ATOM 2736 N N . ASP A 1 348 ? -6.237 -32.443 25.796 1.00 54.57 348 ASP A N 1
ATOM 2737 C CA . ASP A 1 348 ? -5.329 -33.523 26.171 1.00 59.81 348 ASP A CA 1
ATOM 2738 C C . ASP A 1 348 ? -4.037 -33.525 25.358 1.00 52.46 348 ASP A C 1
ATOM 2739 O O . ASP A 1 348 ? -3.323 -34.533 25.331 1.00 57.14 348 ASP A O 1
ATOM 2744 N N . ILE A 1 349 ? -3.709 -32.420 24.694 1.00 47.64 349 ILE A N 1
ATOM 2745 C CA . ILE A 1 349 ? -2.420 -32.244 24.033 1.00 54.21 349 ILE A CA 1
ATOM 2746 C C . ILE A 1 349 ? -1.635 -31.198 24.813 1.00 54.00 349 ILE A C 1
ATOM 2747 O O . ILE A 1 349 ? -2.129 -30.087 25.044 1.00 38.27 349 ILE A O 1
ATOM 2752 N N . GLU A 1 350 ? -0.418 -31.552 25.221 1.00 51.92 350 GLU A N 1
ATOM 2753 C CA . GLU A 1 350 ? 0.383 -30.670 26.058 1.00 53.82 350 GLU A CA 1
ATOM 2754 C C . GLU A 1 350 ? 1.001 -29.546 25.237 1.00 55.03 350 GLU A C 1
ATOM 2755 O O . GLU A 1 350 ? 1.515 -29.765 24.135 1.00 56.48 350 GLU A O 1
ATOM 2761 N N . ILE A 1 351 ? 0.940 -28.337 25.785 1.00 48.09 351 ILE A N 1
ATOM 2762 C CA . ILE A 1 351 ? 1.605 -27.174 25.212 1.00 43.93 351 ILE A CA 1
ATOM 2763 C C . ILE A 1 351 ? 2.995 -27.100 25.835 1.00 49.58 351 ILE A C 1
ATOM 2764 O O . ILE A 1 351 ? 3.139 -26.727 27.003 1.00 58.50 351 ILE A O 1
ATOM 2769 N N . ASN A 1 352 ? 4.018 -27.461 25.053 1.00 43.37 352 ASN A N 1
ATOM 2770 C CA . ASN A 1 352 ? 5.364 -27.630 25.599 1.00 56.66 352 ASN A CA 1
ATOM 2771 C C . ASN A 1 352 ? 5.891 -26.341 26.222 1.00 51.96 352 ASN A C 1
ATOM 2772 O O . ASN A 1 352 ? 6.405 -26.351 27.346 1.00 50.66 352 ASN A O 1
ATOM 2777 N N . VAL A 1 353 ? 5.769 -25.217 25.510 1.00 53.03 353 VAL A N 1
ATOM 2778 C CA . VAL A 1 353 ? 6.356 -23.966 25.981 1.00 59.81 353 VAL A CA 1
ATOM 2779 C C . VAL A 1 353 ? 5.718 -23.442 27.258 1.00 64.24 353 VAL A C 1
ATOM 2780 O O . VAL A 1 353 ? 6.228 -22.477 27.839 1.00 56.34 353 VAL A O 1
ATOM 2784 N N . LEU A 1 354 ? 4.624 -24.046 27.716 1.00 54.80 354 LEU A N 1
ATOM 2785 C CA . LEU A 1 354 ? 3.990 -23.649 28.965 1.00 54.60 354 LEU A CA 1
ATOM 2786 C C . LEU A 1 354 ? 4.328 -24.574 30.125 1.00 55.32 354 LEU A C 1
ATOM 2787 O O . LEU A 1 354 ? 3.793 -24.391 31.223 1.00 63.23 354 LEU A O 1
ATOM 2792 N N . HIS A 1 355 ? 5.195 -25.560 29.910 1.00 44.65 355 HIS A N 1
ATOM 2793 C CA . HIS A 1 355 ? 5.672 -26.414 30.990 1.00 50.16 355 HIS A CA 1
ATOM 2794 C C . HIS A 1 355 ? 6.735 -25.658 31.778 1.00 62.03 355 HIS A C 1
ATOM 2795 O O . HIS A 1 355 ? 7.790 -25.314 31.234 1.00 52.54 355 HIS A O 1
ATOM 2802 N N . ARG A 1 356 ? 6.462 -25.393 33.053 1.00 50.43 356 ARG A N 1
ATOM 2803 C CA . ARG A 1 356 ? 7.314 -24.527 33.858 1.00 64.92 356 ARG A CA 1
ATOM 2804 C C . ARG A 1 356 ? 7.644 -25.200 35.180 1.00 46.74 356 ARG A C 1
ATOM 2805 O O . ARG A 1 356 ? 6.743 -25.509 35.965 1.00 44.36 356 ARG A O 1
ATOM 2813 N N . LYS A 1 357 ? 8.932 -25.429 35.418 1.00 46.50 357 LYS A N 1
ATOM 2814 C CA . LYS A 1 357 ? 9.448 -25.794 36.730 1.00 58.86 357 LYS A CA 1
ATOM 2815 C C . LYS A 1 357 ? 10.266 -24.629 37.266 1.00 52.64 357 LYS A C 1
ATOM 2816 O O . LYS A 1 357 ? 11.164 -24.132 36.578 1.00 53.98 357 LYS A O 1
ATOM 2822 N N . THR A 1 358 ? 9.949 -24.181 38.478 1.00 50.09 358 THR A N 1
ATOM 2823 C CA . THR A 1 358 ? 10.714 -23.128 39.131 1.00 48.48 358 THR A CA 1
ATOM 2824 C C . THR A 1 358 ? 11.025 -23.536 40.564 1.00 51.83 358 THR A C 1
ATOM 2825 O O . THR A 1 358 ? 10.351 -24.383 41.156 1.00 52.99 358 THR A O 1
ATOM 2829 N N . SER A 1 359 ? 12.066 -22.920 41.116 1.00 59.09 359 SER A N 1
ATOM 2830 C CA . SER A 1 359 ? 12.464 -23.166 42.495 1.00 51.73 359 SER A CA 1
ATOM 2831 C C . SER A 1 359 ? 13.249 -21.961 42.988 1.00 53.90 359 SER A C 1
ATOM 2832 O O . SER A 1 359 ? 13.779 -21.178 42.196 1.00 50.15 359 SER A O 1
ATOM 2835 N N . GLY A 1 360 ? 13.320 -21.824 44.304 1.00 50.32 360 GLY A N 1
ATOM 2836 C CA . GLY A 1 360 ? 14.049 -20.712 44.879 1.00 43.56 360 GLY A CA 1
ATOM 2837 C C . GLY A 1 360 ? 13.944 -20.690 46.385 1.00 43.12 360 GLY A C 1
ATOM 2838 O O . GLY A 1 360 ? 13.540 -21.671 47.012 1.00 34.20 360 GLY A O 1
ATOM 2839 N N . TRP A 1 361 ? 14.311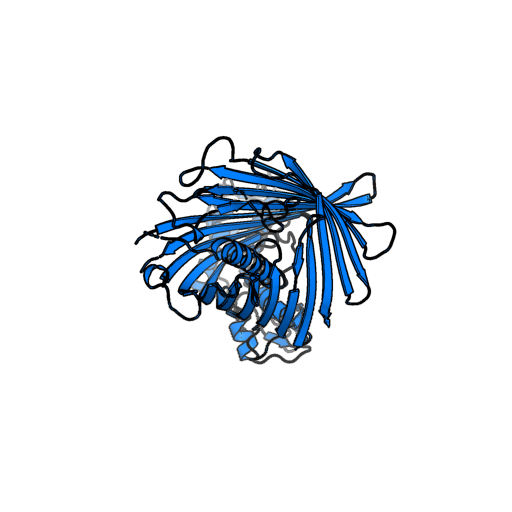 -19.550 46.965 1.00 52.67 361 TRP A N 1
ATOM 2840 C CA . TRP A 1 361 ? 14.294 -19.390 48.409 1.00 36.74 361 TRP A CA 1
ATOM 2841 C C . TRP A 1 361 ? 13.791 -18.002 48.774 1.00 39.91 361 TRP A C 1
ATOM 2842 O O . TRP A 1 361 ? 13.882 -17.054 47.990 1.00 49.68 361 TRP A O 1
ATOM 2853 N N . ASN A 1 362 ? 13.238 -17.903 49.978 1.00 50.06 362 ASN A N 1
ATOM 2854 C CA . ASN A 1 362 ? 12.782 -16.645 50.549 1.00 42.01 362 ASN A CA 1
ATOM 2855 C C . ASN A 1 362 ? 13.526 -16.386 51.847 1.00 45.84 362 ASN A C 1
ATOM 2856 O O . ASN A 1 362 ? 13.755 -17.308 52.636 1.00 45.80 362 ASN A O 1
ATOM 2861 N N . LEU A 1 363 ? 13.906 -15.132 52.057 1.00 49.05 363 LEU A N 1
ATOM 2862 C CA . LEU A 1 363 ? 14.431 -14.663 53.329 1.00 39.00 363 LEU A CA 1
ATOM 2863 C C . LEU A 1 363 ? 13.592 -13.477 53.769 1.00 38.76 363 LEU A C 1
ATOM 2864 O O . LEU A 1 363 ? 13.266 -12.606 52.959 1.00 45.64 363 LEU A O 1
ATOM 2869 N N . GLY A 1 364 ? 13.224 -13.453 55.044 1.00 37.87 364 GLY A N 1
ATOM 2870 C CA . GLY A 1 364 ? 12.378 -12.368 55.502 1.00 34.24 364 GLY A CA 1
ATOM 2871 C C . GLY A 1 364 ? 12.417 -12.203 57.003 1.00 33.05 364 GLY A C 1
ATOM 2872 O O . GLY A 1 364 ? 13.051 -12.971 57.731 1.00 40.78 364 GLY A O 1
ATOM 2873 N N . VAL A 1 365 ? 11.711 -11.173 57.453 1.00 30.35 365 VAL A N 1
ATOM 2874 C CA . VAL A 1 365 ? 11.581 -10.841 58.864 1.00 40.54 365 VAL A CA 1
ATOM 2875 C C . VAL A 1 365 ? 10.146 -10.403 59.103 1.00 39.86 365 VAL A C 1
ATOM 2876 O O . VAL A 1 365 ? 9.549 -9.713 58.269 1.00 42.20 365 VAL A O 1
ATOM 2880 N N . GLN A 1 366 ? 9.577 -10.830 60.223 1.00 46.79 366 GLN A N 1
ATOM 2881 C CA . GLN A 1 366 ? 8.241 -10.414 60.603 1.00 45.77 366 GLN A CA 1
ATOM 2882 C C . GLN A 1 366 ? 8.266 -9.887 62.029 1.00 38.13 366 GLN A C 1
ATOM 2883 O O . GLN A 1 366 ? 9.084 -10.303 62.854 1.00 34.02 366 GLN A O 1
ATOM 2889 N N . HIS A 1 367 ? 7.362 -8.953 62.297 1.00 39.30 367 HIS A N 1
ATOM 2890 C CA . HIS A 1 367 ? 7.287 -8.251 63.564 1.00 37.60 367 HIS A CA 1
ATOM 2891 C C . HIS A 1 367 ? 5.824 -8.087 63.935 1.00 51.67 367 HIS A C 1
ATOM 2892 O O . HIS A 1 367 ? 4.977 -7.871 63.064 1.00 49.92 367 HIS A O 1
ATOM 2899 N N . ARG A 1 368 ? 5.533 -8.212 65.223 1.00 48.37 368 ARG A N 1
ATOM 2900 C CA . ARG A 1 368 ? 4.220 -7.903 65.763 1.00 48.62 368 ARG A CA 1
ATOM 2901 C C . ARG A 1 368 ? 4.416 -6.987 66.961 1.00 48.54 368 ARG A C 1
ATOM 2902 O O . ARG A 1 368 ? 5.347 -7.179 67.748 1.00 47.74 368 ARG A O 1
ATOM 2910 N N . GLN A 1 369 ? 3.558 -5.978 67.084 1.00 54.48 369 GLN A N 1
ATOM 2911 C CA . GLN A 1 369 ? 3.707 -4.962 68.116 1.00 51.08 369 GLN A CA 1
ATOM 2912 C C . GLN A 1 369 ? 2.350 -4.658 68.730 1.00 52.19 369 GLN A C 1
ATOM 2913 O O . GLN A 1 369 ? 1.352 -4.526 68.015 1.00 48.93 369 GLN A O 1
ATOM 2919 N N . TYR A 1 370 ? 2.321 -4.548 70.056 1.00 57.82 370 TYR A N 1
ATOM 2920 C CA . TYR A 1 370 ? 1.106 -4.241 70.797 1.00 54.32 370 TYR A CA 1
ATOM 2921 C C . TYR A 1 370 ? 1.250 -2.898 71.495 1.00 55.75 370 TYR A C 1
ATOM 2922 O O . TYR A 1 370 ? 2.305 -2.588 72.056 1.00 51.34 370 TYR A O 1
ATOM 2931 N N . LEU A 1 371 ? 0.182 -2.108 71.457 1.00 52.91 371 LEU A N 1
ATOM 2932 C CA . LEU A 1 371 ? 0.081 -0.897 72.261 1.00 60.02 371 LEU A CA 1
ATOM 2933 C C . LEU A 1 371 ? -1.374 -0.741 72.666 1.00 59.64 371 LEU A C 1
ATOM 2934 O O . LEU A 1 371 ? -2.244 -0.582 71.804 1.00 54.25 371 LEU A O 1
ATOM 2939 N N . GLY A 1 372 ? -1.635 -0.804 73.969 1.00 64.99 372 GLY A N 1
ATOM 2940 C CA . GLY A 1 372 ? -3.011 -0.823 74.433 1.00 62.47 372 GLY A CA 1
ATOM 2941 C C . GLY A 1 372 ? -3.720 -2.054 73.905 1.00 64.28 372 GLY A C 1
ATOM 2942 O O . GLY A 1 372 ? -3.266 -3.189 74.088 1.00 77.20 372 GLY A O 1
ATOM 2943 N N . ASN A 1 373 ? -4.848 -1.834 73.233 1.00 62.35 373 ASN A N 1
ATOM 2944 C CA . ASN A 1 3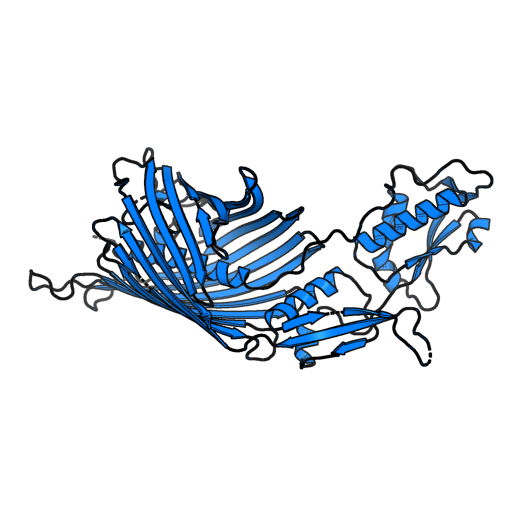73 ? -5.581 -2.899 72.566 1.00 65.13 373 ASN A CA 1
ATOM 2945 C C . ASN A 1 373 ? -5.328 -2.920 71.065 1.00 67.26 373 ASN A C 1
ATOM 2946 O O . ASN A 1 373 ? -6.030 -3.631 70.337 1.00 55.02 373 ASN A O 1
ATOM 2951 N N . ALA A 1 374 ? -4.352 -2.152 70.586 1.00 55.08 374 ALA A N 1
ATOM 2952 C CA . ALA A 1 374 ? -4.034 -2.101 69.168 1.00 56.99 374 ALA A CA 1
ATOM 2953 C C . ALA A 1 374 ? -2.941 -3.107 68.835 1.00 50.62 374 ALA A C 1
ATOM 2954 O O . ALA A 1 374 ? -2.016 -3.325 69.624 1.00 47.27 374 ALA A O 1
ATOM 2956 N N . VAL A 1 375 ? -3.057 -3.721 67.662 1.00 45.75 375 VAL A N 1
ATOM 2957 C CA . VAL A 1 375 ? -2.095 -4.703 67.179 1.00 51.71 375 VAL A CA 1
ATOM 2958 C C . VAL A 1 375 ? -1.539 -4.210 65.851 1.00 45.49 375 VAL A C 1
ATOM 2959 O O . VAL A 1 375 ? -2.302 -3.808 64.965 1.00 43.40 375 VAL A O 1
ATOM 2963 N N . LEU A 1 376 ? -0.216 -4.235 65.719 1.00 39.52 376 LEU A N 1
ATOM 2964 C CA . LEU A 1 376 ? 0.456 -3.891 64.472 1.00 51.17 376 LEU A CA 1
ATOM 2965 C C . LEU A 1 376 ? 1.407 -5.020 64.112 1.00 60.19 376 LEU A C 1
ATOM 2966 O O . LEU A 1 376 ? 2.265 -5.389 64.920 1.00 49.36 376 LEU A O 1
ATOM 2971 N N . ASP A 1 377 ? 1.256 -5.569 62.909 1.00 50.28 377 ASP A N 1
ATOM 2972 C CA . ASP A 1 377 ? 2.131 -6.645 62.473 1.00 54.72 377 ASP A CA 1
ATOM 2973 C C . ASP A 1 377 ? 2.390 -6.525 60.980 1.00 50.94 377 ASP A C 1
ATOM 2974 O O . ASP A 1 377 ? 1.544 -6.048 60.219 1.00 56.15 377 ASP A O 1
ATOM 2979 N N . GLY A 1 378 ? 3.571 -6.969 60.572 1.00 42.51 378 GLY A N 1
ATOM 2980 C CA . GLY A 1 378 ? 3.925 -6.928 59.169 1.00 51.97 378 GLY A CA 1
ATOM 2981 C C . GLY A 1 378 ? 5.169 -7.743 58.907 1.00 49.55 378 GLY A C 1
ATOM 2982 O O . GLY A 1 378 ? 5.802 -8.277 59.823 1.00 46.85 378 GLY A O 1
ATOM 2983 N N . SER A 1 379 ? 5.513 -7.832 57.627 1.00 50.16 379 SER A N 1
ATOM 2984 C CA . SER A 1 379 ? 6.681 -8.588 57.211 1.00 45.43 379 SER A CA 1
ATOM 2985 C C . SER A 1 379 ? 7.273 -7.943 55.970 1.00 46.37 379 SER A C 1
ATOM 2986 O O . SER A 1 379 ? 6.612 -7.173 55.267 1.00 43.55 379 SER A O 1
ATOM 2989 N N . ILE A 1 380 ? 8.541 -8.253 55.724 1.00 44.19 380 ILE A N 1
ATOM 2990 C CA . ILE A 1 380 ? 9.215 -7.918 54.479 1.00 46.85 380 ILE A CA 1
ATOM 2991 C C . ILE A 1 380 ? 9.965 -9.158 54.020 1.00 35.89 380 ILE A C 1
ATOM 2992 O O . ILE A 1 380 ? 10.613 -9.836 54.826 1.00 44.54 380 ILE A O 1
ATOM 2997 N N . ASP A 1 381 ? 9.868 -9.458 52.729 1.00 46.54 381 ASP A N 1
ATOM 2998 C CA . ASP A 1 381 ? 10.350 -10.712 52.173 1.00 40.69 381 ASP A CA 1
ATOM 2999 C C . ASP A 1 381 ? 11.225 -10.440 50.958 1.00 49.52 381 ASP A C 1
ATOM 3000 O O . ASP A 1 381 ? 10.916 -9.569 50.139 1.00 41.26 381 ASP A O 1
ATOM 3005 N N . TYR A 1 382 ? 12.327 -11.181 50.859 1.00 42.02 382 TYR A N 1
ATOM 3006 C CA . TYR A 1 382 ? 13.205 -11.157 49.697 1.00 37.54 382 TYR A CA 1
ATOM 3007 C C . TYR A 1 382 ? 13.162 -12.529 49.046 1.00 37.22 382 TYR A C 1
ATOM 3008 O O . TYR A 1 382 ? 13.441 -13.538 49.703 1.00 38.02 382 TYR A O 1
ATOM 3017 N N . ARG A 1 383 ? 12.817 -12.568 47.764 1.00 47.04 383 ARG A N 1
ATOM 3018 C CA . ARG A 1 383 ? 12.670 -13.820 47.039 1.00 42.57 383 ARG A CA 1
ATOM 3019 C C . ARG A 1 383 ? 13.641 -13.864 45.868 1.00 53.07 383 ARG A C 1
ATOM 3020 O O . ARG A 1 383 ? 13.909 -12.840 45.230 1.00 52.99 383 ARG A O 1
ATOM 3028 N N . ARG A 1 384 ? 14.171 -15.057 45.606 1.00 45.54 384 ARG A N 1
ATOM 3029 C CA . ARG A 1 384 ? 15.038 -15.325 44.466 1.00 58.62 384 ARG A CA 1
ATOM 3030 C C . ARG A 1 384 ? 14.671 -16.690 43.910 1.00 54.02 384 ARG A C 1
ATOM 3031 O O . ARG A 1 384 ? 14.585 -17.659 44.668 1.00 53.91 384 ARG A O 1
ATOM 3039 N N . GLY A 1 385 ? 14.458 -16.769 42.604 1.00 53.28 385 GLY A N 1
ATOM 3040 C CA . GLY A 1 385 ? 13.970 -17.995 41.999 1.00 69.96 385 GLY A CA 1
ATOM 3041 C C . GLY A 1 385 ? 14.608 -18.266 40.654 1.00 63.84 385 GLY A C 1
ATOM 3042 O O . GLY A 1 385 ? 14.949 -17.348 39.904 1.00 59.03 385 GLY A O 1
ATOM 3051 N N . GLY A 1 387 ? 14.438 -20.561 36.837 1.00 98.37 387 GLY A N 1
ATOM 3052 C CA . GLY A 1 387 ? 13.447 -20.827 35.816 1.00 76.93 387 GLY A CA 1
ATOM 3053 C C . GLY A 1 387 ? 13.796 -22.089 35.061 1.00 84.21 387 GLY A C 1
ATOM 3054 O O . GLY A 1 387 ? 14.777 -22.775 35.372 1.00 99.24 387 GLY A O 1
ATOM 3055 N N . VAL A 1 388 ? 12.956 -22.378 34.054 1.00 94.58 388 VAL A N 1
ATOM 3056 C CA . VAL A 1 388 ? 13.005 -23.488 33.079 1.00 87.60 388 VAL A CA 1
ATOM 3057 C C . VAL A 1 388 ? 11.649 -24.204 33.152 1.00 93.39 388 VAL A C 1
ATOM 3058 O O . VAL A 1 388 ? 10.595 -23.558 33.203 1.00 102.34 388 VAL A O 1
ATOM 3062 N N . SER A 1 412 ? 16.381 -17.440 36.742 1.00 79.75 412 SER A N 1
ATOM 3063 C CA . SER A 1 412 ? 17.635 -16.777 36.400 1.00 88.61 412 SER A CA 1
ATOM 3064 C C . SER A 1 412 ? 17.869 -15.529 37.245 1.00 90.56 412 SER A C 1
ATOM 3065 O O . SER A 1 412 ? 17.912 -14.416 36.718 1.00 84.57 412 SER A O 1
ATOM 3068 N N . ARG A 1 413 ? 18.025 -15.726 38.554 1.00 86.94 413 ARG A N 1
ATOM 3069 C CA . ARG A 1 413 ? 18.300 -14.648 39.504 1.00 88.16 413 ARG A CA 1
ATOM 3070 C C . ARG A 1 413 ? 17.264 -13.531 39.382 1.00 87.40 413 ARG A C 1
ATOM 3071 O O . ARG A 1 413 ? 17.574 -12.384 39.056 1.00 85.30 413 ARG A O 1
ATOM 3079 N N . ALA A 1 414 ? 16.008 -13.895 39.650 1.00 82.15 414 ALA A N 1
ATOM 3080 C CA . ALA A 1 414 ? 14.901 -12.950 39.605 1.00 79.03 414 ALA A CA 1
ATOM 3081 C C . ALA A 1 414 ? 14.577 -12.495 41.022 1.00 69.68 414 ALA A C 1
ATOM 3082 O O . ALA A 1 414 ? 13.926 -13.239 41.773 1.00 70.99 414 ALA A O 1
ATOM 3084 N N . PRO A 1 415 ? 15.006 -11.298 41.441 1.00 63.38 415 PRO A N 1
ATOM 3085 C CA . PRO A 1 415 ? 14.749 -10.861 42.820 1.00 65.62 415 PRO A CA 1
ATOM 3086 C C . PRO A 1 415 ? 13.412 -10.155 42.974 1.00 59.70 415 PRO A C 1
ATOM 3087 O O . PRO A 1 415 ? 13.079 -9.255 42.197 1.00 75.37 415 PRO A O 1
ATOM 3091 N N . LEU A 1 416 ? 12.636 -10.555 43.976 1.00 54.74 416 LEU A N 1
ATOM 3092 C CA . LEU A 1 416 ? 11.344 -9.948 44.256 1.00 53.00 416 LEU A CA 1
ATOM 3093 C C . LEU A 1 416 ? 11.305 -9.495 45.706 1.00 55.28 416 LEU A C 1
ATOM 3094 O O . LEU A 1 416 ? 11.656 -10.259 46.611 1.00 54.48 416 LEU A O 1
ATOM 3099 N N . TRP A 1 417 ? 10.888 -8.252 45.918 1.00 53.17 417 TRP A N 1
ATOM 3100 C CA . TRP A 1 417 ? 10.694 -7.701 47.250 1.00 39.69 417 TRP A CA 1
ATOM 3101 C C . TRP A 1 417 ? 9.208 -7.691 47.570 1.00 47.52 417 TRP A C 1
ATOM 3102 O O . TRP A 1 417 ? 8.402 -7.188 46.783 1.00 52.58 417 TRP A O 1
ATOM 3113 N N . SER A 1 418 ? 8.850 -8.254 48.718 1.00 56.38 418 SER A N 1
ATOM 3114 C CA . SER A 1 418 ? 7.468 -8.297 49.164 1.00 46.02 418 SER A CA 1
ATOM 3115 C C . SER A 1 418 ? 7.377 -7.732 50.571 1.00 52.64 418 SER A C 1
ATOM 3116 O O . SER A 1 418 ? 8.296 -7.883 51.381 1.00 47.84 418 SER A O 1
ATOM 3119 N N . ALA A 1 419 ? 6.259 -7.073 50.853 1.00 46.58 419 ALA A N 1
ATOM 3120 C CA . ALA A 1 419 ? 6.067 -6.449 52.150 1.00 43.58 419 ALA A CA 1
ATOM 3121 C C . ALA A 1 419 ? 4.600 -6.534 52.536 1.00 49.32 419 ALA A C 1
ATOM 3122 O O . ALA A 1 419 ? 3.717 -6.630 51.678 1.00 44.46 419 ALA A O 1
ATOM 3124 N N . ASP A 1 420 ? 4.355 -6.497 53.842 1.00 47.60 420 ASP A N 1
ATOM 3125 C CA . ASP A 1 420 ? 3.020 -6.643 54.394 1.00 47.89 420 ASP A CA 1
ATOM 3126 C C . ASP A 1 420 ? 2.902 -5.789 55.641 1.00 47.02 420 ASP A C 1
ATOM 3127 O O . ASP A 1 420 ? 3.861 -5.635 56.399 1.00 39.28 420 ASP A O 1
ATOM 3132 N N . LEU A 1 421 ? 1.711 -5.240 55.849 1.00 40.86 421 LEU A N 1
ATOM 3133 C CA . LEU A 1 421 ? 1.452 -4.451 57.043 1.00 47.60 421 LEU A CA 1
ATOM 3134 C C . LEU A 1 421 ? -0.020 -4.570 57.393 1.00 49.15 421 LEU A C 1
ATOM 3135 O O . LEU A 1 421 ? -0.879 -4.441 56.517 1.00 44.83 421 LEU A O 1
ATOM 3140 N N . ARG A 1 422 ? -0.303 -4.823 58.668 1.00 45.31 422 ARG A N 1
ATOM 3141 C CA . ARG A 1 422 ? -1.673 -4.876 59.153 1.00 40.25 422 ARG A CA 1
ATOM 3142 C C . ARG A 1 422 ? -1.768 -4.117 60.466 1.00 42.24 422 ARG A C 1
ATOM 3143 O O . ARG A 1 422 ? -0.840 -4.148 61.280 1.00 38.70 422 ARG A O 1
ATOM 3151 N N . TYR A 1 423 ? -2.892 -3.431 60.662 1.00 38.58 423 TYR A N 1
ATOM 3152 C CA . TYR A 1 423 ? -3.127 -2.666 61.880 1.00 35.55 423 TYR A CA 1
ATOM 3153 C C . TYR A 1 423 ? -4.581 -2.815 62.300 1.00 41.37 423 TYR A C 1
ATOM 3154 O O . TYR A 1 423 ? -5.487 -2.707 61.467 1.00 37.84 423 TYR A O 1
ATOM 3163 N N . THR A 1 424 ? -4.795 -3.057 63.592 1.00 41.49 424 THR A N 1
ATOM 3164 C CA . THR A 1 424 ? -6.120 -3.232 64.166 1.00 40.82 424 THR A CA 1
ATOM 3165 C C . THR A 1 424 ? -6.190 -2.471 65.479 1.00 43.88 424 THR A C 1
ATOM 3166 O O . THR A 1 424 ? -5.250 -2.516 66.277 1.00 39.34 424 THR A O 1
ATOM 3170 N N . THR A 1 425 ? -7.296 -1.765 65.698 1.00 40.24 425 THR A N 1
ATOM 3171 C CA . THR A 1 425 ? -7.537 -1.137 66.987 1.00 45.10 425 THR A CA 1
ATOM 3172 C C . THR A 1 425 ? -9.032 -0.983 67.193 1.00 51.37 425 THR A C 1
ATOM 3173 O O . THR A 1 425 ? -9.777 -0.791 66.222 1.00 51.76 425 THR A O 1
ATOM 3177 N N . PRO A 1 426 ? -9.506 -1.100 68.428 1.00 57.80 426 PRO A N 1
ATOM 3178 C CA . PRO A 1 426 ? -10.871 -0.680 68.740 1.00 57.28 426 PRO A CA 1
ATOM 3179 C C . PRO A 1 426 ? -10.932 0.821 68.979 1.00 38.24 426 PRO A C 1
ATOM 3180 O O . PRO A 1 426 ? -9.929 1.476 69.263 1.00 46.11 426 PRO A O 1
ATOM 3184 N N . PHE A 1 427 ? -12.140 1.361 68.850 1.00 36.61 427 PHE A N 1
ATOM 3185 C CA . PHE A 1 427 ? -12.361 2.779 69.097 1.00 48.80 427 PHE A CA 1
ATOM 3186 C C . PHE A 1 427 ? -13.854 3.016 69.249 1.00 52.92 427 PHE A C 1
ATOM 3187 O O . PHE A 1 427 ? -14.678 2.192 68.842 1.00 58.21 427 PHE A O 1
ATOM 3195 N N . LEU A 1 428 ? -14.190 4.156 69.846 1.00 53.98 428 LEU A N 1
ATOM 3196 C CA . LEU A 1 428 ? -15.578 4.558 70.018 1.00 53.17 428 LEU A CA 1
ATOM 3197 C C . LEU A 1 428 ? -16.037 5.356 68.803 1.00 51.72 428 LEU A C 1
ATOM 3198 O O . LEU A 1 428 ? -15.325 6.248 68.333 1.00 62.84 428 LEU A O 1
ATOM 3203 N N . LEU A 1 429 ? -17.226 5.027 68.300 1.00 41.32 429 LEU A N 1
ATOM 3204 C CA . LEU A 1 429 ? -17.808 5.698 67.141 1.00 38.70 429 LEU A CA 1
ATOM 3205 C C . LEU A 1 429 ? -19.273 5.978 67.440 1.00 51.91 429 LEU A C 1
ATOM 3206 O O . LEU A 1 429 ? -20.075 5.042 67.528 1.00 47.40 429 LEU A O 1
ATOM 3211 N N . LEU A 1 430 ? -19.622 7.260 67.573 1.00 45.98 430 LEU A N 1
ATOM 3212 C CA . LEU A 1 430 ? -20.966 7.673 67.981 1.00 40.99 430 LEU A CA 1
ATOM 3213 C C . LEU A 1 430 ? -21.402 6.932 69.243 1.00 50.94 430 LEU A C 1
ATOM 3214 O O . LEU A 1 430 ? -22.548 6.493 69.370 1.00 53.55 430 LEU A O 1
ATOM 3219 N N . ASP A 1 431 ? -20.461 6.780 70.177 1.00 49.30 431 ASP A N 1
ATOM 3220 C CA . ASP A 1 431 ? -20.669 6.163 71.484 1.00 63.85 431 ASP A CA 1
ATOM 3221 C C . ASP A 1 431 ? -20.958 4.665 71.399 1.00 62.25 431 ASP A C 1
ATOM 3222 O O . ASP A 1 431 ? -21.462 4.076 72.361 1.00 76.21 431 ASP A O 1
ATOM 3227 N N . LYS A 1 432 ? -20.644 4.028 70.272 1.00 59.01 432 LYS A N 1
ATOM 3228 C CA . LYS A 1 432 ? -20.748 2.585 70.137 1.00 52.06 432 LYS A CA 1
ATOM 3229 C C . LYS A 1 432 ? -19.367 1.982 69.906 1.00 60.44 432 LYS A C 1
ATOM 3230 O O . LYS A 1 432 ? -18.542 2.583 69.209 1.00 67.20 432 LYS A O 1
ATOM 3236 N N . PRO A 1 433 ? -19.083 0.811 70.475 1.00 61.69 433 PRO A N 1
ATOM 3237 C CA . PRO A 1 433 ? -17.793 0.159 70.213 1.00 57.66 433 PRO A CA 1
ATOM 3238 C C . PRO A 1 433 ? -17.609 -0.138 68.731 1.00 62.24 433 PRO A C 1
ATOM 3239 O O . PRO A 1 433 ? -18.556 -0.489 68.023 1.00 60.72 433 PRO A O 1
ATOM 3243 N N . ALA A 1 434 ? -16.370 0.009 68.264 1.00 41.45 434 ALA A N 1
ATOM 3244 C CA . ALA A 1 434 ? -16.055 -0.179 66.856 1.00 44.96 434 ALA A CA 1
ATOM 3245 C C . ALA A 1 434 ? -14.633 -0.704 66.728 1.00 35.76 434 ALA A C 1
ATOM 3246 O O . ALA A 1 434 ? -13.857 -0.699 67.685 1.00 41.08 434 ALA A O 1
ATOM 3248 N N . GLN A 1 435 ? -14.295 -1.153 65.522 1.00 42.35 435 GLN A N 1
ATOM 3249 C CA . GLN A 1 435 ? -12.962 -1.648 65.213 1.00 55.81 435 GLN A CA 1
ATOM 3250 C C . GLN A 1 435 ? -12.514 -1.075 63.877 1.00 41.54 435 GLN A C 1
ATOM 3251 O O . GLN A 1 435 ? -13.311 -0.971 62.941 1.00 45.45 435 GLN A O 1
ATOM 3257 N N . TYR A 1 436 ? -11.244 -0.692 63.795 1.00 46.67 436 TYR A N 1
ATOM 3258 C CA . TYR A 1 436 ? -10.652 -0.209 62.555 1.00 49.88 436 TYR A CA 1
ATOM 3259 C C . TYR A 1 436 ? -9.579 -1.183 62.097 1.00 43.56 436 TYR A C 1
ATOM 3260 O O . TYR A 1 436 ? -8.768 -1.651 62.902 1.00 47.99 436 TYR A O 1
ATOM 3269 N N . ARG A 1 437 ? -9.567 -1.473 60.798 1.00 51.06 437 ARG A N 1
ATOM 3270 C CA . ARG A 1 437 ? -8.664 -2.469 60.240 1.00 52.80 437 ARG A CA 1
ATOM 3271 C C . ARG A 1 437 ? -8.026 -1.943 58.964 1.00 51.46 437 ARG A C 1
ATOM 3272 O O . ARG A 1 437 ? -8.731 -1.479 58.063 1.00 48.90 437 ARG A O 1
ATOM 3280 N N . LEU A 1 438 ? -6.698 -2.035 58.884 1.00 36.24 438 LEU A N 1
ATOM 3281 C CA . LEU A 1 438 ? -5.956 -1.675 57.683 1.00 48.82 438 LEU A CA 1
ATOM 3282 C C . LEU A 1 438 ? -5.062 -2.834 57.271 1.00 49.74 438 LEU A C 1
ATOM 3283 O O . LEU A 1 438 ? -4.274 -3.332 58.081 1.00 44.16 438 LEU A O 1
ATOM 3288 N N . ASN A 1 439 ? -5.186 -3.253 56.012 1.00 39.05 439 ASN A N 1
ATOM 3289 C CA . ASN A 1 439 ? -4.329 -4.268 55.412 1.00 52.82 439 ASN A CA 1
ATOM 3290 C C . ASN A 1 439 ? -3.556 -3.642 54.261 1.00 51.23 439 ASN A C 1
ATOM 3291 O O . ASN A 1 439 ? -4.152 -3.022 53.375 1.00 43.43 439 ASN A O 1
ATOM 3296 N N . TRP A 1 440 ? -2.236 -3.812 54.270 1.00 45.95 440 TRP A N 1
ATOM 3297 C CA . TRP A 1 440 ? -1.377 -3.271 53.227 1.00 50.64 440 TRP A CA 1
ATOM 3298 C C . TRP A 1 440 ? -0.406 -4.340 52.752 1.00 51.14 440 TRP A C 1
ATOM 3299 O O . TRP A 1 440 ? 0.248 -4.998 53.567 1.00 47.13 440 TRP A O 1
ATOM 3310 N N . ARG A 1 441 ? -0.306 -4.496 51.436 1.00 40.41 441 ARG A N 1
ATOM 3311 C CA . ARG A 1 441 ? 0.638 -5.414 50.818 1.00 48.93 441 ARG A CA 1
ATOM 3312 C C . ARG A 1 441 ? 1.303 -4.713 49.644 1.00 43.05 441 ARG A C 1
ATOM 3313 O O . ARG A 1 441 ? 0.642 -3.993 48.892 1.00 46.83 441 ARG A O 1
ATOM 3321 N N . GLY A 1 442 ? 2.603 -4.916 49.496 1.00 41.87 442 GLY A N 1
ATOM 3322 C CA . GLY A 1 442 ? 3.359 -4.236 48.462 1.00 46.57 442 GLY A CA 1
ATOM 3323 C C . GLY A 1 442 ? 4.399 -5.147 47.849 1.00 46.78 442 GLY A C 1
ATOM 3324 O O . GLY A 1 442 ? 4.940 -6.042 48.502 1.00 44.14 442 GLY A O 1
ATOM 3325 N N . GLN A 1 443 ? 4.685 -4.895 46.574 1.00 51.38 443 GLN A N 1
ATOM 3326 C CA . GLN A 1 443 ? 5.652 -5.672 45.815 1.00 49.28 443 GLN A CA 1
ATOM 3327 C C . GLN A 1 443 ? 6.482 -4.739 44.946 1.00 54.98 443 GLN A C 1
ATOM 3328 O O . GLN A 1 443 ? 5.941 -3.839 44.297 1.00 45.32 443 GLN A O 1
ATOM 3334 N N . TYR A 1 444 ? 7.797 -4.956 44.941 1.00 43.45 444 TYR A N 1
ATOM 3335 C CA . TYR A 1 444 ? 8.727 -4.185 44.122 1.00 39.11 444 TYR A CA 1
ATOM 3336 C C . TYR A 1 444 ? 9.664 -5.142 43.401 1.00 43.97 444 TYR A C 1
ATOM 3337 O O . TYR A 1 444 ? 10.349 -5.945 44.043 1.00 40.96 444 TYR A O 1
ATOM 3346 N N . ALA A 1 445 ? 9.705 -5.045 42.075 1.00 46.07 445 ALA A N 1
ATOM 3347 C CA . ALA A 1 445 ? 10.546 -5.900 41.244 1.00 56.21 445 ALA A CA 1
ATOM 3348 C C . ALA A 1 445 ? 11.589 -5.061 40.519 1.00 67.29 445 ALA A C 1
ATOM 3349 O O . ALA A 1 445 ? 11.224 -4.231 39.668 1.00 58.87 445 ALA A O 1
ATOM 3351 N N . PRO A 1 446 ? 12.882 -5.227 40.810 1.00 72.06 446 PRO A N 1
ATOM 3352 C CA . PRO A 1 446 ? 13.896 -4.488 40.042 1.00 69.44 446 PRO A CA 1
ATOM 3353 C C . PRO A 1 446 ? 13.953 -4.882 38.576 1.00 71.29 446 PRO A C 1
ATOM 3354 O O . PRO A 1 446 ? 14.247 -4.028 37.731 1.00 77.55 446 PRO A O 1
ATOM 3358 N N . LYS A 1 447 ? 13.685 -6.140 38.244 1.00 63.13 447 LYS A N 1
ATOM 3359 C CA . LYS A 1 447 ? 13.789 -6.624 36.876 1.00 51.59 447 LYS A CA 1
ATOM 3360 C C . LYS A 1 447 ? 12.417 -7.009 36.340 1.00 69.71 447 LYS A C 1
ATOM 3361 O O . LYS A 1 447 ? 11.406 -6.967 37.046 1.00 66.77 447 LYS A O 1
ATOM 3367 N N . ILE A 1 448 ? 12.401 -7.383 35.060 1.00 79.96 448 ILE A N 1
ATOM 3368 C CA . ILE A 1 448 ? 11.169 -7.815 34.416 1.00 68.55 448 ILE A CA 1
ATOM 3369 C C . ILE A 1 448 ? 10.696 -9.117 35.043 1.00 62.85 448 ILE A C 1
ATOM 3370 O O . ILE A 1 448 ? 11.494 -10.021 35.324 1.00 68.05 448 ILE A O 1
ATOM 3375 N N . LEU A 1 449 ? 9.391 -9.214 35.276 1.00 69.23 449 LEU A N 1
ATOM 3376 C CA . LEU A 1 449 ? 8.771 -10.416 35.808 1.00 69.59 449 LEU A CA 1
ATOM 3377 C C . LEU A 1 449 ? 7.959 -11.113 34.725 1.00 65.10 449 LEU A C 1
ATOM 3378 O O . LEU A 1 449 ? 7.453 -10.476 33.796 1.00 65.40 449 LEU A O 1
ATOM 3383 N N . VAL A 1 450 ? 7.838 -12.430 34.860 1.00 58.11 450 VAL A N 1
ATOM 3384 C CA . VAL A 1 450 ? 6.932 -13.221 34.032 1.00 66.94 450 VAL A CA 1
ATOM 3385 C C . VAL A 1 450 ? 5.512 -12.873 34.471 1.00 65.77 450 VAL A C 1
ATOM 3386 O O . VAL A 1 450 ? 5.338 -12.270 35.540 1.00 68.34 450 VAL A O 1
ATOM 3390 N N . PRO A 1 451 ? 4.477 -13.203 33.688 1.00 67.76 451 PRO A N 1
ATOM 3391 C CA . PRO A 1 451 ? 3.119 -12.757 34.056 1.00 73.83 451 PRO A CA 1
ATOM 3392 C C . PRO A 1 451 ? 2.648 -13.196 35.439 1.00 71.47 451 PRO A C 1
ATOM 3393 O O . PRO A 1 451 ? 2.037 -12.390 36.153 1.00 60.27 451 PRO A O 1
ATOM 3397 N N . ASN A 1 452 ? 2.911 -14.440 35.846 1.00 60.13 452 ASN A N 1
ATOM 3398 C CA . ASN A 1 452 ? 2.388 -14.919 37.124 1.00 63.57 452 ASN A CA 1
ATOM 3399 C C . ASN A 1 452 ? 3.019 -14.221 38.322 1.00 65.01 452 ASN A C 1
ATOM 3400 O O . ASN A 1 452 ? 2.410 -14.195 39.397 1.00 53.30 452 ASN A O 1
ATOM 3405 N N . ASP A 1 453 ? 4.217 -13.659 38.168 1.00 64.84 453 ASP A N 1
ATOM 3406 C CA . ASP A 1 453 ? 4.903 -12.985 39.265 1.00 54.36 453 ASP A CA 1
ATOM 3407 C C . ASP A 1 453 ? 4.422 -11.558 39.490 1.00 51.21 453 ASP A C 1
ATOM 3408 O O . ASP A 1 453 ? 4.896 -10.906 40.427 1.00 55.64 453 ASP A O 1
ATOM 3413 N N . ARG A 1 454 ? 3.503 -11.058 38.672 1.00 44.01 454 ARG A N 1
ATOM 3414 C CA . ARG A 1 454 ? 3.106 -9.664 38.763 1.00 51.86 454 ARG A CA 1
ATOM 3415 C C . ARG A 1 454 ? 2.133 -9.441 39.918 1.00 59.34 454 ARG A C 1
ATOM 3416 O O . ARG A 1 454 ? 1.577 -10.377 40.500 1.00 65.65 454 ARG A O 1
ATOM 3424 N N . PHE A 1 455 ? 1.934 -8.166 40.242 1.00 46.13 455 PHE A N 1
ATOM 3425 C CA . PHE A 1 455 ? 1.025 -7.735 41.295 1.00 39.21 455 PHE A CA 1
ATOM 3426 C C . PHE A 1 455 ? -0.300 -7.338 40.654 1.00 58.88 455 PHE A C 1
ATOM 3427 O O . PHE A 1 455 ? -0.339 -6.429 39.819 1.00 48.92 455 PHE A O 1
ATOM 3435 N N . TYR A 1 456 ? -1.377 -8.018 41.040 1.00 48.88 456 TYR A N 1
ATOM 3436 C CA . TYR A 1 456 ? -2.690 -7.833 40.438 1.00 43.19 456 TYR A CA 1
ATOM 3437 C C . TYR A 1 456 ? -3.638 -7.176 41.434 1.00 50.65 456 TYR A C 1
ATOM 3438 O O . TYR A 1 456 ? -3.570 -7.445 42.638 1.00 56.25 456 TYR A O 1
ATOM 3447 N N . ILE A 1 457 ? -4.502 -6.313 40.923 1.00 51.81 457 ILE A N 1
ATOM 3448 C CA . ILE A 1 457 ? -5.472 -5.568 41.759 1.00 53.27 457 ILE A CA 1
ATOM 3449 C C . ILE A 1 457 ? -6.842 -5.622 41.106 1.00 51.64 457 ILE A C 1
ATOM 3450 O O . ILE A 1 457 ? -6.909 -5.591 39.920 1.00 52.42 457 ILE A O 1
ATOM 3455 N N . GLY A 1 458 ? -7.880 -5.636 41.924 1.00 58.80 458 GLY A N 1
ATOM 3456 C CA . GLY A 1 458 ? -9.282 -5.716 41.490 1.00 60.21 458 GLY A CA 1
ATOM 3457 C C . GLY A 1 458 ? -9.854 -7.089 41.759 1.00 78.45 458 GLY A C 1
ATOM 3458 O O . GLY A 1 458 ? -9.514 -7.994 41.040 1.00 88.69 458 GLY A O 1
ATOM 3459 N N . GLY A 1 459 ? -10.688 -7.220 42.781 1.00 62.21 459 GLY A N 1
ATOM 3460 C CA . GLY A 1 459 ? -11.266 -8.504 43.202 1.00 57.79 459 GLY A CA 1
ATOM 3461 C C . GLY A 1 459 ? -11.351 -8.583 44.716 1.00 54.81 459 GLY A C 1
ATOM 3462 O O . GLY A 1 459 ? -10.900 -7.689 45.360 1.00 43.30 459 GLY A O 1
ATOM 3463 N N . ARG A 1 460 ? -11.839 -9.686 45.258 1.00 49.10 460 ARG A N 1
ATOM 3464 C CA . ARG A 1 460 ? -12.070 -9.800 46.696 1.00 42.36 460 ARG A CA 1
ATOM 3465 C C . ARG A 1 460 ? -10.785 -9.819 47.517 1.00 43.62 460 ARG A C 1
ATOM 3466 O O . ARG A 1 460 ? -10.838 -9.591 48.728 1.00 56.33 460 ARG A O 1
ATOM 3474 N N . TYR A 1 461 ? -9.639 -10.100 46.906 1.00 57.24 461 TYR A N 1
ATOM 3475 C CA . TYR A 1 461 ? -8.400 -10.236 47.657 1.00 57.26 461 TYR A CA 1
ATOM 3476 C C . TYR A 1 461 ? -7.489 -9.033 47.524 1.00 53.14 461 TYR A C 1
ATOM 3477 O O . TYR A 1 461 ? -6.529 -8.906 48.292 1.00 57.60 461 TYR A O 1
ATOM 3486 N N . SER A 1 462 ? -7.748 -8.169 46.572 1.00 51.73 462 SER A N 1
ATOM 3487 C CA . SER A 1 462 ? -6.846 -7.053 46.345 1.00 63.48 462 SER A CA 1
ATOM 3488 C C . SER A 1 462 ? -7.518 -5.704 46.472 1.00 49.40 462 SER A C 1
ATOM 3489 O O . SER A 1 462 ? -7.099 -4.911 47.304 1.00 61.67 462 SER A O 1
ATOM 3492 N N . VAL A 1 463 ? -8.558 -5.432 45.674 1.00 52.10 463 VAL A N 1
ATOM 3493 C CA . VAL A 1 463 ? -9.374 -4.233 45.855 1.00 46.56 463 VAL A CA 1
ATOM 3494 C C . VAL A 1 463 ? -10.857 -4.590 45.850 1.00 47.80 463 VAL A C 1
ATOM 3495 O O . VAL A 1 463 ? -11.421 -4.897 44.796 1.00 42.80 463 VAL A O 1
ATOM 3499 N N . ARG A 1 464 ? -11.507 -4.540 47.013 1.00 51.27 464 ARG A N 1
ATOM 3500 C CA . ARG A 1 464 ? -12.904 -4.954 47.088 1.00 60.08 464 ARG A CA 1
ATOM 3501 C C . ARG A 1 464 ? -13.812 -3.968 46.351 1.00 59.57 464 ARG A C 1
ATOM 3502 O O . ARG A 1 464 ? -13.463 -2.807 46.118 1.00 68.12 464 ARG A O 1
ATOM 3510 N N . GLY A 1 465 ? -14.996 -4.451 45.980 1.00 57.72 465 GLY A N 1
ATOM 3511 C CA . GLY A 1 465 ? -15.904 -3.697 45.145 1.00 54.23 465 GLY A CA 1
ATOM 3512 C C . GLY A 1 465 ? -15.754 -3.961 43.663 1.00 46.95 465 GLY A C 1
ATOM 3513 O O . GLY A 1 465 ? -16.517 -3.402 42.868 1.00 62.32 465 GLY A O 1
ATOM 3514 N N . PHE A 1 466 ? -14.793 -4.788 43.264 1.00 45.61 466 PHE A N 1
ATOM 3515 C CA . PHE A 1 466 ? -14.567 -5.140 41.869 1.00 44.54 466 PHE A CA 1
ATOM 3516 C C . PHE A 1 466 ? -14.720 -6.644 41.698 1.00 63.09 466 PHE A C 1
ATOM 3517 O O . PHE A 1 466 ? -14.323 -7.421 42.577 1.00 49.57 466 PHE A O 1
ATOM 3525 N N . ASP A 1 467 ? -15.296 -7.046 40.557 1.00 53.33 467 ASP A N 1
ATOM 3526 C CA . ASP A 1 467 ? -15.641 -8.450 40.350 1.00 60.49 467 ASP A CA 1
ATOM 3527 C C . ASP A 1 467 ? -14.404 -9.302 40.095 1.00 58.72 467 ASP A C 1
ATOM 3528 O O . ASP A 1 467 ? -14.397 -10.506 40.392 1.00 71.55 467 ASP A O 1
ATOM 3533 N N . GLY A 1 468 ? -13.357 -8.699 39.531 1.00 68.03 468 GLY A N 1
ATOM 3534 C CA . GLY A 1 468 ? -12.164 -9.435 39.183 1.00 67.40 468 GLY A CA 1
ATOM 3535 C C . GLY A 1 468 ? -12.141 -10.098 37.827 1.00 69.81 468 GLY A C 1
ATOM 3536 O O . GLY A 1 468 ? -11.230 -10.904 37.571 1.00 68.31 468 GLY A O 1
ATOM 3537 N N . GLU A 1 469 ? -13.103 -9.800 36.952 1.00 71.38 469 GLU A N 1
ATOM 3538 C CA . GLU A 1 469 ? -13.004 -10.330 35.596 1.00 84.47 469 GLU A CA 1
ATOM 3539 C C . GLU A 1 469 ? -11.853 -9.688 34.843 1.00 75.33 469 GLU A C 1
ATOM 3540 O O . GLU A 1 469 ? -11.231 -10.317 33.979 1.00 75.11 469 GLU A O 1
ATOM 3546 N N . LEU A 1 470 ? -11.567 -8.435 35.146 1.00 73.98 470 LEU A N 1
ATOM 3547 C CA . LEU A 1 470 ? -10.442 -7.735 34.557 1.00 78.68 470 LEU A CA 1
ATOM 3548 C C . LEU A 1 470 ? -9.646 -7.138 35.695 1.00 71.54 470 LEU A C 1
ATOM 3549 O O . LEU A 1 470 ? -10.215 -6.461 36.556 1.00 71.95 470 LEU A O 1
ATOM 3562 N N . LEU A 1 472 ? -5.986 -5.000 36.879 1.00 69.77 472 LEU A N 1
ATOM 3563 C CA . LEU A 1 472 ? -4.783 -4.254 36.548 1.00 62.01 472 LEU A CA 1
ATOM 3564 C C . LEU A 1 472 ? -3.579 -4.975 37.141 1.00 60.58 472 LEU A C 1
ATOM 3565 O O . LEU A 1 472 ? -3.689 -5.662 38.155 1.00 61.59 472 LEU A O 1
ATOM 3570 N N . SER A 1 473 ? -2.424 -4.833 36.489 1.00 58.96 473 SER A N 1
ATOM 3571 C CA . SER A 1 473 ? -1.223 -5.544 36.913 1.00 53.51 473 SER A CA 1
ATOM 3572 C C . SER A 1 473 ? 0.007 -4.731 36.548 1.00 67.52 473 SER A C 1
ATOM 3573 O O . SER A 1 473 ? 0.012 -4.003 35.553 1.00 69.77 473 SER A O 1
ATOM 3576 N N . GLY A 1 474 ? 1.031 -4.845 37.394 1.00 64.25 474 GLY A N 1
ATOM 3577 C CA . GLY A 1 474 ? 2.343 -4.302 37.103 1.00 69.23 474 GLY A CA 1
ATOM 3578 C C . GLY A 1 474 ? 3.385 -5.135 37.811 1.00 61.69 474 GLY A C 1
ATOM 3579 O O . GLY A 1 474 ? 3.062 -5.960 38.668 1.00 67.64 474 GLY A O 1
ATOM 3580 N N . ASP A 1 475 ? 4.644 -4.934 37.414 1.00 62.99 475 ASP A N 1
ATOM 3581 C CA . ASP A 1 475 ? 5.754 -5.569 38.118 1.00 58.37 475 ASP A CA 1
ATOM 3582 C C . ASP A 1 475 ? 5.853 -5.070 39.556 1.00 55.37 475 ASP A C 1
ATOM 3583 O O . ASP A 1 475 ? 6.189 -5.834 40.471 1.00 57.51 475 ASP A O 1
ATOM 3588 N N . ASN A 1 476 ? 5.563 -3.794 39.772 1.00 51.04 476 ASN A N 1
ATOM 3589 C CA . ASN A 1 476 ? 5.469 -3.218 41.101 1.00 50.21 476 ASN A CA 1
ATOM 3590 C C . ASN A 1 476 ? 4.010 -2.913 41.401 1.00 58.60 476 ASN A C 1
ATOM 3591 O O . ASN A 1 476 ? 3.211 -2.666 40.493 1.00 48.28 476 ASN A O 1
ATOM 3596 N N . GLY A 1 477 ? 3.662 -2.943 42.679 1.00 52.86 477 GLY A N 1
ATOM 3597 C CA . GLY A 1 477 ? 2.280 -2.724 43.054 1.00 46.64 477 GLY A CA 1
ATOM 3598 C C . GLY A 1 477 ? 2.117 -2.728 44.556 1.00 52.20 477 GLY A C 1
ATOM 3599 O O . GLY A 1 477 ? 2.992 -3.175 45.305 1.00 45.47 477 GLY A O 1
ATOM 3600 N N . GLN A 1 478 ? 0.971 -2.211 44.984 1.00 44.25 478 GLN A N 1
ATOM 3601 C CA . GLN A 1 478 ? 0.598 -2.212 46.389 1.00 49.37 478 GLN A CA 1
ATOM 3602 C C . GLN A 1 478 ? -0.890 -1.923 46.486 1.00 43.63 478 GLN A C 1
ATOM 3603 O O . GLN A 1 478 ? -1.452 -1.224 45.638 1.00 53.25 478 GLN A O 1
ATOM 3609 N N . TYR A 1 479 ? -1.526 -2.483 47.509 1.00 44.17 479 TYR A N 1
ATOM 3610 C CA . TYR A 1 479 ? -2.895 -2.121 47.834 1.00 45.12 479 TYR A CA 1
ATOM 3611 C C . TYR A 1 479 ? -3.011 -1.844 49.323 1.00 46.54 479 TYR A C 1
ATOM 3612 O O . TYR A 1 479 ? -2.238 -2.363 50.133 1.00 52.27 479 TYR A O 1
ATOM 3621 N N . VAL A 1 480 ? -3.980 -1.006 49.674 1.00 41.43 480 VAL A N 1
ATOM 3622 C CA . VAL A 1 480 ? -4.315 -0.748 51.065 1.00 46.27 480 VAL A CA 1
ATOM 3623 C C . VAL A 1 480 ? -5.818 -0.926 51.226 1.00 48.29 480 VAL A C 1
ATOM 3624 O O . VAL A 1 480 ? -6.608 -0.229 50.576 1.00 48.72 480 VAL A O 1
ATOM 3628 N N . GLN A 1 481 ? -6.207 -1.882 52.059 1.00 51.27 481 GLN A N 1
ATOM 3629 C CA . GLN A 1 481 ? -7.599 -2.115 52.403 1.00 42.08 481 GLN A CA 1
ATOM 3630 C C . GLN A 1 481 ? -7.888 -1.474 53.752 1.00 41.12 481 GLN A C 1
ATOM 3631 O O . GLN A 1 481 ? -7.110 -1.623 54.699 1.00 45.68 481 GLN A O 1
ATOM 3637 N N . GLN A 1 482 ? -8.999 -0.751 53.834 1.00 41.81 482 GLN A N 1
ATOM 3638 C CA . GLN A 1 482 ? -9.405 -0.113 55.077 1.00 51.29 482 GLN A CA 1
ATOM 3639 C C . GLN A 1 482 ? -10.850 -0.466 55.378 1.00 39.14 482 GLN A C 1
ATOM 3640 O O . GLN A 1 482 ? -11.679 -0.563 54.468 1.00 44.47 482 GLN A O 1
ATOM 3646 N N . GLU A 1 483 ? -11.148 -0.653 56.660 1.00 31.25 483 GLU A N 1
ATOM 3647 C CA . GLU A 1 483 ? -12.444 -1.175 57.061 1.00 52.67 483 GLU A CA 1
ATOM 3648 C C . GLU A 1 483 ? -12.738 -0.754 58.493 1.00 44.44 483 GLU A C 1
ATOM 3649 O O . GLU A 1 483 ? -11.843 -0.748 59.342 1.00 43.67 483 GLU A O 1
ATOM 3655 N N . ILE A 1 484 ? -13.994 -0.397 58.742 1.00 47.69 484 ILE A N 1
ATOM 3656 C CA . ILE A 1 484 ? -14.496 -0.102 60.076 1.00 51.48 484 ILE A CA 1
ATOM 3657 C C . ILE A 1 484 ? -15.710 -0.982 60.326 1.00 46.41 484 ILE A C 1
ATOM 3658 O O . ILE A 1 484 ? -16.640 -1.005 59.514 1.00 46.39 484 ILE A O 1
ATOM 3663 N N . SER A 1 485 ? -15.702 -1.701 61.444 1.00 43.13 485 SER A N 1
ATOM 3664 C CA . SER A 1 485 ? -16.819 -2.541 61.845 1.00 53.45 485 SER A CA 1
ATOM 3665 C C . SER A 1 485 ? -17.339 -2.089 63.203 1.00 64.18 485 SER A C 1
ATOM 3666 O O . SER A 1 485 ? -16.555 -1.757 64.098 1.00 56.57 485 SER A O 1
ATOM 3669 N N . LEU A 1 486 ? -18.667 -2.065 63.341 1.00 63.15 486 LEU A N 1
ATOM 3670 C CA . LEU A 1 486 ? -19.337 -1.724 64.589 1.00 68.49 486 LEU A CA 1
ATOM 3671 C C . LEU A 1 486 ? -20.318 -2.828 64.952 1.00 70.24 486 LEU A C 1
ATOM 3672 O O . LEU A 1 486 ? -20.905 -3.466 64.077 1.00 61.83 486 LEU A O 1
ATOM 3677 N N . ASN A 1 487 ? -20.503 -3.038 66.253 1.00 71.36 487 ASN A N 1
ATOM 3678 C CA . ASN A 1 487 ? -21.444 -4.048 66.716 1.00 63.78 487 ASN A CA 1
ATOM 3679 C C . ASN A 1 487 ? -22.876 -3.643 66.398 1.00 75.53 487 ASN A C 1
ATOM 3680 O O . ASN A 1 487 ? -23.277 -2.494 66.603 1.00 66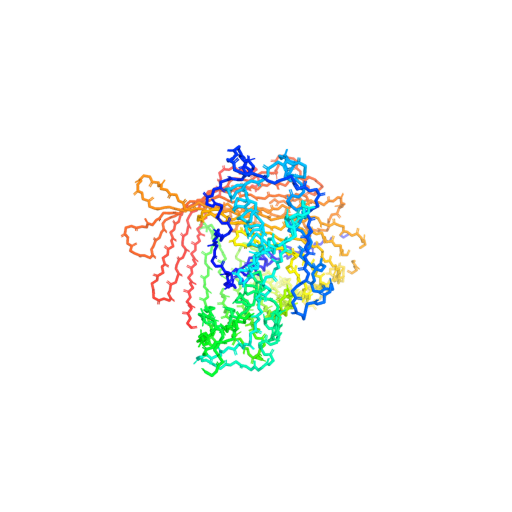.97 487 ASN A O 1
ATOM 3685 N N . ALA A 1 488 ? -23.644 -4.599 65.898 1.00 82.84 488 ALA A N 1
ATOM 3686 C CA . ALA A 1 488 ? -25.063 -4.406 65.676 1.00 75.16 488 ALA A CA 1
ATOM 3687 C C . ALA A 1 488 ? -25.803 -4.430 67.010 1.00 70.44 488 ALA A C 1
ATOM 3688 O O . ALA A 1 488 ? -25.268 -4.907 68.015 1.00 71.68 488 ALA A O 1
ATOM 3690 N N . PRO A 1 489 ? -27.034 -3.910 67.055 1.00 78.74 489 PRO A N 1
ATOM 3691 C CA . PRO A 1 489 ? -27.815 -4.007 68.302 1.00 85.62 489 PRO A CA 1
ATOM 3692 C C . PRO A 1 489 ? -28.085 -5.443 68.721 1.00 93.80 489 PRO A C 1
ATOM 3693 O O . PRO A 1 489 ? -28.309 -5.713 69.908 1.00 79.42 489 PRO A O 1
ATOM 3697 N N . ILE A 1 490 ? -28.045 -6.371 67.774 1.00 96.28 490 ILE A N 1
ATOM 3698 C CA . ILE A 1 490 ? -28.243 -7.799 67.998 1.00 84.64 490 ILE A CA 1
ATOM 3699 C C . ILE A 1 490 ? -26.904 -8.400 68.421 1.00 83.98 490 ILE A C 1
ATOM 3700 O O . ILE A 1 490 ? -25.858 -7.982 67.905 1.00 85.37 490 ILE A O 1
ATOM 3705 N N . PRO A 1 491 ? -26.869 -9.350 69.357 1.00 93.73 491 PRO A N 1
ATOM 3706 C CA . PRO A 1 491 ? -25.579 -9.902 69.790 1.00 91.86 491 PRO A CA 1
ATOM 3707 C C . PRO A 1 491 ? -24.878 -10.688 68.690 1.00 88.11 491 PRO A C 1
ATOM 3708 O O . PRO A 1 491 ? -25.505 -11.206 67.762 1.00 78.89 491 PRO A O 1
ATOM 3712 N N . ASN A 1 492 ? -23.547 -10.753 68.806 1.00 78.24 492 ASN A N 1
ATOM 3713 C CA . ASN A 1 492 ? -22.686 -11.542 67.918 1.00 75.46 492 ASN A CA 1
ATOM 3714 C C . ASN A 1 492 ? -22.844 -11.148 66.451 1.00 74.33 492 ASN A C 1
ATOM 3715 O O . ASN A 1 492 ? -22.728 -11.987 65.554 1.00 58.35 492 ASN A O 1
ATOM 3720 N N . THR A 1 493 ? -23.094 -9.867 66.198 1.00 63.08 493 THR A N 1
ATOM 3721 C CA . THR A 1 493 ? -23.266 -9.343 64.852 1.00 62.43 493 THR A CA 1
ATOM 3722 C C . THR A 1 493 ? -22.512 -8.028 64.738 1.00 71.95 493 THR A C 1
ATOM 3723 O O . THR A 1 493 ? -22.257 -7.351 65.736 1.00 69.44 493 THR A O 1
ATOM 3727 N N . GLN A 1 494 ? -22.157 -7.665 63.507 1.00 61.02 494 GLN A N 1
ATOM 3728 C CA . GLN A 1 494 ? -21.487 -6.394 63.284 1.00 70.10 494 GLN A CA 1
ATOM 3729 C C . GLN A 1 494 ? -21.648 -5.972 61.830 1.00 67.23 494 GLN A C 1
ATOM 3730 O O . GLN A 1 494 ? -21.601 -6.808 60.923 1.00 53.46 494 GLN A O 1
ATOM 3736 N N . PHE A 1 495 ? -21.863 -4.673 61.626 1.00 65.88 495 PHE A N 1
ATOM 3737 C CA . PHE A 1 495 ? -21.847 -4.064 60.304 1.00 62.55 495 PHE A CA 1
ATOM 3738 C C . PHE A 1 495 ? -20.446 -3.554 59.998 1.00 58.78 495 PHE A C 1
ATOM 3739 O O . PHE A 1 495 ? -19.683 -3.214 60.905 1.00 63.89 495 PHE A O 1
ATOM 3747 N N . TYR A 1 496 ? -20.109 -3.495 58.712 1.00 57.27 496 TYR A N 1
ATOM 3748 C CA . TYR A 1 496 ? -18.806 -2.974 58.328 1.00 53.80 496 TYR A CA 1
ATOM 3749 C C . TYR A 1 496 ? -18.904 -2.262 56.989 1.00 48.43 496 TYR A C 1
ATOM 3750 O O . TYR A 1 496 ? -19.699 -2.637 56.122 1.00 57.79 496 TYR A O 1
ATOM 3767 N N . ALA A 1 498 ? -16.082 -0.710 53.974 1.00 51.32 498 ALA A N 1
ATOM 3768 C CA . ALA A 1 498 ? -14.687 -0.832 53.585 1.00 54.43 498 ALA A CA 1
ATOM 3769 C C . ALA A 1 498 ? -14.392 0.037 52.372 1.00 59.39 498 ALA A C 1
ATOM 3770 O O . ALA A 1 498 ? -15.242 0.227 51.498 1.00 55.39 498 ALA A O 1
ATOM 3772 N N . VAL A 1 499 ? -13.171 0.569 52.337 1.00 49.70 499 VAL A N 1
ATOM 3773 C CA . VAL A 1 499 ? -12.659 1.345 51.212 1.00 57.51 499 VAL A CA 1
ATOM 3774 C C . VAL A 1 499 ? -11.257 0.840 50.898 1.00 50.44 499 VAL A C 1
ATOM 3775 O O . VAL A 1 499 ? -10.363 0.919 51.750 1.00 39.24 499 VAL A O 1
ATOM 3779 N N . ASP A 1 500 ? -11.065 0.328 49.684 1.00 45.46 500 ASP A N 1
ATOM 3780 C CA . ASP A 1 500 ? -9.801 -0.251 49.254 1.00 43.89 500 ASP A CA 1
ATOM 3781 C C . ASP A 1 500 ? -9.222 0.544 48.090 1.00 43.35 500 ASP A C 1
ATOM 3782 O O . ASP A 1 500 ? -9.936 1.255 47.379 1.00 41.22 500 ASP A O 1
ATOM 3787 N N . GLN A 1 501 ? -7.911 0.399 47.894 1.00 42.42 501 GLN A N 1
ATOM 3788 C CA . GLN A 1 501 ? -7.178 1.119 46.860 1.00 47.84 501 GLN A CA 1
ATOM 3789 C C . GLN A 1 501 ? -6.031 0.254 46.360 1.00 48.06 501 GLN A C 1
ATOM 3790 O O . GLN A 1 501 ? -5.317 -0.354 47.158 1.00 50.14 501 GLN A O 1
ATOM 3796 N N . GLY A 1 502 ? -5.846 0.224 45.046 1.00 42.38 502 GLY A N 1
ATOM 3797 C CA . GLY A 1 502 ? -4.735 -0.492 44.453 1.00 49.20 502 GLY A CA 1
ATOM 3798 C C . GLY A 1 502 ? -3.938 0.392 43.516 1.00 58.10 502 GLY A C 1
ATOM 3799 O O . GLY A 1 502 ? -4.460 1.332 42.917 1.00 53.10 502 GLY A O 1
ATOM 3800 N N . TRP A 1 503 ? -2.650 0.069 43.396 1.00 57.81 503 TRP A N 1
ATOM 3801 C CA . TRP A 1 503 ? -1.725 0.794 42.532 1.00 50.33 503 TRP A CA 1
ATOM 3802 C C . TRP A 1 503 ? -0.831 -0.200 41.810 1.00 50.43 503 TRP A C 1
ATOM 3803 O O . TRP A 1 503 ? -0.301 -1.121 42.436 1.00 49.43 503 TRP A O 1
ATOM 3814 N N . VAL A 1 504 ? -0.659 -0.009 40.504 1.00 48.35 504 VAL A N 1
ATOM 3815 C CA . VAL A 1 504 ? 0.329 -0.747 39.727 1.00 47.20 504 VAL A CA 1
ATOM 3816 C C . VAL A 1 504 ? 1.187 0.259 38.973 1.00 58.53 504 VAL A C 1
ATOM 3817 O O . VAL A 1 504 ? 0.735 1.355 38.628 1.00 57.82 504 VAL A O 1
ATOM 3821 N N . ASN A 1 505 ? 2.433 -0.123 38.722 1.00 66.79 505 ASN A N 1
ATOM 3822 C CA . ASN A 1 505 ? 3.439 0.767 38.150 1.00 70.23 505 ASN A CA 1
ATOM 3823 C C . ASN A 1 505 ? 4.617 -0.103 37.725 1.00 72.48 505 ASN A C 1
ATOM 3824 O O . ASN A 1 505 ? 4.655 -1.306 38.004 1.00 66.63 505 ASN A O 1
ATOM 3829 N N . GLY A 1 506 ? 5.568 0.506 37.029 1.00 81.61 506 GLY A N 1
ATOM 3830 C CA . GLY A 1 506 ? 6.722 -0.211 36.537 1.00 79.27 506 GLY A CA 1
ATOM 3831 C C . GLY A 1 506 ? 6.437 -0.825 35.183 1.00 93.86 506 GLY A C 1
ATOM 3832 O O . GLY A 1 506 ? 5.482 -0.467 34.486 1.00 92.79 506 GLY A O 1
ATOM 3833 N N . ARG A 1 507 ? 7.288 -1.772 34.806 1.00 89.62 507 ARG A N 1
ATOM 3834 C CA . ARG A 1 507 ? 7.057 -2.492 33.568 1.00 94.75 507 ARG A CA 1
ATOM 3835 C C . ARG A 1 507 ? 5.783 -3.324 33.671 1.00 98.13 507 ARG A C 1
ATOM 3836 O O . ARG A 1 507 ? 5.258 -3.580 34.760 1.00 87.14 507 ARG A O 1
ATOM 3838 N N . ASN A 1 508 ? 5.284 -3.739 32.506 1.00 100.65 508 ASN A N 1
ATOM 3839 C CA . ASN A 1 508 ? 4.038 -4.485 32.355 1.00 88.54 508 ASN A CA 1
ATOM 3840 C C . ASN A 1 508 ? 2.824 -3.686 32.814 1.00 94.36 508 ASN A C 1
ATOM 3841 O O . ASN A 1 508 ? 1.780 -4.267 33.133 1.00 101.37 508 ASN A O 1
ATOM 3846 N N . SER A 1 509 ? 2.944 -2.360 32.858 1.00 88.75 509 SER A N 1
ATOM 3847 C CA . SER A 1 509 ? 1.849 -1.469 33.206 1.00 97.24 509 SER A CA 1
ATOM 3848 C C . SER A 1 509 ? 1.837 -0.307 32.225 1.00 96.99 509 SER A C 1
ATOM 3849 O O . SER A 1 509 ? 2.879 0.086 31.694 1.00 108.99 509 SER A O 1
ATOM 3852 N N . ILE A 1 510 ? 0.650 0.239 31.984 1.00 79.54 510 ILE A N 1
ATOM 3853 C CA . ILE A 1 510 ? 0.452 1.339 31.048 1.00 95.27 510 ILE A CA 1
ATOM 3854 C C . ILE A 1 510 ? -0.175 2.492 31.812 1.00 100.95 510 ILE A C 1
ATOM 3855 O O . ILE A 1 510 ? -1.149 2.281 32.541 1.00 86.92 510 ILE A O 1
ATOM 3860 N N . PRO A 1 511 ? 0.343 3.719 31.694 1.00 100.41 511 PRO A N 1
ATOM 3861 C CA . PRO A 1 511 ? -0.204 4.839 32.470 1.00 94.15 511 PRO A CA 1
ATOM 3862 C C . PRO A 1 511 ? -1.672 5.094 32.163 1.00 98.63 511 PRO A C 1
ATOM 3863 O O . PRO A 1 511 ? -2.194 4.728 31.107 1.00 93.15 511 PRO A O 1
ATOM 3867 N N . GLY A 1 512 ? -2.339 5.745 33.116 1.00 90.68 512 GLY A N 1
ATOM 3868 C CA . GLY A 1 512 ? -3.768 5.956 33.049 1.00 94.95 512 GLY A CA 1
ATOM 3869 C C . GLY A 1 512 ? -4.606 4.776 33.491 1.00 85.78 512 GLY A C 1
ATOM 3870 O O . GLY A 1 512 ? -5.815 4.941 33.709 1.00 83.94 512 GLY A O 1
ATOM 3871 N N . GLN A 1 513 ? -4.010 3.590 33.627 1.00 77.39 513 GLN A N 1
ATOM 3872 C CA . GLN A 1 513 ? -4.692 2.392 34.099 1.00 84.64 513 GLN A CA 1
ATOM 3873 C C . GLN A 1 513 ? -4.038 1.840 35.358 1.00 81.30 513 GLN A C 1
ATOM 3874 O O . GLN A 1 513 ? -3.932 0.627 35.528 1.00 77.06 513 GLN A O 1
ATOM 3880 N N . ARG A 1 514 ? -3.604 2.720 36.249 1.00 78.75 514 ARG A N 1
ATOM 3881 C CA . ARG A 1 514 ? -2.747 2.330 37.354 1.00 69.80 514 ARG A CA 1
ATOM 3882 C C . ARG A 1 514 ? -3.427 2.420 38.714 1.00 58.28 514 ARG A C 1
ATOM 3883 O O . ARG A 1 514 ? -2.761 2.224 39.736 1.00 72.70 514 ARG A O 1
ATOM 3891 N N . TYR A 1 515 ? -4.725 2.708 38.763 1.00 47.26 515 TYR A N 1
ATOM 3892 C CA . TYR A 1 515 ? -5.375 3.001 40.031 1.00 47.24 515 TYR A CA 1
ATOM 3893 C C . TYR A 1 515 ? -6.777 2.412 40.080 1.00 58.31 515 TYR A C 1
ATOM 3894 O O . TYR A 1 515 ? -7.520 2.460 39.096 1.00 57.88 515 TYR A O 1
ATOM 3903 N N . LEU A 1 516 ? -7.130 1.866 41.242 1.00 59.32 516 LEU A N 1
ATOM 3904 C CA . LEU A 1 516 ? -8.464 1.350 41.508 1.00 52.53 516 LEU A CA 1
ATOM 3905 C C . LEU A 1 516 ? -8.933 1.850 42.865 1.00 44.72 516 LEU A C 1
ATOM 3906 O O . LEU A 1 516 ? -8.147 1.934 43.812 1.00 54.51 516 LEU A O 1
ATOM 3911 N N . LEU A 1 517 ? -10.218 2.185 42.949 1.00 53.58 517 LEU A N 1
ATOM 3912 C CA . LEU A 1 517 ? -10.843 2.588 44.203 1.00 49.32 517 LEU A CA 1
ATOM 3913 C C . LEU A 1 517 ? -12.210 1.931 44.278 1.00 61.99 517 LEU A C 1
ATOM 3914 O O . LEU A 1 517 ? -13.085 2.219 43.456 1.00 54.26 517 LEU A O 1
ATOM 3919 N N . GLY A 1 518 ? -12.386 1.043 45.252 1.00 50.51 518 GLY A N 1
ATOM 3920 C CA . GLY A 1 518 ? -13.660 0.384 45.456 1.00 51.94 518 GLY A CA 1
ATOM 3921 C C . GLY A 1 518 ? -14.174 0.576 46.866 1.00 62.53 518 GLY A C 1
ATOM 3922 O O . GLY A 1 518 ? -13.411 0.942 47.767 1.00 64.58 518 GLY A O 1
ATOM 3923 N N . SER A 1 519 ? -15.467 0.343 47.074 1.00 51.46 519 SER A N 1
ATOM 3924 C CA . SER A 1 519 ? -16.060 0.468 48.395 1.00 59.07 519 SER A CA 1
ATOM 3925 C C . SER A 1 519 ? -17.027 -0.684 48.619 1.00 63.70 519 SER A C 1
ATOM 3926 O O . SER A 1 519 ? -17.642 -1.191 47.678 1.00 59.33 519 SER A O 1
ATOM 3929 N N . VAL A 1 520 ? -17.155 -1.089 49.880 1.00 62.15 520 VAL A N 1
ATOM 3930 C CA . VAL A 1 520 ? -17.936 -2.261 50.259 1.00 56.83 520 VAL A CA 1
ATOM 3931 C C . VAL A 1 520 ? -18.707 -1.951 51.534 1.00 53.39 520 VAL A C 1
ATOM 3932 O O . VAL A 1 520 ? -18.179 -1.318 52.454 1.00 52.08 520 VAL A O 1
ATOM 3936 N N . LEU A 1 521 ? -19.965 -2.387 51.580 1.00 66.09 521 LEU A N 1
ATOM 3937 C CA . LEU A 1 521 ? -20.797 -2.307 52.774 1.00 58.34 521 LEU A CA 1
ATOM 3938 C C . LEU A 1 521 ? -21.429 -3.671 53.010 1.00 57.86 521 LEU A C 1
ATOM 3939 O O . LEU A 1 521 ? -21.998 -4.259 52.084 1.00 59.70 521 LEU A O 1
ATOM 3944 N N . GLY A 1 522 ? -21.324 -4.177 54.235 1.00 50.07 522 GLY A N 1
ATOM 3945 C CA . GLY A 1 522 ? -21.834 -5.499 54.512 1.00 49.70 522 GLY A CA 1
ATOM 3946 C C . GLY A 1 522 ? -22.007 -5.762 55.992 1.00 58.80 522 GLY A C 1
ATOM 3947 O O . GLY A 1 522 ? -21.874 -4.863 56.824 1.00 60.57 522 GLY A O 1
ATOM 3948 N N . LEU A 1 523 ? -22.306 -7.024 56.307 1.00 61.30 523 LEU A N 1
ATOM 3949 C CA . LEU A 1 523 ? -22.544 -7.447 57.680 1.00 61.11 523 LEU A CA 1
ATOM 3950 C C . LEU A 1 523 ? -22.016 -8.862 57.876 1.00 47.78 523 LEU A C 1
ATOM 3951 O O . LEU A 1 523 ? -21.859 -9.627 56.921 1.00 61.35 523 LEU A O 1
ATOM 3956 N N . ARG A 1 524 ? -21.747 -9.199 59.137 1.00 48.17 524 ARG A N 1
ATOM 3957 C CA . ARG A 1 524 ? -21.257 -10.513 59.530 1.00 54.94 524 ARG A CA 1
ATOM 3958 C C . ARG A 1 524 ? -21.940 -10.931 60.823 1.00 55.79 524 ARG A C 1
ATOM 3959 O O . ARG A 1 524 ? -22.192 -10.101 61.699 1.00 56.94 524 ARG A O 1
ATOM 3967 N N . THR A 1 525 ? -22.225 -12.228 60.949 1.00 70.79 525 THR A N 1
ATOM 3968 C CA . THR A 1 525 ? -22.900 -12.729 62.140 1.00 53.37 525 THR A CA 1
ATOM 3969 C C . THR A 1 525 ? -22.492 -14.172 62.411 1.00 54.44 525 THR A C 1
ATOM 3970 O O . THR A 1 525 ? -22.149 -14.922 61.492 1.00 56.83 525 THR A O 1
ATOM 3974 N N . TYR A 1 526 ? -22.533 -14.548 63.689 1.00 71.62 526 TYR A N 1
ATOM 3975 C CA . TYR A 1 526 ? -22.169 -15.884 64.148 1.00 70.76 526 TYR A CA 1
ATOM 3976 C C . TYR A 1 526 ? -23.319 -16.440 64.977 1.00 63.92 526 TYR A C 1
ATOM 3977 O O . TYR A 1 526 ? -23.657 -15.883 66.027 1.00 67.83 526 TYR A O 1
ATOM 3986 N N . GLN A 1 527 ? -23.921 -17.532 64.511 1.00 82.08 527 GLN A N 1
ATOM 3987 C CA . GLN A 1 527 ? -25.063 -18.147 65.191 1.00 78.49 527 GLN A CA 1
ATOM 3988 C C . GLN A 1 527 ? -24.713 -19.597 65.516 1.00 76.21 527 GLN A C 1
ATOM 3989 O O . GLN A 1 527 ? -25.027 -20.503 64.737 1.00 82.87 527 GLN A O 1
ATOM 3995 N N . ASN A 1 528 ? -24.062 -19.807 66.661 1.00 79.25 528 ASN A N 1
ATOM 3996 C CA . ASN A 1 528 ? -23.859 -21.147 67.208 1.00 86.21 528 ASN A CA 1
ATOM 3997 C C . ASN A 1 528 ? -23.208 -22.075 66.179 1.00 79.71 528 ASN A C 1
ATOM 3998 O O . ASN A 1 528 ? -23.815 -23.020 65.687 1.00 75.26 528 ASN A O 1
ATOM 4003 N N . SER A 1 529 ? -21.944 -21.763 65.867 1.00 87.60 529 SER A N 1
ATOM 4004 C CA . SER A 1 529 ? -21.107 -22.482 64.902 1.00 78.42 529 SER A CA 1
ATOM 4005 C C . SER A 1 529 ? -21.565 -22.234 63.461 1.00 73.34 529 SER A C 1
ATOM 4006 O O . SER A 1 529 ? -21.314 -23.039 62.572 1.00 66.54 529 SER A O 1
ATOM 4009 N N . PHE A 1 530 ? -22.238 -21.115 63.199 1.00 81.70 530 PHE A N 1
ATOM 4010 C CA . PHE A 1 530 ? -22.559 -20.745 61.817 1.00 71.19 530 PHE A CA 1
ATOM 4011 C C . PHE A 1 530 ? -22.185 -19.290 61.577 1.00 58.85 530 PHE A C 1
ATOM 4012 O O . PHE A 1 530 ? -22.591 -18.405 62.337 1.00 69.37 530 PHE A O 1
ATOM 4020 N N . TYR A 1 531 ? -21.402 -19.057 60.527 1.00 55.95 531 TYR A N 1
ATOM 4021 C CA . TYR A 1 531 ? -20.851 -17.739 60.243 1.00 64.82 531 TYR A CA 1
ATOM 4022 C C . TYR A 1 531 ? -21.277 -17.270 58.862 1.00 61.57 531 TYR A C 1
ATOM 4023 O O . TYR A 1 531 ? -21.069 -17.975 57.872 1.00 57.17 531 TYR A O 1
ATOM 4032 N N . LEU A 1 532 ? -21.870 -16.081 58.808 1.00 52.95 532 LEU A N 1
ATOM 4033 C CA . LEU A 1 532 ? -22.336 -15.474 57.575 1.00 47.73 532 LEU A CA 1
ATOM 4034 C C . LEU A 1 532 ? -21.553 -14.194 57.328 1.00 60.13 532 LEU A C 1
ATOM 4035 O O . LEU A 1 532 ? -21.266 -13.440 58.263 1.00 60.27 532 LEU A O 1
ATOM 4040 N N . ASP A 1 533 ? -21.201 -13.960 56.067 1.00 61.45 533 ASP A N 1
ATOM 4041 C CA . ASP A 1 533 ? -20.539 -12.725 55.655 1.00 53.78 533 ASP A CA 1
ATOM 4042 C C . ASP A 1 533 ? -21.119 -12.332 54.305 1.00 57.34 533 ASP A C 1
ATOM 4043 O O . ASP A 1 533 ? -20.869 -13.004 53.300 1.00 64.12 533 ASP A O 1
ATOM 4048 N N . ALA A 1 534 ? -21.897 -11.255 54.287 1.00 64.09 534 ALA A N 1
ATOM 4049 C CA . ALA A 1 534 ? -22.531 -10.764 53.074 1.00 63.16 534 ALA A CA 1
ATOM 4050 C C . ALA A 1 534 ? -22.156 -9.307 52.864 1.00 56.88 534 ALA A C 1
ATOM 4051 O O . ALA A 1 534 ? -22.155 -8.517 53.812 1.00 56.26 534 ALA A O 1
ATOM 4053 N N . PHE A 1 535 ? -21.838 -8.955 51.621 1.00 56.75 535 PHE A N 1
ATOM 4054 C CA . PHE A 1 535 ? -21.500 -7.578 51.299 1.00 56.34 535 PHE A CA 1
ATOM 4055 C C . PHE A 1 535 ? -22.004 -7.241 49.907 1.00 53.80 535 PHE A C 1
ATOM 4056 O O . PHE A 1 535 ? -22.077 -8.104 49.027 1.00 58.44 535 PHE A O 1
ATOM 4064 N N . THR A 1 536 ? -22.350 -5.974 49.720 1.00 47.12 536 THR A N 1
ATOM 4065 C CA . THR A 1 536 ? -22.589 -5.406 48.403 1.00 56.29 536 THR A CA 1
ATOM 4066 C C . THR A 1 536 ? -21.635 -4.236 48.207 1.00 60.63 536 THR A C 1
ATOM 4067 O O . THR A 1 536 ? -21.428 -3.432 49.122 1.00 66.92 536 THR A O 1
ATOM 4071 N N . GLY A 1 537 ? -21.034 -4.156 47.020 1.00 62.24 537 GLY A N 1
ATOM 4072 C CA . GLY A 1 537 ? -20.013 -3.165 46.754 1.00 58.17 537 GLY A CA 1
ATOM 4073 C C . GLY A 1 537 ? -20.115 -2.623 45.342 1.00 65.50 537 GLY A C 1
ATOM 4074 O O . GLY A 1 537 ? -20.952 -3.054 44.547 1.00 66.33 537 GLY A O 1
ATOM 4075 N N . ARG A 1 538 ? -19.241 -1.662 45.049 1.00 62.45 538 ARG A N 1
ATOM 4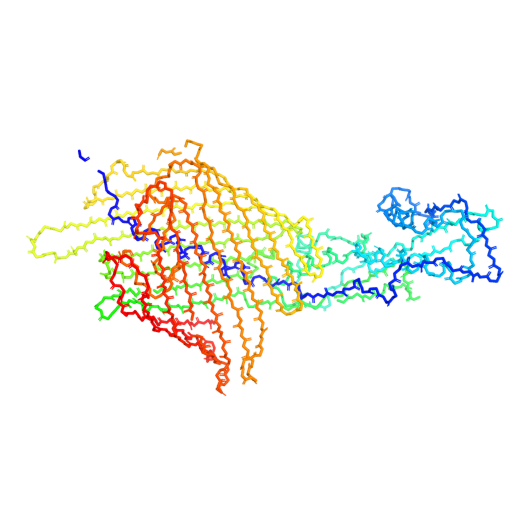076 C CA . ARG A 1 538 ? -19.168 -1.069 43.722 1.00 67.55 538 ARG A CA 1
ATOM 4077 C C . ARG A 1 538 ? -17.787 -0.463 43.533 1.00 64.43 538 ARG A C 1
ATOM 4078 O O . ARG A 1 538 ? -17.116 -0.099 44.503 1.00 62.83 538 ARG A O 1
ATOM 4086 N N . GLY A 1 539 ? -17.369 -0.365 42.272 1.00 57.91 539 GLY A N 1
ATOM 4087 C CA . GLY A 1 539 ? -16.129 0.319 41.950 1.00 69.26 539 GLY A CA 1
ATOM 4088 C C . GLY A 1 539 ? -16.363 1.815 41.843 1.00 64.00 539 GLY A C 1
ATOM 4089 O O . GLY A 1 539 ? -17.292 2.263 41.163 1.00 67.36 539 GLY A O 1
ATOM 4090 N N . LEU A 1 540 ? -15.520 2.593 42.520 1.00 49.97 540 LEU A N 1
ATOM 4091 C CA . LEU A 1 540 ? -15.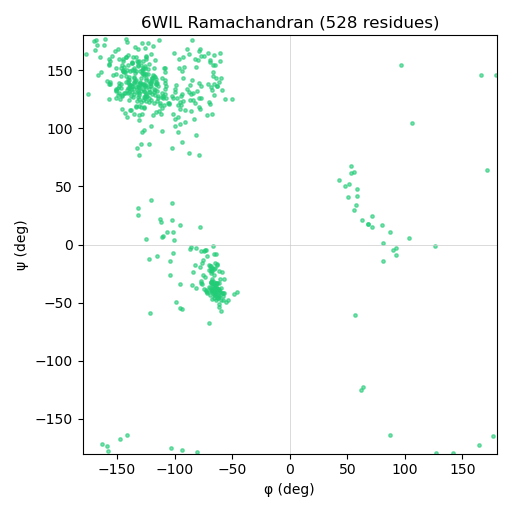675 4.044 42.538 1.00 66.14 540 LEU A CA 1
ATOM 4092 C C . LEU A 1 540 ? -14.845 4.727 41.455 1.00 64.86 540 LEU A C 1
ATOM 4093 O O . LEU A 1 540 ? -15.385 5.485 40.643 1.00 71.76 540 LEU A O 1
ATOM 4098 N N . ILE A 1 541 ? -13.539 4.474 41.427 1.00 63.05 541 ILE A N 1
ATOM 4099 C CA . ILE A 1 541 ? -12.649 5.029 40.416 1.00 49.29 541 ILE A CA 1
ATOM 4100 C C . ILE A 1 541 ? -11.934 3.883 39.721 1.00 49.64 541 ILE A C 1
ATOM 4101 O O . ILE A 1 541 ? -11.335 3.025 40.380 1.00 58.03 541 ILE A O 1
ATOM 4106 N N . ALA A 1 542 ? -11.994 3.872 38.392 1.00 51.92 542 ALA A N 1
ATOM 4107 C CA . ALA A 1 542 ? -11.353 2.830 37.606 1.00 51.82 542 ALA A CA 1
ATOM 4108 C C . ALA A 1 542 ? -11.110 3.364 36.206 1.00 70.29 542 ALA A C 1
ATOM 4109 O O . ALA A 1 542 ? -11.809 4.286 35.772 1.00 61.29 542 ALA A O 1
ATOM 4111 N N . PRO A 1 543 ? -10.133 2.821 35.483 1.00 74.88 543 PRO A N 1
ATOM 4112 C CA . PRO A 1 543 ? -9.987 3.165 34.067 1.00 72.57 543 PRO A CA 1
ATOM 4113 C C . PRO A 1 543 ? -11.230 2.770 33.286 1.00 79.74 543 PRO A C 1
ATOM 4114 O O . PRO A 1 543 ? -12.074 1.999 33.752 1.00 77.65 543 PRO A O 1
ATOM 4118 N N . ASP A 1 544 ? -11.333 3.315 32.074 1.00 82.12 544 ASP A N 1
ATOM 4119 C CA . ASP A 1 544 ? -12.512 3.073 31.249 1.00 86.06 544 ASP A CA 1
ATOM 4120 C C . ASP A 1 544 ? -12.694 1.593 30.937 1.00 73.72 544 ASP A C 1
ATOM 4121 O O . ASP A 1 544 ? -13.829 1.130 30.777 1.00 73.64 544 ASP A O 1
ATOM 4126 N N . SER A 1 545 ? -11.600 0.834 30.860 1.00 74.39 545 SER A N 1
ATOM 4127 C CA . SER A 1 545 ? -11.684 -0.586 30.536 1.00 83.39 545 SER A CA 1
ATOM 4128 C C . SER A 1 545 ? -12.224 -1.432 31.683 1.00 85.53 545 SER A C 1
ATOM 4129 O O . SER A 1 545 ? -12.418 -2.638 31.490 1.00 78.15 545 SER A O 1
ATOM 4132 N N . ILE A 1 546 ? -12.465 -0.848 32.856 1.00 73.61 546 ILE A N 1
ATOM 4133 C CA . ILE A 1 546 ? -13.030 -1.555 34.001 1.00 81.90 546 ILE A CA 1
ATOM 4134 C C . ILE A 1 546 ? -14.466 -1.086 34.197 1.00 88.12 546 ILE A C 1
ATOM 4135 O O . ILE A 1 546 ? -14.761 0.111 34.095 1.00 88.90 546 ILE A O 1
ATOM 4140 N N . LYS A 1 547 ? -15.353 -2.033 34.511 1.00 82.60 547 LYS A N 1
ATOM 4141 C CA . LYS A 1 547 ? -16.789 -1.784 34.425 1.00 79.28 547 LYS A CA 1
ATOM 4142 C C . LYS A 1 547 ? -17.273 -0.784 35.476 1.00 81.59 547 LYS A C 1
ATOM 4143 O O . LYS A 1 547 ? -18.108 0.079 35.174 1.00 91.52 547 LYS A O 1
ATOM 4149 N N . LYS A 1 548 ? -16.752 -0.871 36.704 1.00 70.87 548 LYS A N 1
ATOM 4150 C CA . LYS A 1 548 ? -17.311 -0.163 37.865 1.00 73.31 548 LYS A CA 1
ATOM 4151 C C . LYS A 1 548 ? -18.767 -0.565 38.104 1.00 84.01 548 LYS A C 1
ATOM 4152 O O . LYS A 1 548 ? -19.620 0.267 38.421 1.00 86.83 548 LYS A O 1
ATOM 4158 N N . ASP A 1 549 ? -19.047 -1.857 37.965 1.00 92.95 549 ASP A N 1
ATOM 4159 C CA . ASP A 1 549 ? -20.391 -2.382 38.144 1.00 84.01 549 ASP A CA 1
ATOM 4160 C C . ASP A 1 549 ? -20.648 -2.668 39.624 1.00 75.70 549 ASP A C 1
ATOM 4161 O O . ASP A 1 549 ? -19.770 -2.511 40.478 1.00 72.96 549 ASP A O 1
ATOM 4166 N N . TRP A 1 550 ? -21.872 -3.079 39.940 1.00 77.63 550 TRP A N 1
ATOM 4167 C CA . TRP A 1 550 ? -22.222 -3.477 41.297 1.00 73.00 550 TRP A CA 1
ATOM 4168 C C . TRP A 1 550 ? -21.891 -4.948 41.507 1.00 70.68 550 TRP A C 1
ATOM 4169 O O . TRP A 1 550 ? -22.147 -5.785 40.637 1.00 74.23 550 TRP A O 1
ATOM 4180 N N . VAL A 1 551 ? -21.316 -5.258 42.668 1.00 57.14 551 VAL A N 1
ATOM 4181 C CA . VAL A 1 551 ? -20.923 -6.621 42.997 1.00 61.23 551 VAL A CA 1
ATOM 4182 C C . VAL A 1 551 ? -21.543 -7.016 44.329 1.00 58.29 551 VAL A C 1
ATOM 4183 O O . VAL A 1 551 ? -21.808 -6.172 45.192 1.00 53.30 551 VAL A O 1
ATOM 4187 N N . THR A 1 552 ? -21.778 -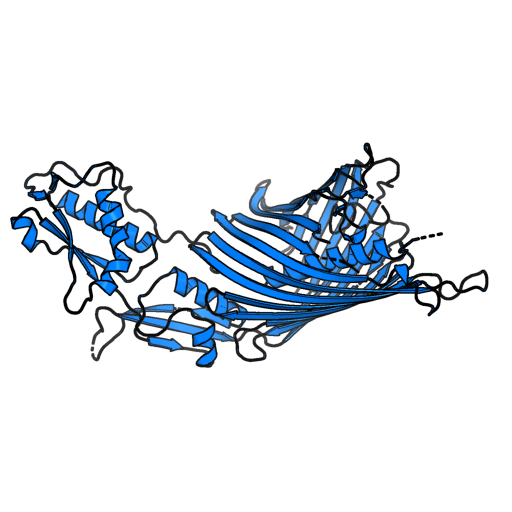8.315 44.489 1.00 52.00 552 THR A N 1
ATOM 4188 C CA . THR A 1 552 ? -22.291 -8.873 45.730 1.00 56.31 552 THR A CA 1
ATOM 4189 C C . THR A 1 552 ? -21.433 -10.061 46.139 1.00 51.70 552 THR A C 1
ATOM 4190 O O . THR A 1 552 ? -20.746 -10.672 45.316 1.00 56.75 552 THR A O 1
ATOM 4194 N N . GLY A 1 553 ? -21.473 -10.376 47.428 1.00 54.60 553 GLY A N 1
ATOM 4195 C CA . GLY A 1 553 ? -20.759 -11.526 47.943 1.00 52.28 553 GLY A CA 1
ATOM 4196 C C . GLY A 1 553 ? -21.435 -12.121 49.159 1.00 52.82 553 GLY A C 1
ATOM 4197 O O . GLY A 1 553 ? -21.808 -11.396 50.084 1.00 58.20 553 GLY A O 1
ATOM 4198 N N . PHE A 1 554 ? -21.602 -13.441 49.168 1.00 61.49 554 PHE A N 1
ATOM 4199 C CA . PHE A 1 554 ? -22.238 -14.150 50.272 1.00 53.90 554 PHE A CA 1
ATOM 4200 C C . PHE A 1 554 ? -21.331 -15.297 50.686 1.00 62.51 554 PHE A C 1
ATOM 4201 O O . PHE A 1 554 ? -20.997 -16.152 49.861 1.00 67.74 554 PHE A O 1
ATOM 4209 N N . SER A 1 555 ? -20.929 -15.313 51.954 1.00 69.97 555 SER A N 1
ATOM 4210 C CA . SER A 1 555 ? -20.071 -16.359 52.493 1.00 55.73 555 SER A CA 1
ATOM 4211 C C . SER A 1 555 ? -20.761 -17.023 53.675 1.00 59.00 555 SER A C 1
ATOM 4212 O O . SER A 1 555 ? -21.299 -16.340 54.552 1.00 59.35 555 SER A O 1
ATOM 4215 N N . ILE A 1 556 ? -20.745 -18.353 53.692 1.00 52.61 556 ILE A N 1
ATOM 4216 C CA . ILE A 1 556 ? -21.313 -19.146 54.775 1.00 50.73 556 ILE A CA 1
ATOM 4217 C C . ILE A 1 556 ? -20.280 -20.183 55.190 1.00 51.77 556 ILE A C 1
ATOM 4218 O O . ILE A 1 556 ? -19.757 -20.910 54.341 1.00 55.49 556 ILE A O 1
ATOM 4223 N N . ASN A 1 557 ? -19.987 -20.255 56.487 1.00 51.62 557 ASN A N 1
ATOM 4224 C CA . ASN A 1 557 ? -19.066 -21.251 57.017 1.00 52.36 557 ASN A CA 1
ATOM 4225 C C . ASN A 1 557 ? -19.701 -21.968 58.205 1.00 51.45 557 ASN A C 1
ATOM 4226 O O . ASN A 1 557 ? -20.526 -21.405 58.923 1.00 52.24 557 ASN A O 1
ATOM 4231 N N . LEU A 1 558 ? -19.327 -23.234 58.389 1.00 53.86 558 LEU A N 1
ATOM 4232 C CA . LEU A 1 558 ? -19.755 -24.048 59.531 1.00 56.88 558 LEU A CA 1
ATOM 4233 C C . LEU A 1 558 ? -18.543 -24.758 60.106 1.00 49.02 558 LEU A C 1
ATOM 4234 O O . LEU A 1 558 ? -17.904 -25.547 59.406 1.00 58.10 558 LEU A O 1
ATOM 4239 N N . SER A 1 559 ? -18.227 -24.475 61.366 1.00 46.47 559 SER A N 1
ATOM 4240 C CA . SER A 1 559 ? -17.151 -25.158 62.069 1.00 54.64 559 SER A CA 1
ATOM 4241 C C . SER A 1 559 ? -17.737 -26.091 63.119 1.00 65.74 559 SER A C 1
ATOM 4242 O O . SER A 1 559 ? -18.745 -25.766 63.750 1.00 76.01 559 SER A O 1
ATOM 4245 N N . TYR A 1 560 ? -17.119 -27.261 63.281 1.00 55.98 560 TYR A N 1
ATOM 4246 C CA . TYR A 1 560 ? -17.550 -28.229 64.285 1.00 57.97 560 TYR A CA 1
ATOM 4247 C C . TYR A 1 560 ? -16.452 -29.253 64.550 1.00 63.58 560 TYR A C 1
ATOM 4248 O O . TYR A 1 560 ? -15.445 -29.292 63.843 1.00 59.16 560 TYR A O 1
#

Nearest PDB structures (foldseek):
  6wil-assembly1_A  TM=1.002E+00  e=1.157E-101  Acinetobacter baumannii ACICU
  6wim-assembly1_A  TM=8.045E-01  e=8.656E-35  Escherichia coli
  4ql0-assembly1_A  TM=7.608E-01  e=1.081E-29  Bordetella pertussis Tohama I
  1uyo-assembly1_X  TM=3.201E-01  e=9.190E-06  Neisseria meningitidis
  8bmx-assembly2_A  TM=3.605E-01  e=4.758E-04  Bacteroides thetaiotaomicron VPI-5482

Radius of gyration: 29.36 Å; Cα contacts (8 Å, |Δi|>4): 1308; chains: 1; bounding box: 65×52×89 Å

B-factor: mean 59.65, std 19.75, range [19.43, 185.39]